Protein AF-A0A967LAD5-F1 (afdb_monomer)

Foldseek 3Di:
DPAFFFADWDQPDQDDDDLQQCNSVDTDQLDWDFVLNDDDPPPVDDDPDFDFKDWADQDPPDQFHWDWDKDWDFDPVVDDDDDGSVVVVVTHTQAIATPGLLLGQRLHHTLMDGNVRDWDDDDDPDPPDTDGSVRFGALSPDDDKAFEACDHDPQQLCFQPPCVVPSCLLHDDQAQQWAPSARYHDADLQWDFGSTPQTDTDRMTDHDSDPCSGPVQQTFDDDPSGGGADRRGTRVQAFSGFRDAADDDPVLWQLKQQSCQQPDPHNYGRGHRRQELRAFQNPQCAQQFFANDQDDPQCPALSNLFLVSSDQDPPSDPVPDSGVSSVVVCVSVVVCSRPDGPRGSSSLVCLVPDFFPDIDLDDDLVLQVVCVVPCPVRPHSNNQKDFDDDDPPSSPQCPDPVRVVVGIDGHPDDDLLDLDLVSQLVVQQPQAPVVQADHQWRWDAPYPDFPDEEDEDDDCRDNCNRRNTYIYHPVRSSQLSNQLSVLSVVQDDAPGVSSQSYAHSDNDPSSRGHSNVRSD

Structure (mmCIF, N/CA/C/O backbone):
data_AF-A0A967LAD5-F1
#
_entry.id   AF-A0A967LAD5-F1
#
loop_
_atom_site.group_PDB
_atom_site.id
_atom_site.type_symbol
_atom_site.label_atom_id
_atom_site.label_alt_id
_atom_site.label_comp_id
_atom_site.label_asym_id
_atom_site.label_entity_id
_atom_site.label_seq_id
_atom_site.pdbx_PDB_ins_code
_atom_site.Cartn_x
_atom_site.Cartn_y
_atom_site.Cartn_z
_atom_site.occupancy
_atom_site.B_iso_or_equiv
_atom_site.auth_seq_id
_atom_site.auth_comp_id
_atom_site.auth_asym_id
_atom_site.auth_atom_id
_atom_site.pdbx_PDB_model_num
ATOM 1 N N . MET A 1 1 ? 0.120 -22.714 -4.876 1.00 75.12 1 MET A N 1
ATOM 2 C CA . MET A 1 1 ? 0.960 -21.669 -4.267 1.00 75.12 1 MET A CA 1
ATOM 3 C C . MET A 1 1 ? 0.571 -21.675 -2.814 1.00 75.12 1 MET A C 1
ATOM 5 O O . MET A 1 1 ? -0.630 -21.664 -2.559 1.00 75.12 1 MET A O 1
ATOM 9 N N . GLU A 1 2 ? 1.540 -21.812 -1.923 1.00 82.50 2 GLU A N 1
ATOM 10 C CA . GLU A 1 2 ? 1.285 -21.699 -0.488 1.00 82.50 2 GLU A CA 1
ATOM 11 C C . GLU A 1 2 ? 1.067 -20.218 -0.128 1.00 82.50 2 GLU A C 1
ATOM 13 O O . GLU A 1 2 ? 1.521 -19.333 -0.871 1.00 82.50 2 GLU A O 1
ATOM 18 N N . PRO A 1 3 ? 0.335 -19.913 0.955 1.00 82.00 3 PRO A N 1
ATOM 19 C CA . PRO A 1 3 ? 0.134 -18.539 1.396 1.00 82.00 3 PRO A CA 1
ATOM 20 C C . PRO A 1 3 ? 1.464 -17.814 1.627 1.00 82.00 3 PRO A C 1
ATOM 22 O O . PRO A 1 3 ? 2.343 -18.311 2.318 1.00 82.00 3 PRO A O 1
ATOM 25 N N . GLY A 1 4 ? 1.605 -16.619 1.053 1.00 85.94 4 GLY A N 1
ATOM 26 C CA . GLY A 1 4 ? 2.779 -15.770 1.260 1.00 85.94 4 GLY A CA 1
ATOM 27 C C . GLY A 1 4 ? 3.990 -16.063 0.375 1.00 85.94 4 GLY A C 1
ATOM 28 O O . GLY A 1 4 ? 4.918 -15.260 0.415 1.00 85.94 4 GLY A O 1
ATOM 29 N N . GLU A 1 5 ? 3.998 -17.126 -0.444 1.00 89.12 5 GLU A N 1
ATOM 30 C CA . GLU A 1 5 ? 5.148 -17.423 -1.317 1.00 89.12 5 GLU A CA 1
ATOM 31 C C . GLU A 1 5 ? 5.498 -16.236 -2.230 1.00 89.12 5 GLU A C 1
ATOM 33 O O . GLU A 1 5 ? 4.678 -15.764 -3.027 1.00 89.12 5 GLU A O 1
ATOM 38 N N . THR A 1 6 ? 6.754 -15.800 -2.181 1.00 89.81 6 THR A N 1
ATOM 39 C CA . THR A 1 6 ? 7.275 -14.694 -2.991 1.00 89.81 6 THR A CA 1
ATOM 40 C C . THR A 1 6 ? 7.900 -15.205 -4.293 1.00 89.81 6 THR A C 1
ATOM 42 O O . THR A 1 6 ? 9.113 -15.296 -4.467 1.00 89.81 6 THR A O 1
ATOM 45 N N . LEU A 1 7 ? 7.048 -15.607 -5.236 1.00 91.50 7 LEU A N 1
ATOM 46 C CA . LEU A 1 7 ? 7.478 -16.297 -6.456 1.00 91.50 7 LEU A CA 1
ATOM 47 C C . LEU A 1 7 ? 7.984 -15.347 -7.550 1.00 91.50 7 LEU A C 1
ATOM 49 O O . LEU A 1 7 ? 7.343 -14.349 -7.878 1.00 91.50 7 LEU A O 1
ATOM 53 N N . VAL A 1 8 ? 9.083 -15.732 -8.198 1.00 91.06 8 VAL A N 1
ATOM 54 C CA . VAL A 1 8 ? 9.600 -15.096 -9.415 1.00 91.06 8 VAL A CA 1
ATOM 55 C C . VAL A 1 8 ? 9.154 -15.910 -10.621 1.00 91.06 8 VAL A C 1
ATOM 57 O O . VAL A 1 8 ? 9.397 -17.109 -10.687 1.00 91.06 8 VAL A O 1
ATOM 60 N N . PHE A 1 9 ? 8.498 -15.260 -11.581 1.00 89.44 9 PHE A N 1
ATOM 61 C CA . PHE A 1 9 ? 7.986 -15.894 -12.793 1.00 89.44 9 PHE A CA 1
ATOM 62 C C . PHE A 1 9 ? 8.860 -15.530 -13.998 1.00 89.44 9 PHE A C 1
ATOM 64 O O . PHE A 1 9 ? 8.955 -14.362 -14.370 1.00 89.44 9 PHE A O 1
ATOM 71 N N . SER A 1 10 ? 9.461 -16.535 -14.634 1.00 87.50 10 SER A N 1
ATOM 72 C CA . SER A 1 10 ? 10.327 -16.373 -15.812 1.00 87.50 10 SER A CA 1
ATOM 73 C C . SER A 1 10 ? 9.750 -17.100 -17.031 1.00 87.50 10 SER A C 1
ATOM 75 O O . SER A 1 10 ? 8.947 -18.020 -16.857 1.00 87.50 10 SER A O 1
ATOM 77 N N . PRO A 1 11 ? 10.119 -16.721 -18.272 1.00 84.56 11 PRO A N 1
ATOM 78 C CA . PRO A 1 11 ? 9.691 -17.412 -19.478 1.00 84.56 11 PRO A CA 1
ATOM 79 C C . PRO A 1 11 ? 9.960 -18.909 -19.385 1.00 84.56 11 PRO A C 1
ATOM 81 O O . PRO A 1 11 ? 11.071 -19.348 -19.091 1.00 84.56 11 PRO A O 1
ATOM 84 N N . ARG A 1 12 ? 8.925 -19.701 -19.663 1.00 81.75 12 ARG A N 1
ATOM 85 C CA . ARG A 1 12 ? 8.973 -21.161 -19.527 1.00 81.75 12 ARG A CA 1
ATOM 86 C C . ARG A 1 12 ? 9.936 -21.837 -20.510 1.00 81.75 12 ARG A C 1
ATOM 88 O O . ARG A 1 12 ? 10.365 -22.965 -20.279 1.00 81.75 12 ARG A O 1
ATOM 95 N N . SER A 1 13 ? 10.233 -21.187 -21.631 1.00 75.25 13 SER A N 1
ATOM 96 C CA . SER A 1 13 ? 11.055 -21.738 -22.709 1.00 75.25 13 SER A CA 1
ATOM 97 C C . SER A 1 13 ? 11.785 -20.639 -23.470 1.00 75.25 13 SER A C 1
ATOM 99 O O . SER A 1 13 ? 11.286 -19.518 -23.539 1.00 75.25 13 SER A O 1
ATOM 101 N N . SER A 1 14 ? 12.891 -20.996 -24.129 1.00 71.44 14 SER A N 1
ATOM 102 C CA . SER A 1 14 ? 13.575 -20.137 -25.102 1.00 71.44 14 SER A CA 1
ATOM 103 C C . SER A 1 14 ? 12.677 -19.885 -26.317 1.00 71.44 14 SER A C 1
ATOM 105 O O . SER A 1 14 ? 12.647 -20.661 -27.276 1.00 71.44 14 SER A O 1
ATOM 107 N N . ALA A 1 15 ? 11.885 -18.820 -26.264 1.00 69.62 15 ALA A N 1
ATOM 108 C CA . ALA A 1 15 ? 11.023 -18.402 -27.353 1.00 69.62 15 ALA A CA 1
ATOM 109 C C . ALA A 1 15 ? 10.987 -16.876 -27.422 1.00 69.62 15 ALA A C 1
ATOM 111 O O . ALA A 1 15 ? 10.910 -16.196 -26.406 1.00 69.62 15 ALA A O 1
ATOM 112 N N . GLN A 1 16 ? 11.021 -16.336 -28.641 1.00 70.38 16 GLN A N 1
ATOM 113 C CA . GLN A 1 16 ? 10.822 -14.906 -28.846 1.00 70.38 16 GLN A CA 1
ATOM 114 C C . GLN A 1 16 ? 9.400 -14.528 -28.426 1.00 70.38 16 GLN A C 1
ATOM 116 O O . GLN A 1 16 ? 8.450 -15.210 -28.834 1.00 70.38 16 GLN A O 1
ATOM 121 N N . TYR A 1 17 ? 9.274 -13.425 -27.683 1.00 73.38 17 TYR A N 1
ATOM 122 C CA . TYR A 1 17 ? 7.985 -12.812 -27.378 1.00 73.38 17 TYR A CA 1
ATOM 123 C C . TYR A 1 17 ? 7.137 -12.700 -28.649 1.00 73.38 17 TYR A C 1
ATOM 125 O O . TYR A 1 17 ? 7.629 -12.313 -29.713 1.00 73.38 17 TYR A O 1
ATOM 133 N N . SER A 1 18 ? 5.863 -13.063 -28.553 1.00 69.62 18 SER A N 1
ATOM 134 C CA . SER A 1 18 ? 4.961 -13.046 -29.697 1.00 69.62 18 SER A CA 1
ATOM 135 C C . SER A 1 18 ? 3.588 -12.543 -29.297 1.00 69.62 18 SER A C 1
ATOM 137 O O . SER A 1 18 ? 2.942 -13.104 -28.415 1.00 69.62 18 SER A O 1
ATOM 139 N N . ILE A 1 19 ? 3.134 -11.505 -29.996 1.00 68.75 19 ILE A N 1
ATOM 140 C CA . ILE A 1 19 ? 1.759 -11.008 -29.890 1.00 68.75 19 ILE A CA 1
ATOM 141 C C . ILE A 1 19 ? 0.754 -11.922 -30.605 1.00 68.75 19 ILE A C 1
ATOM 143 O O . ILE A 1 19 ? -0.417 -11.892 -30.264 1.00 68.75 19 ILE A O 1
ATOM 147 N N . GLU A 1 20 ? 1.221 -12.723 -31.572 1.00 70.56 20 GLU A N 1
ATOM 148 C CA . GLU A 1 20 ? 0.399 -13.646 -32.379 1.00 70.56 20 GLU A CA 1
ATOM 149 C C . GLU A 1 20 ? 0.356 -15.076 -31.805 1.00 70.56 20 GLU A C 1
ATOM 151 O O . GLU A 1 20 ? -0.383 -15.958 -32.244 1.00 70.56 20 GLU A O 1
ATOM 156 N N . ASN A 1 21 ? 1.267 -15.367 -30.877 1.00 73.12 21 ASN A N 1
ATOM 157 C CA . ASN A 1 21 ? 1.383 -16.657 -30.221 1.00 73.12 21 ASN A CA 1
ATOM 158 C C . ASN A 1 21 ? 1.718 -16.434 -28.753 1.00 73.12 21 ASN A C 1
ATOM 160 O O . ASN A 1 21 ? 2.846 -16.663 -28.307 1.00 73.12 21 ASN A O 1
ATOM 164 N N . ILE A 1 22 ? 0.705 -16.003 -28.007 1.00 73.19 22 ILE A N 1
ATOM 165 C CA . ILE A 1 22 ? 0.809 -15.637 -26.592 1.00 73.19 22 ILE A CA 1
ATOM 166 C C . ILE A 1 22 ? 1.385 -16.744 -25.689 1.00 73.19 22 ILE A C 1
ATOM 168 O O . ILE A 1 22 ? 1.901 -16.445 -24.619 1.00 73.19 22 ILE A O 1
ATOM 172 N N . PHE A 1 23 ? 1.393 -18.012 -26.123 1.00 73.44 23 PHE A N 1
ATOM 173 C CA . PHE A 1 23 ? 2.036 -19.117 -25.394 1.00 73.44 23 PHE A CA 1
ATOM 174 C C . PHE A 1 23 ? 3.557 -19.001 -25.327 1.00 73.44 23 PHE A C 1
ATOM 176 O O . PHE A 1 23 ? 4.175 -19.547 -24.418 1.00 73.44 23 PHE A O 1
ATOM 183 N N . ARG A 1 24 ? 4.178 -18.272 -26.261 1.00 75.88 24 ARG A N 1
ATOM 184 C CA . ARG A 1 24 ? 5.606 -17.935 -26.164 1.00 75.88 24 ARG A CA 1
ATOM 185 C C . ARG A 1 24 ? 5.904 -16.976 -25.011 1.00 75.88 24 ARG A C 1
ATOM 187 O O . ARG A 1 24 ? 7.065 -16.814 -24.658 1.00 75.88 24 ARG A O 1
ATOM 194 N N . ASN A 1 25 ? 4.866 -16.394 -24.416 1.00 77.56 25 ASN A N 1
ATOM 195 C CA . ASN A 1 25 ? 4.956 -15.439 -23.321 1.00 77.56 25 ASN A CA 1
ATOM 196 C C . ASN A 1 25 ? 4.542 -16.078 -21.978 1.00 77.56 25 ASN A C 1
ATOM 198 O O . ASN A 1 25 ? 4.355 -15.359 -21.000 1.00 77.56 25 ASN A O 1
ATOM 202 N N . GLU A 1 26 ? 4.354 -17.406 -21.917 1.00 79.50 26 GLU A N 1
ATOM 203 C CA . GLU A 1 26 ? 4.000 -18.104 -20.677 1.00 79.50 26 GLU A CA 1
ATOM 204 C C . GLU A 1 26 ? 5.141 -17.994 -19.658 1.00 79.50 26 GLU A C 1
ATOM 206 O O . GLU A 1 26 ? 6.286 -18.371 -19.931 1.00 79.50 26 GLU A O 1
ATOM 211 N N . LEU A 1 27 ? 4.804 -17.510 -18.464 1.00 85.44 27 LEU A N 1
ATOM 212 C CA . LEU A 1 27 ? 5.732 -17.407 -17.350 1.00 85.44 27 LEU A CA 1
ATOM 213 C C . LEU A 1 27 ? 5.499 -18.544 -16.352 1.00 85.44 27 LEU A C 1
ATOM 215 O O . LEU A 1 27 ? 4.368 -18.966 -16.112 1.00 85.44 27 LEU A O 1
ATOM 219 N N . SER A 1 28 ? 6.573 -19.029 -15.739 1.00 89.56 28 SER A N 1
ATOM 220 C CA . SER A 1 28 ? 6.534 -20.081 -14.733 1.00 89.56 28 SER A CA 1
ATOM 221 C C . SER A 1 28 ? 7.486 -19.760 -13.595 1.00 89.56 28 SER A C 1
ATOM 223 O O . SER A 1 28 ? 8.613 -19.331 -13.825 1.00 89.56 28 SER A O 1
ATOM 225 N N . SER A 1 29 ? 7.049 -20.029 -12.368 1.00 93.00 29 SER A N 1
ATOM 226 C CA . SER A 1 29 ? 7.920 -19.975 -11.198 1.00 93.00 29 SER A CA 1
ATOM 227 C C . SER A 1 29 ? 8.800 -21.210 -11.041 1.00 93.00 29 SER A C 1
ATOM 229 O O . SER A 1 29 ? 9.665 -21.224 -10.181 1.00 93.00 29 SER A O 1
ATOM 231 N N . ALA A 1 30 ? 8.624 -22.249 -11.859 1.00 93.38 30 ALA A N 1
ATOM 232 C CA . ALA A 1 30 ? 9.463 -23.448 -11.815 1.00 93.38 30 ALA A CA 1
ATOM 233 C C . ALA A 1 30 ? 10.742 -23.331 -12.665 1.00 93.38 30 ALA A C 1
ATOM 235 O O . ALA A 1 30 ? 11.540 -24.266 -12.719 1.00 93.38 30 ALA A O 1
ATOM 236 N N . VAL A 1 31 ? 10.923 -22.209 -13.364 1.00 90.50 31 VAL A N 1
ATOM 237 C CA . VAL A 1 31 ? 12.020 -21.987 -14.308 1.00 90.50 31 VAL A CA 1
ATOM 238 C C . VAL A 1 31 ? 12.829 -20.792 -13.827 1.00 90.50 31 VAL A C 1
ATOM 240 O O . VAL A 1 31 ? 12.265 -19.733 -13.566 1.00 90.50 31 VAL A O 1
ATOM 243 N N . ALA A 1 32 ? 14.142 -20.970 -13.683 1.00 88.06 32 ALA A N 1
ATOM 244 C CA . ALA A 1 32 ? 15.041 -19.872 -13.347 1.00 88.06 32 ALA A CA 1
ATOM 245 C C . ALA A 1 32 ? 15.152 -18.904 -14.534 1.00 88.06 32 ALA A C 1
ATOM 247 O O . ALA A 1 32 ? 15.099 -19.354 -15.684 1.00 88.06 32 ALA A O 1
ATOM 248 N N . PRO A 1 33 ? 15.373 -17.602 -14.289 1.00 85.62 33 PRO A N 1
ATOM 249 C CA . PRO A 1 33 ? 15.869 -16.717 -15.325 1.00 85.62 33 PRO A CA 1
ATOM 250 C C . PRO A 1 33 ? 17.143 -17.316 -15.928 1.00 85.62 33 PRO A C 1
ATOM 252 O O . PRO A 1 33 ? 18.088 -17.635 -15.212 1.00 85.62 33 PRO A O 1
ATOM 255 N N . ASP A 1 34 ? 17.156 -17.495 -17.241 1.00 81.38 34 ASP A N 1
ATOM 256 C CA . ASP A 1 34 ? 18.304 -18.026 -17.969 1.00 81.38 34 ASP A CA 1
ATOM 257 C C . ASP A 1 34 ? 18.646 -17.037 -19.079 1.00 81.38 34 ASP A C 1
ATOM 259 O O . ASP A 1 34 ? 17.804 -16.835 -19.961 1.00 81.38 34 ASP A O 1
ATOM 263 N N . PRO A 1 35 ? 19.842 -16.422 -19.060 1.00 76.69 35 PRO A N 1
ATOM 264 C CA . PRO A 1 35 ? 20.303 -15.533 -20.115 1.00 76.69 35 PRO A CA 1
ATOM 265 C C . PRO A 1 35 ? 20.069 -16.068 -21.529 1.00 76.69 35 PRO A C 1
ATOM 267 O O . PRO A 1 35 ? 19.657 -15.289 -22.385 1.00 76.69 35 PRO A O 1
ATOM 270 N N . ALA A 1 36 ? 20.180 -17.389 -21.750 1.00 73.25 36 ALA A N 1
ATOM 271 C CA . ALA A 1 36 ? 19.876 -18.067 -23.019 1.00 73.25 36 ALA A CA 1
ATOM 272 C C . ALA A 1 36 ? 18.479 -17.752 -23.592 1.00 73.25 36 ALA A C 1
ATOM 274 O O . ALA A 1 36 ? 18.244 -17.881 -24.798 1.00 73.25 36 ALA A O 1
ATOM 275 N N . ASN A 1 37 ? 17.546 -17.333 -22.736 1.00 69.69 37 ASN A N 1
ATOM 276 C CA . ASN A 1 37 ? 16.162 -17.023 -23.073 1.00 69.69 37 ASN A CA 1
ATOM 277 C C . ASN A 1 37 ? 15.896 -15.518 -23.269 1.00 69.69 37 ASN A C 1
ATOM 279 O O . ASN A 1 37 ? 14.815 -15.171 -23.741 1.00 69.69 37 ASN A O 1
ATOM 283 N N . TYR A 1 38 ? 16.848 -14.633 -22.947 1.00 63.03 38 TYR A N 1
ATOM 284 C CA . TYR A 1 38 ? 16.647 -13.177 -22.854 1.00 63.03 38 TYR A CA 1
ATOM 285 C C . TYR A 1 38 ? 17.547 -12.362 -23.790 1.00 63.03 38 TYR A C 1
ATOM 287 O O . TYR A 1 38 ? 18.086 -11.325 -23.407 1.00 63.03 38 TYR A O 1
ATOM 295 N N . TYR A 1 39 ? 17.700 -12.792 -25.042 1.00 57.16 39 TYR A N 1
ATOM 296 C CA . TYR A 1 39 ? 18.465 -12.015 -26.016 1.00 57.16 39 TYR A CA 1
ATOM 297 C C . TYR A 1 39 ? 17.573 -11.345 -27.055 1.00 57.16 39 TYR A C 1
ATOM 299 O O . TYR A 1 39 ? 16.818 -11.998 -27.779 1.00 57.16 39 TYR A O 1
ATOM 307 N N . TYR A 1 40 ? 17.752 -10.033 -27.196 1.00 52.47 40 TYR A N 1
ATOM 308 C CA . TYR A 1 40 ? 17.475 -9.340 -28.445 1.00 52.47 40 TYR A CA 1
ATOM 309 C C . TYR A 1 40 ? 18.610 -9.671 -29.421 1.00 52.47 40 TYR A C 1
ATOM 311 O O . TYR A 1 40 ? 19.731 -9.184 -29.283 1.00 52.47 40 TYR A O 1
ATOM 319 N N . GLN A 1 41 ? 18.347 -10.548 -30.391 1.00 57.44 41 GLN A N 1
ATOM 320 C CA . GLN A 1 41 ? 19.272 -10.754 -31.501 1.00 57.44 41 GLN A CA 1
ATOM 321 C C . GLN A 1 41 ? 19.019 -9.648 -32.523 1.00 57.44 41 GLN A C 1
ATOM 323 O O . GLN A 1 41 ? 18.038 -9.712 -33.267 1.00 57.44 41 GLN A O 1
ATOM 328 N N . ASP A 1 42 ? 19.884 -8.631 -32.550 1.00 50.44 42 ASP A N 1
ATOM 329 C CA . ASP A 1 42 ? 19.811 -7.607 -33.586 1.00 50.44 42 ASP A CA 1
ATOM 330 C C . ASP A 1 42 ? 20.125 -8.237 -34.950 1.00 50.44 42 ASP A C 1
ATOM 332 O O . ASP A 1 42 ? 21.254 -8.611 -35.267 1.00 50.44 42 ASP A O 1
ATOM 336 N N . MET A 1 43 ? 19.070 -8.412 -35.738 1.00 59.19 43 MET A N 1
ATOM 337 C CA . MET A 1 43 ? 19.108 -8.950 -37.092 1.00 59.19 43 MET A CA 1
ATOM 338 C C . MET A 1 43 ? 19.041 -7.837 -38.146 1.00 59.19 43 MET A C 1
ATOM 340 O O . MET A 1 43 ? 18.962 -8.143 -39.337 1.00 59.19 43 MET A O 1
ATOM 344 N N . GLN A 1 44 ? 19.037 -6.560 -37.739 1.00 57.44 44 GLN A N 1
ATOM 345 C CA . GLN A 1 44 ? 18.882 -5.436 -38.661 1.00 57.44 44 GLN A CA 1
ATOM 346 C C . GLN A 1 44 ? 20.123 -5.242 -39.536 1.00 57.44 44 GLN A C 1
ATOM 348 O O . GLN A 1 44 ? 19.991 -4.862 -40.701 1.00 57.44 44 GLN A O 1
ATOM 353 N N . GLN A 1 45 ? 21.322 -5.544 -39.020 1.00 64.75 45 GLN A N 1
ATOM 354 C CA . GLN A 1 45 ? 22.561 -5.379 -39.775 1.00 64.75 45 GLN A CA 1
ATOM 355 C C . GLN A 1 45 ? 23.629 -6.413 -39.394 1.00 64.75 45 GLN A C 1
ATOM 357 O O . GLN A 1 45 ? 23.947 -6.622 -38.230 1.00 64.75 45 GLN A O 1
ATOM 362 N N . THR A 1 46 ? 24.244 -7.051 -40.394 1.00 71.25 46 THR A N 1
ATOM 363 C CA . THR A 1 46 ? 25.465 -7.839 -40.172 1.00 71.25 46 THR A CA 1
ATOM 364 C C . THR A 1 46 ? 26.653 -6.892 -40.043 1.00 71.25 46 THR A C 1
ATOM 366 O O . THR A 1 46 ? 26.965 -6.154 -40.980 1.00 71.25 46 THR A O 1
ATOM 369 N N . HIS A 1 47 ? 27.337 -6.919 -38.902 1.00 75.75 47 HIS A N 1
ATOM 370 C CA . HIS A 1 47 ? 28.540 -6.119 -38.693 1.00 75.75 47 HIS A CA 1
ATOM 371 C C . HIS A 1 47 ? 29.766 -6.792 -39.324 1.00 75.75 47 HIS A C 1
ATOM 373 O O . HIS A 1 47 ? 29.988 -7.991 -39.169 1.00 75.75 47 HIS A O 1
ATOM 379 N N . THR A 1 48 ? 30.599 -6.015 -40.020 1.00 81.12 48 THR A N 1
ATOM 380 C CA . THR A 1 48 ? 31.844 -6.499 -40.650 1.00 81.12 48 THR A CA 1
ATOM 381 C C . THR A 1 48 ? 33.018 -6.623 -39.672 1.00 81.12 48 THR A C 1
ATOM 383 O O . THR A 1 48 ? 34.105 -7.041 -40.062 1.00 81.12 48 THR A O 1
ATOM 386 N N . GLY A 1 49 ? 32.824 -6.238 -38.411 1.00 83.25 49 GLY A N 1
ATOM 387 C CA . GLY A 1 49 ? 33.803 -6.332 -37.334 1.00 83.25 49 GLY A CA 1
ATOM 388 C C . GLY A 1 49 ? 33.112 -6.253 -35.976 1.00 83.25 49 GLY A C 1
ATOM 389 O O . GLY A 1 49 ? 31.948 -5.862 -35.901 1.00 83.25 49 GLY A O 1
ATOM 390 N N . VAL A 1 50 ? 33.828 -6.633 -34.915 1.00 84.19 50 VAL A N 1
ATOM 391 C CA . VAL A 1 50 ? 33.313 -6.561 -33.540 1.00 84.19 50 VAL A CA 1
ATOM 392 C C . VAL A 1 50 ? 33.031 -5.092 -33.200 1.00 84.19 50 VAL A C 1
ATOM 394 O O . VAL A 1 50 ? 33.965 -4.284 -33.265 1.00 84.19 50 VAL A O 1
ATOM 397 N N . PRO A 1 51 ? 31.779 -4.720 -32.875 1.00 85.31 51 PRO A N 1
ATOM 398 C CA . PRO A 1 51 ? 31.451 -3.350 -32.505 1.00 85.31 51 PRO A CA 1
ATOM 399 C C . PRO A 1 51 ? 32.301 -2.888 -31.312 1.00 85.31 51 PRO A C 1
ATOM 401 O O . PRO A 1 51 ? 32.532 -3.647 -30.377 1.00 85.31 51 PRO A O 1
ATOM 404 N N . THR A 1 52 ? 32.818 -1.658 -31.347 1.00 88.31 52 THR A N 1
ATOM 405 C CA . THR A 1 52 ? 33.674 -1.126 -30.262 1.00 88.31 52 THR A CA 1
ATOM 406 C C . THR A 1 52 ? 33.042 0.016 -29.479 1.00 88.31 52 THR A C 1
ATOM 408 O O . THR A 1 52 ? 33.638 0.510 -28.524 1.00 88.31 52 THR A O 1
ATOM 411 N N . GLU A 1 53 ? 31.854 0.429 -29.898 1.00 87.62 53 GLU A N 1
ATOM 412 C CA . GLU A 1 53 ? 31.006 1.401 -29.228 1.00 87.62 53 GLU A CA 1
ATOM 413 C C . GLU A 1 53 ? 29.545 1.172 -29.614 1.00 87.62 53 GLU A C 1
ATOM 415 O O . GLU A 1 53 ? 29.253 0.592 -30.663 1.00 87.62 53 GLU A O 1
ATOM 420 N N . PHE A 1 54 ? 28.652 1.647 -28.758 1.00 84.56 54 PHE A N 1
ATOM 421 C CA . PHE A 1 54 ? 27.211 1.691 -28.958 1.00 84.56 54 PHE A CA 1
ATOM 422 C C . PHE A 1 54 ? 26.669 2.905 -28.227 1.00 84.56 54 PHE A C 1
ATOM 424 O O . PHE A 1 54 ? 27.127 3.247 -27.133 1.00 84.56 54 PHE A O 1
ATOM 431 N N . ILE A 1 55 ? 25.661 3.509 -28.829 1.00 81.25 55 ILE A N 1
ATOM 432 C CA . ILE A 1 55 ? 24.797 4.487 -28.201 1.00 81.25 55 ILE A CA 1
ATOM 433 C C . ILE A 1 55 ? 23.383 4.155 -28.654 1.00 81.25 55 ILE A C 1
ATOM 435 O O . ILE A 1 55 ? 23.133 3.966 -29.848 1.00 81.25 55 ILE A O 1
ATOM 439 N N . GLU A 1 56 ? 22.479 4.032 -27.697 1.00 77.56 56 GLU A N 1
ATOM 440 C CA . GLU A 1 56 ? 21.057 3.918 -27.967 1.00 77.56 56 GLU A CA 1
ATOM 441 C C . GLU A 1 56 ? 20.595 5.112 -28.813 1.00 77.56 56 GLU A C 1
ATOM 443 O O . GLU A 1 56 ? 21.045 6.241 -28.613 1.00 77.56 56 GLU A O 1
ATOM 448 N N . PHE A 1 57 ? 19.741 4.862 -29.808 1.00 71.94 57 PHE A N 1
ATOM 449 C CA . PHE A 1 57 ? 19.352 5.873 -30.788 1.00 71.94 57 PHE A CA 1
ATOM 450 C C . PHE A 1 57 ? 18.049 6.582 -30.372 1.00 71.94 57 PHE A C 1
ATOM 452 O O . PHE A 1 57 ? 16.972 6.029 -30.593 1.00 71.94 57 PHE A O 1
ATOM 459 N N . PRO A 1 58 ? 18.091 7.834 -29.875 1.00 62.31 58 PRO A N 1
ATOM 460 C CA . PRO A 1 58 ? 16.899 8.554 -29.408 1.00 62.31 58 PRO A CA 1
ATOM 461 C C . PRO A 1 58 ? 15.991 9.105 -30.530 1.00 62.31 58 PRO A C 1
ATOM 463 O O . PRO A 1 58 ? 15.064 9.877 -30.275 1.00 62.31 58 PRO A O 1
ATOM 466 N N . GLY A 1 59 ? 16.245 8.748 -31.791 1.00 62.78 59 GLY A N 1
ATOM 467 C CA . GLY A 1 59 ? 15.583 9.325 -32.962 1.00 62.78 59 GLY A CA 1
ATOM 468 C C . GLY A 1 59 ? 16.346 10.516 -33.571 1.00 62.78 59 GLY A C 1
ATOM 469 O O . GLY A 1 59 ? 17.191 11.130 -32.914 1.00 62.78 59 GLY A O 1
ATOM 470 N N . PRO A 1 60 ? 16.087 10.869 -34.847 1.00 59.91 60 PRO A N 1
ATOM 471 C CA . PRO A 1 60 ? 16.792 11.962 -35.518 1.00 59.91 60 PRO A CA 1
ATOM 472 C C . PRO A 1 60 ? 16.550 13.320 -34.843 1.00 59.91 60 PRO A C 1
ATOM 474 O O . PRO A 1 60 ? 15.409 13.753 -34.718 1.00 59.91 60 PRO A O 1
ATOM 477 N N . GLY A 1 61 ? 17.628 14.021 -34.476 1.00 60.69 61 GLY A N 1
ATOM 478 C CA . GLY A 1 61 ? 17.566 15.363 -33.879 1.00 60.69 61 GLY A CA 1
ATOM 479 C C . GLY A 1 61 ? 17.447 15.394 -32.352 1.00 60.69 61 GLY A C 1
ATOM 480 O O . GLY A 1 61 ? 17.470 16.482 -31.781 1.00 60.69 61 GLY A O 1
ATOM 481 N N . ASN A 1 62 ? 17.385 14.231 -31.699 1.00 59.53 62 ASN A N 1
ATOM 482 C CA . ASN A 1 62 ? 17.282 14.119 -30.247 1.00 59.53 62 ASN A CA 1
ATOM 483 C C . ASN A 1 62 ? 18.640 13.775 -29.618 1.00 59.53 62 ASN A C 1
ATOM 485 O O . ASN A 1 62 ? 19.419 13.007 -30.179 1.00 59.53 62 ASN A O 1
ATOM 489 N N . ALA A 1 63 ? 18.923 14.343 -28.443 1.00 58.22 63 ALA A N 1
ATOM 490 C CA . ALA A 1 63 ? 20.101 14.003 -27.634 1.00 58.22 63 ALA A CA 1
ATOM 491 C C . ALA A 1 63 ? 19.813 12.909 -26.584 1.00 58.22 63 ALA A C 1
ATOM 493 O O . ALA A 1 63 ? 20.739 12.392 -25.964 1.00 58.22 63 ALA A O 1
ATOM 494 N N . SER A 1 64 ? 18.536 12.583 -26.391 1.00 60.16 64 SER A N 1
ATOM 495 C CA . SER A 1 64 ? 17.991 11.743 -25.324 1.00 60.16 64 SER A CA 1
ATOM 496 C C . SER A 1 64 ? 16.625 11.200 -25.754 1.00 60.16 64 SER A C 1
ATOM 498 O O . SER A 1 64 ? 15.943 11.817 -26.577 1.00 60.16 64 SER A O 1
ATOM 500 N N . GLY A 1 65 ? 16.236 10.036 -25.245 1.00 56.84 65 GLY A N 1
ATOM 501 C CA . GLY A 1 65 ? 15.004 9.328 -25.599 1.00 56.84 65 GLY A CA 1
ATOM 502 C C . GLY A 1 65 ? 14.550 8.509 -24.400 1.00 56.84 65 GLY A C 1
ATOM 503 O O . GLY A 1 65 ? 15.397 8.089 -23.629 1.00 56.84 65 GLY A O 1
ATOM 504 N N . ALA A 1 66 ? 13.240 8.350 -24.208 1.00 58.34 66 ALA A N 1
ATOM 505 C CA . ALA A 1 66 ? 12.703 7.618 -23.063 1.00 58.34 66 ALA A CA 1
ATOM 506 C C . ALA A 1 66 ? 11.892 6.410 -23.517 1.00 58.34 66 ALA A C 1
ATOM 508 O O . ALA A 1 66 ? 10.998 6.539 -24.366 1.00 58.34 66 ALA A O 1
ATOM 509 N N . ASP A 1 67 ? 12.157 5.277 -22.876 1.00 61.75 67 ASP A N 1
ATOM 510 C CA . ASP A 1 67 ? 11.410 4.050 -23.094 1.00 61.75 67 ASP A CA 1
ATOM 511 C C . ASP A 1 67 ? 10.116 4.024 -22.279 1.00 61.75 67 ASP A C 1
ATOM 513 O O . ASP A 1 67 ? 10.055 4.342 -21.086 1.00 61.75 67 ASP A O 1
ATOM 517 N N . ASN A 1 68 ? 9.034 3.636 -22.953 1.00 70.44 68 ASN A N 1
ATOM 518 C CA . ASN A 1 68 ? 7.720 3.517 -22.341 1.00 70.44 68 ASN A CA 1
ATOM 519 C C . ASN A 1 68 ? 7.459 2.065 -21.969 1.00 70.44 68 ASN A C 1
ATOM 521 O O . ASN A 1 68 ? 7.111 1.245 -22.818 1.00 70.44 68 ASN A O 1
ATOM 525 N N . ASN A 1 69 ? 7.586 1.774 -20.680 1.00 74.62 69 ASN A N 1
ATOM 526 C CA . ASN A 1 69 ? 7.339 0.449 -20.149 1.00 74.62 69 ASN A CA 1
ATOM 527 C C . ASN A 1 69 ? 5.870 0.323 -19.722 1.00 74.62 69 ASN A C 1
ATOM 529 O O . ASN A 1 69 ? 5.372 1.048 -18.856 1.00 74.62 69 ASN A O 1
ATOM 533 N N . LEU A 1 70 ? 5.161 -0.592 -20.383 1.00 79.56 70 LEU A N 1
ATOM 534 C CA . LEU A 1 70 ? 3.767 -0.924 -20.113 1.00 79.56 70 LEU A CA 1
ATOM 535 C C . LEU A 1 70 ? 3.652 -2.425 -19.868 1.00 79.56 70 LEU A C 1
ATOM 537 O O . LEU A 1 70 ? 4.202 -3.231 -20.617 1.00 79.56 70 LEU A O 1
ATOM 541 N N . MET A 1 71 ? 2.883 -2.801 -18.855 1.00 83.06 71 MET A N 1
ATOM 542 C CA . MET A 1 71 ? 2.604 -4.192 -18.526 1.00 83.06 71 MET A CA 1
ATOM 543 C C . MET A 1 71 ? 1.106 -4.380 -18.305 1.00 83.06 71 MET A C 1
ATOM 545 O O . MET A 1 71 ? 0.467 -3.593 -17.609 1.00 83.06 71 MET A O 1
ATOM 549 N N . ALA A 1 72 ? 0.557 -5.463 -18.852 1.00 83.62 72 ALA A N 1
ATOM 550 C CA . ALA A 1 72 ? -0.787 -5.925 -18.538 1.00 83.62 72 ALA A CA 1
ATOM 551 C C . ALA A 1 72 ? -0.747 -7.414 -18.183 1.00 83.62 72 ALA A C 1
ATOM 553 O O . ALA A 1 72 ? -0.295 -8.236 -18.979 1.00 83.62 72 ALA A O 1
ATOM 554 N N . LEU A 1 73 ? -1.244 -7.754 -16.996 1.00 84.94 73 LEU A N 1
ATOM 555 C CA . LEU A 1 73 ? -1.491 -9.127 -16.573 1.00 84.94 73 LEU A CA 1
ATOM 556 C C . LEU A 1 73 ? -2.991 -9.396 -16.655 1.00 84.94 73 LEU A C 1
ATOM 558 O O . LEU A 1 73 ? -3.792 -8.624 -16.124 1.00 84.94 73 LEU A O 1
ATOM 562 N N . LYS A 1 74 ? -3.371 -10.492 -17.310 1.00 82.62 74 LYS A N 1
ATOM 563 C CA . LYS A 1 74 ? -4.767 -10.887 -17.505 1.00 82.62 74 LYS A CA 1
ATOM 564 C C . LYS A 1 74 ? -5.007 -12.320 -17.042 1.00 82.62 74 LYS A C 1
ATOM 566 O O . LYS A 1 74 ? -4.116 -13.159 -17.150 1.00 82.62 74 LYS A O 1
ATOM 571 N N . ASP A 1 75 ? -6.213 -12.592 -16.552 1.00 82.81 75 ASP A N 1
ATOM 572 C CA . ASP A 1 75 ? -6.629 -13.933 -16.146 1.00 82.81 75 ASP A CA 1
ATOM 573 C C . ASP A 1 75 ? -7.156 -14.715 -17.354 1.00 82.81 75 ASP A C 1
ATOM 575 O O . ASP A 1 75 ? -8.182 -14.371 -17.938 1.00 82.81 75 ASP A O 1
ATOM 579 N N . ALA A 1 76 ? -6.450 -15.780 -17.729 1.00 78.00 76 ALA A N 1
ATOM 580 C CA . ALA A 1 76 ? -6.828 -16.652 -18.838 1.00 78.00 76 ALA A CA 1
ATOM 581 C C . ALA A 1 76 ? -7.791 -17.786 -18.432 1.00 78.00 76 ALA A C 1
ATOM 583 O O . ALA A 1 76 ? -8.308 -18.481 -19.308 1.00 78.00 76 ALA A O 1
ATOM 584 N N . SER A 1 77 ? -8.067 -17.970 -17.134 1.00 77.69 77 SER A N 1
ATOM 585 C CA . SER A 1 77 ? -8.911 -19.054 -16.600 1.00 77.69 77 SER A CA 1
ATOM 586 C C . SER A 1 77 ? -10.326 -19.145 -17.204 1.00 77.69 77 SER A C 1
ATOM 588 O O . SER A 1 77 ? -10.831 -20.263 -17.344 1.00 77.69 77 SER A O 1
ATOM 590 N N . PRO A 1 78 ? -10.990 -18.037 -17.606 1.00 77.81 78 PRO A N 1
ATOM 591 C CA . PRO A 1 78 ? -12.309 -18.101 -18.243 1.00 77.81 78 PRO A CA 1
ATOM 592 C C . PRO A 1 78 ? -12.320 -18.766 -19.627 1.00 77.81 78 PRO A C 1
ATOM 594 O O . PRO A 1 78 ? -13.377 -19.204 -20.093 1.00 77.81 78 PRO A O 1
ATOM 597 N N . VAL A 1 79 ? -11.174 -18.852 -20.309 1.00 72.00 79 VAL A N 1
ATOM 598 C CA . VAL A 1 79 ? -11.097 -19.431 -21.652 1.00 72.00 79 VAL A CA 1
ATOM 599 C C . VAL A 1 79 ? -10.897 -20.940 -21.549 1.00 72.00 79 VAL A C 1
ATOM 601 O O . VAL A 1 79 ? -9.845 -21.436 -21.155 1.00 72.00 79 VAL A O 1
ATOM 604 N N . ARG A 1 80 ? -11.922 -21.706 -21.942 1.00 64.06 80 ARG A N 1
ATOM 605 C CA . ARG A 1 80 ? -11.816 -23.168 -22.052 1.00 64.06 80 ARG A CA 1
ATOM 606 C C . ARG A 1 80 ? -10.953 -23.530 -23.261 1.00 64.06 80 ARG A C 1
ATOM 608 O O . ARG A 1 80 ? -11.389 -23.382 -24.399 1.00 64.06 80 ARG A O 1
ATOM 615 N N . GLY A 1 81 ? -9.759 -24.064 -23.019 1.00 66.69 81 GLY A N 1
ATOM 616 C CA . GLY A 1 81 ? -8.822 -24.468 -24.070 1.00 66.69 81 GLY A CA 1
ATOM 617 C C . GLY A 1 81 ? -7.677 -23.470 -24.234 1.00 66.69 81 GLY A C 1
ATOM 618 O O . GLY A 1 81 ? -7.277 -22.824 -23.276 1.00 66.69 81 GLY A O 1
ATOM 619 N N . ARG A 1 82 ? -7.100 -23.388 -25.435 1.00 64.88 82 ARG A N 1
ATOM 620 C CA . ARG A 1 82 ? -5.967 -22.500 -25.732 1.00 64.88 82 ARG A CA 1
ATOM 621 C C . ARG A 1 82 ? -6.482 -21.088 -26.062 1.00 64.88 82 ARG A C 1
ATOM 623 O O . ARG A 1 82 ? -7.160 -20.977 -27.084 1.00 64.88 82 ARG A O 1
ATOM 630 N N . PRO A 1 83 ? -6.170 -20.041 -25.267 1.00 65.25 83 PRO A N 1
ATOM 631 C CA . PRO A 1 83 ? -6.531 -18.670 -25.622 1.00 65.25 83 PRO A CA 1
ATOM 632 C C . PRO A 1 83 ? -5.884 -18.265 -26.951 1.00 65.25 83 PRO A C 1
ATOM 634 O O . PRO A 1 83 ? -4.735 -18.619 -27.221 1.00 65.25 83 PRO A O 1
ATOM 637 N N . ARG A 1 84 ? -6.634 -17.559 -27.795 1.00 69.69 84 ARG A N 1
ATOM 638 C CA . ARG A 1 84 ? -6.164 -16.944 -29.045 1.00 69.69 84 ARG A CA 1
ATOM 639 C C . ARG A 1 84 ? -5.976 -15.448 -28.821 1.00 69.69 84 ARG A C 1
ATOM 641 O O . ARG A 1 84 ? -6.543 -14.892 -27.885 1.00 69.69 84 ARG A O 1
ATOM 648 N N . ASP A 1 85 ? -5.273 -14.776 -29.723 1.00 66.62 85 ASP A N 1
ATOM 649 C CA . ASP A 1 85 ? -4.996 -13.339 -29.582 1.00 66.62 85 ASP A CA 1
ATOM 650 C C . ASP A 1 85 ? -6.278 -12.501 -29.471 1.00 66.62 85 ASP A C 1
ATOM 652 O O . ASP A 1 85 ? -6.354 -11.599 -28.644 1.00 66.62 85 ASP A O 1
ATOM 656 N N . ILE A 1 86 ? -7.335 -12.864 -30.215 1.00 69.75 86 ILE A N 1
ATOM 657 C CA . ILE A 1 86 ? -8.643 -12.193 -30.116 1.00 69.75 86 ILE A CA 1
ATOM 658 C C . ILE A 1 86 ? -9.297 -12.351 -28.738 1.00 69.75 86 ILE A C 1
ATOM 660 O O . ILE A 1 86 ? -10.091 -11.510 -28.324 1.00 69.75 86 ILE A O 1
ATOM 664 N N . ASP A 1 87 ? -8.967 -13.425 -28.022 1.00 73.19 87 ASP A N 1
ATOM 665 C CA . ASP A 1 87 ? -9.496 -13.664 -26.689 1.00 73.19 87 ASP A CA 1
ATOM 666 C C . ASP A 1 87 ? -8.773 -12.750 -25.675 1.00 73.19 87 ASP A C 1
ATOM 668 O O . ASP A 1 87 ? -9.413 -12.280 -24.733 1.00 73.19 87 ASP A O 1
ATOM 672 N N . PHE A 1 88 ? -7.490 -12.406 -25.903 1.00 74.12 88 PHE A N 1
ATOM 673 C CA . PHE A 1 88 ? -6.664 -11.597 -24.990 1.00 74.12 88 PHE A CA 1
ATOM 674 C C . PHE A 1 88 ? -7.266 -10.221 -24.695 1.00 74.12 88 PHE A C 1
ATOM 676 O O . PHE A 1 88 ? -7.299 -9.805 -23.536 1.00 74.12 88 PHE A O 1
ATOM 683 N N . ASP A 1 89 ? -7.809 -9.529 -25.698 1.00 76.00 89 ASP A N 1
ATOM 684 C CA . ASP A 1 89 ? -8.450 -8.219 -25.505 1.00 76.00 89 ASP A CA 1
ATOM 685 C C . ASP A 1 89 ? -9.658 -8.295 -24.563 1.00 76.00 89 ASP A C 1
ATOM 687 O O . ASP A 1 89 ? -9.905 -7.365 -23.795 1.00 76.00 89 ASP A O 1
ATOM 691 N N . THR A 1 90 ? -10.352 -9.435 -24.550 1.00 78.69 90 THR A N 1
ATOM 692 C CA . THR A 1 90 ? -11.554 -9.670 -23.736 1.00 78.69 90 THR A CA 1
ATOM 693 C C . THR A 1 90 ? -11.281 -10.308 -22.375 1.00 78.69 90 THR A C 1
ATOM 695 O O . THR A 1 90 ? -12.185 -10.359 -21.541 1.00 78.69 90 THR A O 1
ATOM 698 N N . LEU A 1 91 ? -10.055 -10.788 -22.129 1.00 82.38 91 LEU A N 1
ATOM 699 C CA . LEU A 1 91 ? -9.702 -11.397 -20.849 1.00 82.38 91 LEU A CA 1
ATOM 700 C C . LEU A 1 91 ? -9.820 -10.377 -19.702 1.00 82.38 91 LEU A C 1
ATOM 702 O O . LEU A 1 91 ? -9.433 -9.213 -19.883 1.00 82.38 91 LEU A O 1
ATOM 706 N N . PRO A 1 92 ? -10.285 -10.807 -18.513 1.00 86.00 92 PRO A N 1
ATOM 707 C CA . PRO A 1 92 ? -10.271 -9.976 -17.317 1.00 86.00 92 PRO A CA 1
ATOM 708 C C . PRO A 1 92 ? -8.861 -9.469 -17.005 1.00 86.00 92 PRO A C 1
ATOM 710 O O . PRO A 1 92 ? -7.916 -10.251 -16.874 1.00 86.00 92 PRO A O 1
ATOM 713 N N . THR A 1 93 ? -8.716 -8.152 -16.875 1.00 85.31 93 THR A N 1
ATOM 714 C CA . THR A 1 93 ? -7.458 -7.531 -16.448 1.00 85.31 93 THR A CA 1
ATOM 715 C C . THR A 1 93 ? -7.267 -7.733 -14.950 1.00 85.31 93 THR A C 1
ATOM 717 O O . THR A 1 93 ? -8.142 -7.385 -14.161 1.00 85.31 93 THR A O 1
ATOM 720 N N . VAL A 1 94 ? -6.106 -8.264 -14.570 1.00 88.81 94 VAL A N 1
ATOM 721 C CA . VAL A 1 94 ? -5.672 -8.409 -13.175 1.00 88.81 94 VAL A CA 1
ATOM 722 C C . VAL A 1 94 ? -4.898 -7.163 -12.751 1.00 88.81 94 VAL A C 1
ATOM 724 O O . VAL A 1 94 ? -5.213 -6.554 -11.733 1.00 88.81 94 VAL A O 1
ATOM 727 N N . VAL A 1 95 ? -3.913 -6.762 -13.561 1.00 90.06 95 VAL A N 1
ATOM 728 C CA . VAL A 1 95 ? -3.087 -5.567 -13.345 1.00 90.06 95 VAL A CA 1
ATOM 729 C C . VAL A 1 95 ? -2.787 -4.897 -14.682 1.00 90.06 95 VAL A C 1
ATOM 731 O O . VAL A 1 95 ? -2.515 -5.568 -15.676 1.00 90.06 95 VAL A O 1
ATOM 734 N N . TYR A 1 96 ? -2.785 -3.571 -14.683 1.00 89.44 96 TYR A N 1
ATOM 735 C CA . TYR A 1 96 ? -2.230 -2.710 -15.711 1.00 89.44 96 TYR A CA 1
ATOM 736 C C . TYR A 1 96 ? -1.245 -1.736 -15.060 1.00 89.44 96 TYR A C 1
ATOM 738 O O . TYR A 1 96 ? -1.609 -0.974 -14.161 1.00 89.44 96 TYR A O 1
ATOM 746 N N . ALA A 1 97 ? -0.001 -1.742 -15.523 1.00 87.38 97 ALA A N 1
ATOM 747 C CA . ALA A 1 97 ? 1.040 -0.848 -15.052 1.00 87.38 97 ALA A CA 1
ATOM 748 C C . ALA A 1 97 ? 1.604 -0.032 -16.215 1.00 87.38 97 ALA A C 1
ATOM 750 O O . ALA A 1 97 ? 2.007 -0.580 -17.239 1.00 87.38 97 ALA A O 1
ATOM 751 N N . ASN A 1 98 ? 1.644 1.283 -16.035 1.00 84.94 98 ASN A N 1
ATOM 752 C CA . ASN A 1 98 ? 2.433 2.200 -16.836 1.00 84.94 98 ASN A CA 1
ATOM 753 C C . ASN A 1 98 ? 3.580 2.723 -15.976 1.00 84.94 98 ASN A C 1
ATOM 755 O O . ASN A 1 98 ? 3.343 3.455 -15.013 1.00 84.94 98 ASN A O 1
ATOM 759 N N . THR A 1 99 ? 4.803 2.348 -16.342 1.00 77.88 99 THR A N 1
ATOM 760 C CA . THR A 1 99 ? 6.024 2.725 -15.631 1.00 77.88 99 THR A CA 1
ATOM 761 C C . THR A 1 99 ? 6.883 3.729 -16.391 1.00 77.88 99 THR A C 1
ATOM 763 O O . THR A 1 99 ? 8.067 3.884 -16.112 1.00 77.88 99 THR A O 1
ATOM 766 N N . SER A 1 100 ? 6.284 4.491 -17.309 1.00 74.31 100 SER A N 1
ATOM 767 C CA . SER A 1 100 ? 6.944 5.605 -17.991 1.00 74.31 100 SER A CA 1
ATOM 768 C C . SER A 1 100 ? 7.285 6.745 -17.020 1.00 74.31 100 SER A C 1
ATOM 770 O O . SER A 1 100 ? 6.432 7.554 -16.647 1.00 74.31 100 SER A O 1
ATOM 772 N N . LEU A 1 101 ? 8.565 6.854 -16.671 1.00 65.62 101 LEU A N 1
ATOM 773 C CA . LEU A 1 101 ? 9.131 7.796 -15.691 1.00 65.62 101 LEU A CA 1
ATOM 774 C C . LEU A 1 101 ? 8.782 9.263 -15.978 1.00 65.62 101 LEU A C 1
ATOM 776 O O . LEU A 1 101 ? 8.347 10.017 -15.103 1.00 65.62 101 LEU A O 1
ATOM 780 N N . GLN A 1 102 ? 8.929 9.667 -17.236 1.00 64.94 102 GLN A N 1
ATOM 781 C CA . GLN A 1 102 ? 8.839 11.074 -17.628 1.00 64.94 102 GLN A CA 1
ATOM 782 C C . GLN A 1 102 ? 7.508 11.434 -18.269 1.00 64.94 102 GLN A C 1
ATOM 784 O O . GLN A 1 102 ? 7.388 12.518 -18.834 1.00 64.94 102 GLN A O 1
ATOM 789 N N . ALA A 1 103 ? 6.527 10.523 -18.214 1.00 62.06 103 ALA A N 1
ATOM 790 C CA . ALA A 1 103 ? 5.321 10.617 -19.026 1.00 62.06 103 ALA A CA 1
ATOM 791 C C . ALA A 1 103 ? 5.702 11.011 -20.468 1.00 62.06 103 ALA A C 1
ATOM 793 O O . ALA A 1 103 ? 5.213 12.004 -20.975 1.00 62.06 103 ALA A O 1
ATOM 794 N N . GLY A 1 104 ? 6.682 10.316 -21.062 1.00 56.62 104 GLY A N 1
ATOM 795 C CA . GLY A 1 104 ? 7.167 10.557 -22.423 1.00 56.62 104 GLY A CA 1
ATOM 796 C C . GLY A 1 104 ? 7.928 11.868 -22.685 1.00 56.62 104 GLY A C 1
ATOM 797 O O . GLY A 1 104 ? 7.967 12.332 -23.827 1.00 56.62 104 GLY A O 1
ATOM 798 N N . GLY A 1 105 ? 8.541 12.471 -21.662 1.00 55.78 105 GLY A N 1
ATOM 799 C CA . GLY A 1 105 ? 9.676 13.379 -21.856 1.00 55.78 105 GLY A CA 1
ATOM 800 C C . GLY A 1 105 ? 10.867 12.608 -22.433 1.00 55.78 105 GLY A C 1
ATOM 801 O O . GLY A 1 105 ? 11.158 11.511 -21.984 1.00 55.78 105 GLY A O 1
ATOM 802 N N . SER A 1 106 ? 11.512 13.128 -23.475 1.00 58.44 106 SER A N 1
ATOM 803 C CA . SER A 1 106 ? 12.682 12.504 -24.110 1.00 58.44 106 SER A CA 1
ATOM 804 C C . SER A 1 106 ? 13.978 13.008 -23.473 1.00 58.44 106 SER A C 1
ATOM 806 O O . SER A 1 106 ? 14.824 13.531 -24.189 1.00 58.44 106 SER A O 1
ATOM 808 N N . ASP A 1 107 ? 14.119 12.953 -22.146 1.00 59.22 107 ASP A N 1
ATOM 809 C CA . ASP A 1 107 ? 15.314 13.462 -21.446 1.00 59.22 107 ASP A CA 1
ATOM 810 C C . ASP A 1 107 ? 16.095 12.403 -20.646 1.00 59.22 107 ASP A C 1
ATOM 812 O O . ASP A 1 107 ? 17.103 12.710 -20.013 1.00 59.22 107 ASP A O 1
ATOM 816 N N . GLU A 1 108 ? 15.719 11.132 -20.790 1.00 69.69 108 GLU A N 1
ATOM 817 C CA . GLU A 1 108 ? 16.541 10.007 -20.354 1.00 69.69 108 GLU A CA 1
ATOM 818 C C . GLU A 1 108 ? 17.837 9.903 -21.185 1.00 69.69 108 GLU A C 1
ATOM 820 O O . GLU A 1 108 ? 17.849 10.014 -22.417 1.00 69.69 108 GLU A O 1
ATOM 825 N N . LEU A 1 109 ? 18.956 9.710 -20.481 1.00 72.06 109 LEU A N 1
ATOM 826 C CA . LEU A 1 109 ? 20.265 9.545 -21.104 1.00 72.06 109 LEU A CA 1
ATOM 827 C C . LEU A 1 109 ? 20.346 8.186 -21.814 1.00 72.06 109 LEU A C 1
ATOM 829 O O . LEU A 1 109 ? 20.097 7.172 -21.165 1.00 72.06 109 LEU A O 1
ATOM 833 N N . PRO A 1 110 ? 20.771 8.146 -23.090 1.00 75.00 110 PRO A N 1
ATOM 834 C CA . PRO A 1 110 ? 20.840 6.900 -23.840 1.00 75.00 110 PRO A CA 1
ATOM 835 C C . PRO A 1 110 ? 21.830 5.923 -23.203 1.00 75.00 110 PRO A C 1
ATOM 837 O O . PRO A 1 110 ? 22.923 6.313 -22.763 1.00 75.00 110 PRO A O 1
ATOM 840 N N . VAL A 1 111 ? 21.494 4.633 -23.228 1.00 79.88 111 VAL A N 1
ATOM 841 C CA . VAL A 1 111 ? 22.447 3.580 -22.868 1.00 79.88 111 VAL A CA 1
ATOM 842 C C . VAL A 1 111 ? 23.630 3.626 -23.837 1.00 79.88 111 VAL A C 1
ATOM 844 O O . VAL A 1 111 ? 23.462 3.596 -25.056 1.00 79.88 111 VAL A O 1
ATOM 847 N N . GLN A 1 112 ? 24.855 3.691 -23.310 1.00 83.88 112 GLN A N 1
ATOM 848 C CA . GLN A 1 112 ? 26.062 3.790 -24.132 1.00 83.88 112 GLN A CA 1
ATOM 849 C C . GLN A 1 112 ? 27.249 3.006 -23.566 1.00 83.88 112 GLN A C 1
ATOM 851 O O . GLN A 1 112 ? 27.429 2.869 -22.351 1.00 83.88 112 GLN A O 1
ATOM 856 N N . TRP A 1 113 ? 28.106 2.525 -24.464 1.00 88.44 113 TRP A N 1
ATOM 857 C CA . TRP A 1 113 ? 29.376 1.882 -24.133 1.00 88.44 113 TRP A CA 1
ATOM 858 C C . TRP A 1 113 ? 30.421 2.135 -25.221 1.00 88.44 113 TRP A C 1
ATOM 860 O O . TRP A 1 113 ? 30.097 2.466 -26.358 1.00 88.44 113 TRP A O 1
ATOM 870 N N . ASN A 1 114 ? 31.701 2.034 -24.865 1.00 90.94 114 ASN A N 1
ATOM 871 C CA . ASN A 1 114 ? 32.817 2.312 -25.772 1.00 90.94 114 ASN A CA 1
ATOM 872 C C . ASN A 1 114 ? 34.067 1.520 -25.364 1.00 90.94 114 ASN A C 1
ATOM 874 O O . ASN A 1 114 ? 34.048 0.756 -24.404 1.00 90.94 114 ASN A O 1
ATOM 878 N N . ARG A 1 115 ? 35.192 1.735 -26.052 1.00 90.88 115 ARG A N 1
ATOM 879 C CA . ARG A 1 115 ? 36.461 1.034 -25.770 1.00 90.88 115 ARG A CA 1
ATOM 880 C C . ARG A 1 115 ? 37.020 1.250 -24.361 1.00 90.88 115 ARG A C 1
ATOM 882 O O . ARG A 1 115 ? 37.788 0.414 -23.900 1.00 90.88 115 ARG A O 1
ATOM 889 N N . ALA A 1 116 ? 36.689 2.363 -23.708 1.00 92.19 116 ALA A N 1
ATOM 890 C CA . ALA A 1 116 ? 37.125 2.654 -22.342 1.00 92.19 116 ALA A CA 1
ATOM 891 C C . ALA A 1 116 ? 36.194 2.038 -21.284 1.00 92.19 116 ALA A C 1
ATOM 893 O O . ALA A 1 116 ? 36.617 1.838 -20.150 1.00 92.19 116 ALA A O 1
ATOM 894 N N . ASN A 1 117 ? 34.951 1.726 -21.660 1.00 88.31 117 ASN A N 1
ATOM 895 C CA . ASN A 1 117 ? 33.957 1.064 -20.819 1.00 88.31 117 ASN A CA 1
ATOM 896 C C . ASN A 1 117 ? 33.197 -0.008 -21.632 1.00 88.31 117 ASN A C 1
ATOM 898 O O . ASN A 1 117 ? 32.027 0.206 -21.982 1.00 88.31 117 ASN A O 1
ATOM 902 N N . PRO A 1 118 ? 33.869 -1.111 -22.017 1.00 88.38 118 PRO A N 1
ATOM 903 C CA . PRO A 1 118 ? 33.317 -2.102 -22.939 1.00 88.38 118 PRO A CA 1
ATOM 904 C C . PRO A 1 118 ? 32.230 -2.964 -22.282 1.00 88.38 118 PRO A C 1
ATOM 906 O O . PRO A 1 118 ? 32.149 -3.038 -21.058 1.00 88.38 118 PRO A O 1
ATOM 909 N N . VAL A 1 119 ? 31.418 -3.631 -23.104 1.00 86.50 119 VAL A N 1
ATOM 910 C CA . VAL A 1 119 ? 30.508 -4.725 -22.709 1.00 86.50 119 VAL A CA 1
ATOM 911 C C . VAL A 1 119 ? 31.014 -6.049 -23.303 1.00 86.50 119 VAL A C 1
ATOM 913 O O . VAL A 1 119 ? 31.738 -6.016 -24.306 1.00 86.50 119 VAL A O 1
ATOM 916 N N . PRO A 1 120 ? 30.638 -7.218 -22.755 1.00 84.62 120 PRO A N 1
ATOM 917 C CA . PRO A 1 120 ? 30.858 -8.496 -23.422 1.00 84.62 120 PRO A CA 1
ATOM 918 C C . PRO A 1 120 ? 30.140 -8.541 -24.778 1.00 84.62 120 PRO A C 1
ATOM 920 O O . PRO A 1 120 ? 28.952 -8.239 -24.875 1.00 84.62 120 PRO A O 1
ATOM 923 N N . ILE A 1 121 ? 30.861 -8.930 -25.833 1.00 81.50 121 ILE A N 1
ATOM 924 C CA . ILE A 1 121 ? 30.295 -9.138 -27.170 1.00 81.50 121 ILE A CA 1
ATOM 925 C C . ILE A 1 121 ? 30.552 -10.579 -27.577 1.00 81.50 121 ILE A C 1
ATOM 927 O O . ILE A 1 121 ? 31.700 -11.013 -27.683 1.00 81.50 121 ILE A O 1
ATOM 931 N N . HIS A 1 122 ? 29.471 -11.306 -27.836 1.00 80.69 122 HIS A N 1
ATOM 932 C CA . HIS A 1 122 ? 29.527 -12.697 -28.252 1.00 80.69 122 HIS A CA 1
ATOM 933 C C . HIS A 1 122 ? 29.244 -12.805 -29.749 1.00 80.69 122 HIS A C 1
ATOM 935 O O . HIS A 1 122 ? 28.179 -12.422 -30.230 1.00 80.69 122 HIS A O 1
ATOM 941 N N . GLN A 1 123 ? 30.214 -13.324 -30.499 1.00 80.44 123 GLN A N 1
ATOM 942 C CA . GLN A 1 123 ? 30.061 -13.538 -31.931 1.00 80.44 123 GLN A CA 1
ATOM 943 C C . GLN A 1 123 ? 29.251 -14.811 -32.195 1.00 80.44 123 GLN A C 1
ATOM 945 O O . GLN A 1 123 ? 29.616 -15.894 -31.743 1.00 80.44 123 GLN A O 1
ATOM 950 N N . LEU A 1 124 ? 28.178 -14.677 -32.971 1.00 78.25 124 LEU A N 1
ATOM 951 C CA . LEU A 1 124 ? 27.384 -15.800 -33.465 1.00 78.25 124 LEU A CA 1
ATOM 952 C C . LEU A 1 124 ? 27.929 -16.269 -34.821 1.00 78.25 124 LEU A C 1
ATOM 954 O O . LEU A 1 124 ? 28.329 -15.446 -35.648 1.00 78.25 124 LEU A O 1
ATOM 958 N N . SER A 1 125 ? 27.933 -17.580 -35.072 1.00 79.38 125 SER A N 1
ATOM 959 C CA . SER A 1 125 ? 28.361 -18.148 -36.363 1.00 79.38 125 SER A CA 1
ATOM 960 C C . SER A 1 125 ? 27.240 -18.091 -37.405 1.00 79.38 125 SER A C 1
ATOM 962 O O . SER A 1 125 ? 27.506 -18.092 -38.607 1.00 79.38 125 SER A O 1
ATOM 964 N N . SER A 1 126 ? 25.981 -18.029 -36.963 1.00 76.69 126 SER A N 1
ATOM 965 C CA . SER A 1 126 ? 24.806 -17.859 -37.818 1.00 76.69 126 SER A CA 1
ATOM 966 C C . SER A 1 126 ? 23.669 -17.111 -37.116 1.00 76.69 126 SER A C 1
ATOM 968 O O . SER A 1 126 ? 23.620 -17.014 -35.892 1.00 76.69 126 SER A O 1
ATOM 970 N N . SER A 1 127 ? 22.684 -16.646 -37.889 1.00 70.06 127 SER A N 1
ATOM 971 C CA . SER A 1 127 ? 21.456 -16.039 -37.355 1.00 70.06 127 SER A CA 1
ATOM 972 C C . SER A 1 127 ? 20.573 -16.997 -36.550 1.00 70.06 127 SER A C 1
ATOM 974 O O . SER A 1 127 ? 19.660 -16.565 -35.849 1.00 70.06 127 SER A O 1
ATOM 976 N N . ARG A 1 128 ? 20.825 -18.306 -36.642 1.00 72.44 128 ARG A N 1
ATOM 977 C CA . ARG A 1 128 ? 20.115 -19.336 -35.875 1.00 72.44 128 ARG A CA 1
ATOM 978 C C . ARG A 1 128 ? 20.850 -19.736 -34.603 1.00 72.44 128 ARG A C 1
ATOM 980 O O . ARG A 1 128 ? 20.259 -20.431 -33.781 1.00 72.44 128 ARG A O 1
ATOM 987 N N . ASP A 1 129 ? 22.101 -19.314 -34.445 1.00 75.75 129 ASP A N 1
ATOM 988 C CA . ASP A 1 129 ? 22.882 -19.632 -33.260 1.00 75.75 129 ASP A CA 1
ATOM 989 C C . ASP A 1 129 ? 22.286 -18.925 -32.044 1.00 75.75 129 ASP A C 1
ATOM 991 O O . ASP A 1 129 ? 21.682 -17.850 -32.141 1.00 75.75 129 ASP A O 1
ATOM 995 N N . ARG A 1 130 ? 22.438 -19.558 -30.888 1.00 74.31 130 ARG A N 1
ATOM 996 C CA . ARG A 1 130 ? 22.013 -19.039 -29.593 1.00 74.31 130 ARG A CA 1
ATOM 997 C C . ARG A 1 130 ? 23.210 -19.092 -28.662 1.00 74.31 130 ARG A C 1
ATOM 999 O O . ARG A 1 130 ? 24.023 -20.010 -28.770 1.00 74.31 130 ARG A O 1
ATOM 1006 N N . LEU A 1 131 ? 23.325 -18.093 -27.797 1.00 75.94 131 LEU A N 1
ATOM 1007 C CA . LEU A 1 131 ? 24.312 -18.119 -26.728 1.00 75.94 131 LEU A CA 1
ATOM 1008 C C . LEU A 1 131 ? 23.889 -19.167 -25.695 1.00 75.94 131 LEU A C 1
ATOM 1010 O O . LEU A 1 131 ? 22.695 -19.423 -25.522 1.00 75.94 131 LEU A O 1
ATOM 1014 N N . ASP A 1 132 ? 24.867 -19.804 -25.059 1.00 74.19 132 ASP A N 1
ATOM 1015 C CA . ASP A 1 132 ? 24.594 -20.666 -23.916 1.00 74.19 132 ASP A CA 1
ATOM 1016 C C . ASP A 1 132 ? 24.272 -19.817 -22.674 1.00 74.19 132 ASP A C 1
ATOM 1018 O O . ASP A 1 132 ? 24.458 -18.598 -22.661 1.00 74.19 132 ASP A O 1
ATOM 1022 N N . GLY A 1 133 ? 23.802 -20.456 -21.602 1.00 73.06 133 GLY A N 1
ATOM 1023 C CA . GLY A 1 133 ? 23.526 -19.764 -20.338 1.00 73.06 133 GLY A CA 1
ATOM 1024 C C . GLY A 1 133 ? 24.774 -19.188 -19.646 1.00 73.06 133 GLY A C 1
ATOM 1025 O O . GLY A 1 133 ? 24.649 -18.562 -18.598 1.00 73.06 133 GLY A O 1
ATOM 1026 N N . GLY A 1 134 ? 25.981 -19.398 -20.194 1.00 78.25 134 GLY A N 1
ATOM 1027 C CA . GLY A 1 134 ? 27.237 -18.852 -19.674 1.00 78.25 134 GLY A CA 1
ATOM 1028 C C . GLY A 1 134 ? 27.544 -17.432 -20.161 1.00 78.25 134 GLY A C 1
ATOM 1029 O O . GLY A 1 134 ? 28.388 -16.753 -19.573 1.00 78.25 134 GLY A O 1
ATOM 1030 N N . ALA A 1 135 ? 26.862 -16.958 -21.206 1.00 81.88 135 ALA A N 1
ATOM 1031 C CA . ALA A 1 135 ? 27.006 -15.604 -21.733 1.00 81.88 135 ALA A CA 1
ATOM 1032 C C . ALA A 1 135 ? 26.195 -14.591 -20.909 1.00 81.88 135 ALA A C 1
ATOM 1034 O O . ALA A 1 135 ? 25.137 -14.116 -21.332 1.00 81.88 135 ALA A O 1
ATOM 1035 N N . ILE A 1 136 ? 26.677 -14.267 -19.708 1.00 83.00 136 ILE A N 1
ATOM 1036 C CA . ILE A 1 136 ? 25.948 -13.357 -18.823 1.00 83.00 136 ILE A CA 1
ATOM 1037 C C . ILE A 1 136 ? 25.917 -11.936 -19.417 1.00 83.00 136 ILE A C 1
ATOM 1039 O O . ILE A 1 136 ? 26.986 -11.385 -19.700 1.00 83.00 136 ILE A O 1
ATOM 1043 N N . PRO A 1 137 ? 24.732 -11.326 -19.609 1.00 79.94 137 PRO A N 1
ATOM 1044 C CA . PRO A 1 137 ? 24.635 -9.993 -20.177 1.00 79.94 137 PRO A CA 1
ATOM 1045 C C . PRO A 1 137 ? 25.186 -8.937 -19.213 1.00 79.94 137 PRO A C 1
ATOM 1047 O O . PRO A 1 137 ? 25.134 -9.086 -17.992 1.00 79.94 137 PRO A O 1
ATOM 1050 N N . ASP A 1 138 ? 25.686 -7.838 -19.770 1.00 86.00 138 ASP A N 1
ATOM 1051 C CA . ASP A 1 138 ? 26.111 -6.681 -18.982 1.00 86.00 138 ASP A CA 1
ATOM 1052 C C . ASP A 1 138 ? 24.916 -6.061 -18.241 1.00 86.00 138 ASP A C 1
ATOM 1054 O O . ASP A 1 138 ? 23.812 -6.014 -18.786 1.00 86.00 138 ASP A O 1
ATOM 1058 N N . VAL A 1 139 ? 25.119 -5.524 -17.036 1.00 85.50 139 VAL A N 1
ATOM 1059 C CA . VAL A 1 139 ? 24.052 -4.862 -16.262 1.00 85.50 139 VAL A CA 1
ATOM 1060 C C . VAL A 1 139 ? 23.354 -3.741 -17.044 1.00 85.50 139 VAL A C 1
ATOM 1062 O O . VAL A 1 139 ? 22.158 -3.537 -16.875 1.00 85.50 139 VAL A O 1
ATOM 1065 N N . ARG A 1 140 ? 24.048 -3.082 -17.982 1.00 81.56 140 ARG A N 1
ATOM 1066 C CA . ARG A 1 140 ? 23.474 -2.053 -18.870 1.00 81.56 140 ARG A CA 1
ATOM 1067 C C . ARG A 1 140 ? 22.386 -2.562 -19.809 1.00 81.56 140 ARG A C 1
ATOM 1069 O O . ARG A 1 140 ? 21.634 -1.770 -20.359 1.00 81.56 140 ARG A O 1
ATOM 1076 N N . THR A 1 141 ? 22.332 -3.871 -20.032 1.00 73.69 141 THR A N 1
ATOM 1077 C CA . THR A 1 141 ? 21.294 -4.516 -20.851 1.00 73.69 141 THR A CA 1
ATOM 1078 C C . THR A 1 141 ? 20.055 -4.869 -20.037 1.00 73.69 141 THR A C 1
ATOM 1080 O O . THR A 1 141 ? 19.047 -5.292 -20.602 1.00 73.69 141 THR A O 1
ATOM 1083 N N . ARG A 1 142 ? 20.122 -4.723 -18.709 1.00 74.56 142 ARG A N 1
ATOM 1084 C CA . ARG A 1 142 ? 18.967 -4.879 -17.846 1.00 74.56 142 ARG A CA 1
ATOM 1085 C C . ARG A 1 142 ? 18.136 -3.610 -17.938 1.00 74.56 142 ARG A C 1
ATOM 1087 O O . ARG A 1 142 ? 18.513 -2.578 -17.392 1.00 74.56 142 ARG A O 1
ATOM 1094 N N . ASP A 1 143 ? 16.992 -3.728 -18.591 1.00 73.25 143 ASP A N 1
ATOM 1095 C CA . ASP A 1 143 ? 15.968 -2.698 -18.569 1.00 73.25 143 ASP A CA 1
ATOM 1096 C C . ASP A 1 143 ? 14.716 -3.210 -17.853 1.00 73.25 143 ASP A C 1
ATOM 1098 O O . ASP A 1 143 ? 14.362 -4.390 -17.949 1.00 73.25 143 ASP A O 1
ATOM 1102 N N . GLY A 1 144 ? 14.080 -2.343 -17.069 1.00 76.56 144 GLY A N 1
ATOM 1103 C CA . GLY A 1 144 ? 12.895 -2.697 -16.298 1.00 76.56 144 GLY A CA 1
ATOM 1104 C C . GLY A 1 144 ? 12.714 -1.885 -15.021 1.00 76.56 144 GLY A C 1
ATOM 1105 O O . GLY A 1 144 ? 13.520 -1.027 -14.666 1.00 76.56 144 GLY A O 1
ATOM 1106 N N . PHE A 1 145 ? 11.618 -2.182 -14.327 1.00 82.81 145 PHE A N 1
ATOM 1107 C CA . PHE A 1 145 ? 11.196 -1.491 -13.113 1.00 82.81 145 PHE A CA 1
ATOM 1108 C C . PHE A 1 145 ? 10.984 -2.481 -11.986 1.00 82.81 145 PHE A C 1
ATOM 1110 O O . PHE A 1 145 ? 10.468 -3.581 -12.196 1.00 82.81 145 PHE A O 1
ATOM 1117 N N . ARG A 1 146 ? 11.312 -2.052 -10.771 1.00 87.81 146 ARG A N 1
ATOM 1118 C CA . ARG A 1 146 ? 10.980 -2.785 -9.551 1.00 87.81 146 ARG A CA 1
ATOM 1119 C C . ARG A 1 146 ? 10.373 -1.865 -8.510 1.00 87.81 146 ARG A C 1
ATOM 1121 O O . ARG A 1 146 ? 10.520 -0.643 -8.570 1.00 87.81 146 ARG A O 1
ATOM 1128 N N . MET A 1 147 ? 9.699 -2.474 -7.542 1.00 88.31 147 MET A N 1
ATOM 1129 C CA . MET A 1 147 ? 9.401 -1.784 -6.295 1.00 88.31 147 MET A CA 1
ATOM 1130 C C . MET A 1 147 ? 10.722 -1.418 -5.613 1.00 88.31 147 MET A C 1
ATOM 1132 O O . MET A 1 147 ? 11.689 -2.188 -5.640 1.00 88.31 147 MET A O 1
ATOM 1136 N N . ARG A 1 148 ? 10.764 -0.220 -5.036 1.00 89.56 148 ARG A N 1
ATOM 1137 C CA . ARG A 1 148 ? 11.887 0.221 -4.215 1.00 89.56 148 ARG A CA 1
ATOM 1138 C C . ARG A 1 148 ? 12.063 -0.734 -3.048 1.00 89.56 148 ARG A C 1
ATOM 1140 O O . ARG A 1 148 ? 11.083 -1.230 -2.486 1.00 89.56 148 ARG A O 1
ATOM 1147 N N . TRP A 1 149 ? 13.316 -1.007 -2.736 1.00 89.38 149 TRP A N 1
ATOM 1148 C CA . TRP A 1 149 ? 13.648 -1.854 -1.605 1.00 89.38 149 TRP A CA 1
ATOM 1149 C C . TRP A 1 149 ? 13.433 -1.076 -0.308 1.00 89.38 149 TRP A C 1
ATOM 1151 O O . TRP A 1 149 ? 13.436 0.156 -0.313 1.00 89.38 149 TRP A O 1
ATOM 1161 N N . TRP A 1 150 ? 13.206 -1.785 0.798 1.00 84.81 150 TRP A N 1
ATOM 1162 C CA . TRP A 1 150 ? 13.155 -1.144 2.115 1.00 84.81 150 TRP A CA 1
ATOM 1163 C C . TRP A 1 150 ? 14.489 -0.470 2.435 1.00 84.81 150 TRP A C 1
ATOM 1165 O O . TRP A 1 150 ? 14.517 0.664 2.904 1.00 84.81 150 TRP A O 1
ATOM 1175 N N . GLU A 1 151 ? 15.590 -1.125 2.081 1.00 86.50 151 GLU A N 1
ATOM 1176 C CA . GLU A 1 151 ? 16.920 -0.529 2.049 1.00 86.50 151 GLU A CA 1
ATOM 1177 C C . GLU A 1 151 ? 17.374 -0.444 0.595 1.00 86.50 151 GLU A C 1
ATOM 1179 O O . GLU A 1 151 ? 17.580 -1.453 -0.077 1.00 86.50 151 GLU A O 1
ATOM 1184 N N . GLU A 1 152 ? 17.433 0.780 0.079 1.00 89.56 152 GLU A N 1
ATOM 1185 C CA . GLU A 1 152 ? 17.717 1.038 -1.327 1.00 89.56 152 GLU A CA 1
ATOM 1186 C C . GLU A 1 152 ? 19.231 0.992 -1.597 1.00 89.56 152 GLU A C 1
ATOM 1188 O O . GLU A 1 152 ? 20.039 1.252 -0.704 1.00 89.56 152 GLU A O 1
ATOM 1193 N N . THR A 1 153 ? 19.636 0.652 -2.824 1.00 90.00 153 THR A N 1
ATOM 1194 C CA . THR A 1 153 ? 21.060 0.453 -3.144 1.00 90.00 153 THR A CA 1
ATOM 1195 C C . THR A 1 153 ? 21.874 1.725 -2.912 1.00 90.00 153 THR A C 1
ATOM 1197 O O . THR A 1 153 ? 21.430 2.854 -3.164 1.00 90.00 153 THR A O 1
ATOM 1200 N N . ARG A 1 154 ? 23.139 1.569 -2.498 1.00 88.81 154 ARG A N 1
ATOM 1201 C CA . ARG A 1 154 ? 24.027 2.727 -2.262 1.00 88.81 154 ARG A CA 1
ATOM 1202 C C . ARG A 1 154 ? 24.248 3.555 -3.524 1.00 88.81 154 ARG A C 1
ATOM 1204 O O . ARG A 1 154 ? 24.507 4.761 -3.441 1.00 88.81 154 ARG A O 1
ATOM 1211 N N . SER A 1 155 ? 24.218 2.904 -4.684 1.00 89.00 155 SER A N 1
ATOM 1212 C CA . SER A 1 155 ? 24.314 3.555 -5.988 1.00 89.00 155 SER A CA 1
ATOM 1213 C C . SER A 1 155 ? 23.120 4.481 -6.214 1.00 89.00 155 SER A C 1
ATOM 1215 O O . SER A 1 155 ? 23.332 5.653 -6.529 1.00 89.00 155 SER A O 1
ATOM 1217 N N . ASN A 1 156 ? 21.897 4.021 -5.942 1.00 89.94 156 ASN A N 1
ATOM 1218 C CA . ASN A 1 156 ? 20.684 4.822 -6.050 1.00 89.94 156 ASN A CA 1
ATOM 1219 C C . ASN A 1 156 ? 20.669 5.991 -5.057 1.00 89.94 156 ASN A C 1
ATOM 1221 O O . ASN A 1 156 ? 20.443 7.139 -5.456 1.00 89.94 156 ASN A O 1
ATOM 1225 N N . GLU A 1 157 ? 20.985 5.748 -3.783 1.00 88.88 157 GLU A N 1
ATOM 1226 C CA . GLU A 1 157 ? 21.035 6.795 -2.751 1.00 88.88 157 GLU A CA 1
ATOM 1227 C C . GLU A 1 157 ? 21.995 7.935 -3.125 1.00 88.88 157 GLU A C 1
ATOM 1229 O O . GLU A 1 157 ? 21.650 9.120 -3.068 1.00 88.88 157 GLU A O 1
ATOM 1234 N N . ARG A 1 158 ? 23.212 7.588 -3.564 1.00 87.00 158 ARG A N 1
ATOM 1235 C CA . ARG A 1 158 ? 24.231 8.569 -3.981 1.00 87.00 158 ARG A CA 1
ATOM 1236 C C . ARG A 1 158 ? 23.915 9.198 -5.332 1.00 87.00 158 ARG A C 1
ATOM 1238 O O . ARG A 1 158 ? 24.284 10.353 -5.572 1.00 87.00 158 ARG A O 1
ATOM 1245 N N . GLY A 1 159 ? 23.278 8.420 -6.197 1.00 84.06 159 GLY A N 1
ATOM 1246 C CA . GLY A 1 159 ? 22.951 8.740 -7.575 1.00 84.06 159 GLY A CA 1
ATOM 1247 C C . GLY A 1 159 ? 21.781 9.694 -7.739 1.00 84.06 159 GLY A C 1
ATOM 1248 O O . GLY A 1 159 ? 21.702 10.346 -8.769 1.00 84.06 159 GLY A O 1
ATOM 1249 N N . SER A 1 160 ? 20.950 9.869 -6.707 1.00 81.25 160 SER A N 1
ATOM 1250 C CA . SER A 1 160 ? 19.713 10.675 -6.701 1.00 81.25 160 SER A CA 1
ATOM 1251 C C . SER A 1 160 ? 19.895 12.198 -6.886 1.00 81.25 160 SER A C 1
ATOM 1253 O O . SER A 1 160 ? 19.101 13.017 -6.417 1.00 81.25 160 SER A O 1
ATOM 1255 N N . GLY A 1 161 ? 20.966 12.625 -7.555 1.00 80.75 161 GLY A N 1
ATOM 1256 C CA . GLY A 1 161 ? 21.191 13.984 -8.021 1.00 80.75 161 GLY A CA 1
ATOM 1257 C C . GLY A 1 161 ? 21.156 15.009 -6.893 1.00 80.75 161 GLY A C 1
ATOM 1258 O O . GLY A 1 161 ? 21.938 14.950 -5.940 1.00 80.75 161 GLY A O 1
ATOM 1259 N N . GLN A 1 162 ? 20.246 15.977 -7.008 1.00 81.75 162 GLN A N 1
ATOM 1260 C CA . GLN A 1 162 ? 20.062 17.029 -6.005 1.00 81.75 162 GLN A CA 1
ATOM 1261 C C . GLN A 1 162 ? 19.503 16.493 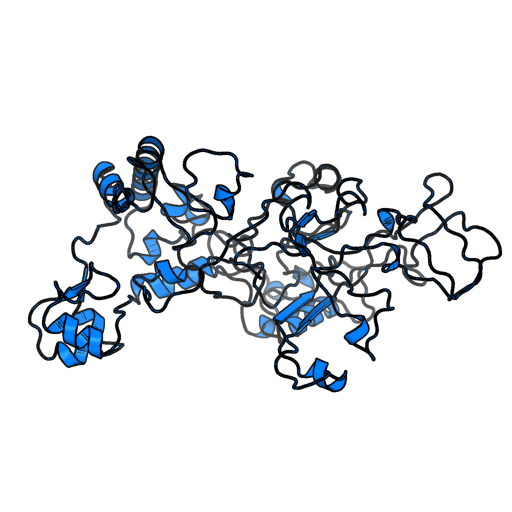-4.675 1.00 81.75 162 GLN A C 1
ATOM 1263 O O . GLN A 1 162 ? 19.744 17.099 -3.630 1.00 81.75 162 GLN A O 1
ATOM 1268 N N . LEU A 1 163 ? 18.819 15.344 -4.697 1.00 81.06 163 LEU A N 1
ATOM 1269 C CA . LEU A 1 163 ? 18.182 14.730 -3.531 1.00 81.06 163 LEU A CA 1
ATOM 1270 C C . LEU A 1 163 ? 19.111 13.792 -2.752 1.00 81.06 163 LEU A C 1
ATOM 1272 O O . LEU A 1 163 ? 18.770 13.401 -1.642 1.00 81.06 163 LEU A O 1
ATOM 1276 N N . ARG A 1 164 ? 20.325 13.507 -3.244 1.00 83.75 164 ARG A N 1
ATOM 1277 C CA . ARG A 1 164 ? 21.304 12.613 -2.580 1.00 83.75 164 ARG A CA 1
ATOM 1278 C C . ARG A 1 164 ? 21.667 12.991 -1.136 1.00 83.75 164 ARG A C 1
ATOM 1280 O O . ARG A 1 164 ? 22.268 12.203 -0.421 1.00 83.75 164 ARG A O 1
ATOM 1287 N N . ARG A 1 165 ? 21.410 14.242 -0.732 1.00 85.25 165 ARG A N 1
ATOM 1288 C CA . ARG A 1 165 ? 21.656 14.733 0.638 1.00 85.25 165 ARG A CA 1
ATOM 1289 C C . ARG A 1 165 ? 20.496 14.454 1.598 1.00 85.25 165 ARG A C 1
ATOM 1291 O O . ARG A 1 165 ? 20.675 14.669 2.787 1.00 85.25 165 ARG A O 1
ATOM 1298 N N . ASN A 1 166 ? 19.352 14.025 1.074 1.00 85.50 166 ASN A N 1
ATOM 1299 C CA . ASN A 1 166 ? 18.153 13.663 1.822 1.00 85.50 166 ASN A CA 1
ATOM 1300 C C . ASN A 1 166 ? 17.622 12.334 1.248 1.00 85.50 166 ASN A C 1
ATOM 1302 O O . ASN A 1 166 ? 16.621 12.348 0.528 1.00 85.50 166 ASN A O 1
ATOM 1306 N N . PRO A 1 167 ? 18.328 11.202 1.446 1.00 81.75 167 PRO A N 1
ATOM 1307 C CA . PRO A 1 167 ? 17.994 9.912 0.830 1.00 81.75 167 PRO A CA 1
ATOM 1308 C C . PRO A 1 167 ? 16.607 9.378 1.225 1.00 81.75 167 PRO A C 1
ATOM 1310 O O . PRO A 1 167 ? 16.081 8.494 0.558 1.00 81.75 167 PRO A O 1
ATOM 1313 N N . GLU A 1 168 ? 15.956 9.968 2.231 1.00 84.69 168 GLU A N 1
ATOM 1314 C CA . GLU A 1 168 ? 14.608 9.622 2.692 1.00 84.69 168 GLU A CA 1
ATOM 1315 C C . GLU A 1 168 ? 13.542 9.752 1.591 1.00 84.69 168 GLU A C 1
ATOM 1317 O O . GLU A 1 168 ? 12.477 9.155 1.688 1.00 84.69 168 GLU A O 1
ATOM 1322 N N . HIS A 1 169 ? 13.814 10.479 0.503 1.00 82.19 169 HIS A N 1
ATOM 1323 C CA . HIS A 1 169 ? 12.930 10.512 -0.669 1.00 82.19 169 HIS A CA 1
ATOM 1324 C C . HIS A 1 169 ? 12.786 9.144 -1.370 1.00 82.19 169 HIS A C 1
ATOM 1326 O O . HIS A 1 169 ? 11.791 8.918 -2.071 1.00 82.19 169 HIS A O 1
ATOM 1332 N N . LEU A 1 170 ? 13.762 8.242 -1.194 1.00 85.06 170 LEU A N 1
ATOM 1333 C CA . LEU A 1 170 ? 13.702 6.853 -1.658 1.00 85.06 170 LEU A CA 1
ATOM 1334 C C . LEU A 1 170 ? 12.853 5.969 -0.742 1.00 85.06 170 LEU A C 1
ATOM 1336 O O . LEU A 1 170 ? 12.333 4.948 -1.184 1.00 85.06 170 LEU A O 1
ATOM 1340 N N . GLN A 1 171 ? 12.635 6.409 0.495 1.00 81.38 171 GLN A N 1
ATOM 1341 C CA . GLN A 1 171 ? 11.919 5.660 1.510 1.00 81.38 171 GLN A CA 1
ATOM 1342 C C . GLN A 1 171 ? 10.416 5.932 1.420 1.00 81.38 171 GLN A C 1
ATOM 1344 O O . GLN A 1 171 ? 9.936 7.058 1.566 1.00 81.38 171 GLN A O 1
ATOM 1349 N N . THR A 1 172 ? 9.636 4.884 1.156 1.00 81.38 172 THR A N 1
ATOM 1350 C CA . THR A 1 172 ? 8.173 4.958 1.186 1.00 81.38 172 THR A CA 1
ATOM 1351 C C . THR A 1 172 ? 7.577 3.674 1.733 1.00 81.38 172 THR A C 1
ATOM 1353 O O . THR A 1 172 ? 8.102 2.586 1.511 1.00 81.38 172 THR A O 1
ATOM 1356 N N . SER A 1 173 ? 6.450 3.785 2.435 1.00 86.69 173 SER A N 1
ATOM 1357 C CA . SER A 1 173 ? 5.760 2.607 2.948 1.00 86.69 173 SER A CA 1
ATOM 1358 C C . SER A 1 173 ? 4.991 1.920 1.823 1.00 86.69 173 SER A C 1
ATOM 1360 O O . SER A 1 173 ? 3.911 2.372 1.442 1.00 86.69 173 SER A O 1
ATOM 1362 N N . ALA A 1 174 ? 5.515 0.795 1.331 1.00 87.25 174 ALA A N 1
ATOM 1363 C CA . ALA A 1 174 ? 4.896 0.015 0.255 1.00 87.25 174 ALA A CA 1
ATOM 1364 C C . ALA A 1 174 ? 3.451 -0.428 0.558 1.00 87.25 174 ALA A C 1
ATOM 1366 O O . ALA A 1 174 ? 2.691 -0.694 -0.366 1.00 87.25 174 ALA A O 1
ATOM 1367 N N . ILE A 1 175 ? 3.072 -0.486 1.839 1.00 89.12 175 ILE A N 1
ATOM 1368 C CA . ILE A 1 175 ? 1.752 -0.923 2.318 1.00 89.12 175 ILE A CA 1
ATOM 1369 C C . ILE A 1 175 ? 0.964 0.177 3.043 1.00 89.12 175 ILE A C 1
ATOM 1371 O O . ILE A 1 175 ? -0.264 0.209 2.965 1.00 89.12 175 ILE A O 1
ATOM 1375 N N . GLY A 1 176 ? 1.641 1.082 3.755 1.00 89.38 176 GLY A N 1
ATOM 1376 C CA . GLY A 1 176 ? 1.005 2.092 4.604 1.00 89.38 176 GLY A CA 1
ATOM 1377 C C . GLY A 1 176 ? 0.497 3.311 3.841 1.00 89.38 176 GLY A C 1
ATOM 1378 O O . GLY A 1 176 ? -0.473 3.925 4.274 1.00 89.38 176 GLY A O 1
ATOM 1379 N N . THR A 1 177 ? 1.115 3.644 2.705 1.00 90.19 177 THR A N 1
ATOM 1380 C CA . THR A 1 177 ? 0.710 4.761 1.826 1.00 90.19 177 THR A CA 1
ATOM 1381 C C . THR A 1 177 ? 0.581 4.348 0.361 1.00 90.19 177 THR A C 1
ATOM 1383 O O . THR A 1 177 ? 0.288 5.180 -0.498 1.00 90.19 177 THR A O 1
ATOM 1386 N N . TRP A 1 178 ? 0.766 3.057 0.079 1.00 93.06 178 TRP A N 1
ATOM 1387 C CA . TRP A 1 178 ? 0.617 2.478 -1.245 1.00 93.06 178 TRP A CA 1
ATOM 1388 C C . TRP A 1 178 ? -0.014 1.079 -1.210 1.00 93.06 178 TRP A C 1
ATOM 1390 O O . TRP A 1 178 ? -0.127 0.454 -0.149 1.00 93.06 178 TRP A O 1
ATOM 1400 N N . ASN A 1 179 ? -0.429 0.590 -2.382 1.00 93.62 179 ASN A N 1
ATOM 1401 C CA . ASN A 1 179 ? -1.118 -0.683 -2.549 1.00 93.62 179 ASN A CA 1
ATOM 1402 C C . ASN A 1 179 ? -0.499 -1.534 -3.669 1.00 93.62 179 ASN A C 1
ATOM 1404 O O . ASN A 1 179 ? -0.844 -1.336 -4.835 1.00 93.62 179 ASN A O 1
ATOM 1408 N N . PRO A 1 180 ? 0.338 -2.539 -3.346 1.00 90.00 180 PRO A N 1
ATOM 1409 C CA . PRO A 1 180 ? 0.938 -3.424 -4.337 1.00 90.00 180 PRO A CA 1
ATOM 1410 C C . PRO A 1 180 ? -0.069 -4.439 -4.912 1.00 90.00 180 PRO A C 1
ATOM 1412 O O . PRO A 1 180 ? 0.234 -5.091 -5.903 1.00 90.00 180 PRO A O 1
ATOM 1415 N N . ARG A 1 181 ? -1.284 -4.560 -4.344 1.00 89.88 181 ARG A N 1
ATOM 1416 C CA . ARG A 1 181 ? -2.392 -5.371 -4.899 1.00 89.88 181 ARG A CA 1
ATOM 1417 C C . ARG A 1 181 ? -3.323 -4.586 -5.830 1.00 89.88 181 ARG A C 1
ATOM 1419 O O . ARG A 1 181 ? -4.354 -5.117 -6.259 1.00 89.88 181 ARG A O 1
ATOM 1426 N N . ALA A 1 182 ? -3.061 -3.300 -6.056 1.00 92.00 182 ALA A N 1
ATOM 1427 C CA . ALA A 1 182 ? -3.890 -2.468 -6.920 1.00 92.00 182 ALA A CA 1
ATOM 1428 C C . ALA A 1 182 ? -3.937 -3.013 -8.358 1.00 92.00 182 ALA A C 1
ATOM 1430 O O . ALA A 1 182 ? -3.045 -3.741 -8.781 1.00 92.00 182 ALA A O 1
ATOM 1431 N N . ALA A 1 183 ? -4.993 -2.683 -9.102 1.00 91.31 183 ALA A N 1
ATOM 1432 C CA . ALA A 1 183 ? -5.100 -3.081 -10.504 1.00 91.31 183 ALA A CA 1
ATOM 1433 C C . ALA A 1 183 ? -4.461 -2.055 -11.446 1.00 91.31 183 ALA A C 1
ATOM 1435 O O . ALA A 1 183 ? -4.034 -2.428 -12.530 1.00 91.31 183 ALA A O 1
ATOM 1436 N N . TYR A 1 184 ? -4.382 -0.781 -11.056 1.00 91.00 184 TYR A N 1
ATOM 1437 C CA . TYR A 1 184 ? -3.856 0.291 -11.898 1.00 91.00 184 TYR A CA 1
ATOM 1438 C C . TYR A 1 184 ? -2.661 0.965 -11.237 1.00 91.00 184 TYR A C 1
ATOM 1440 O O . TYR A 1 184 ? -2.780 1.602 -10.184 1.00 91.00 184 TYR A O 1
ATOM 1448 N N . PHE A 1 185 ? -1.518 0.869 -11.908 1.00 89.50 185 PHE A N 1
ATOM 1449 C CA . PHE A 1 185 ? -0.295 1.564 -11.540 1.00 89.50 185 PHE A CA 1
ATOM 1450 C C . PHE A 1 185 ? 0.081 2.543 -12.641 1.00 89.50 185 PHE A C 1
ATOM 1452 O O . PHE A 1 185 ? 0.246 2.171 -13.798 1.00 89.50 185 PHE A O 1
ATOM 1459 N N . CYS A 1 186 ? 0.219 3.810 -12.281 1.00 87.88 186 CYS A N 1
ATOM 1460 C CA . CYS A 1 186 ? 0.833 4.822 -13.122 1.00 87.88 186 CYS A CA 1
ATOM 1461 C C . CYS A 1 186 ? 1.368 5.942 -12.238 1.00 87.88 186 CYS A C 1
ATOM 1463 O O . CYS A 1 186 ? 0.983 6.061 -11.071 1.00 87.88 186 CYS A O 1
ATOM 1465 N N . ARG A 1 187 ? 2.226 6.784 -12.809 1.00 86.62 187 ARG A N 1
ATOM 1466 C CA . ARG A 1 187 ? 2.653 8.022 -12.165 1.00 86.62 187 ARG A CA 1
ATOM 1467 C C . ARG A 1 187 ? 1.458 8.941 -11.887 1.00 86.62 187 ARG A C 1
ATOM 1469 O O . ARG A 1 187 ? 0.600 9.134 -12.753 1.00 86.62 187 ARG A O 1
ATOM 1476 N N . THR A 1 188 ? 1.442 9.550 -10.705 1.00 89.81 188 THR A N 1
ATOM 1477 C CA . THR A 1 188 ? 0.524 10.642 -10.349 1.00 89.81 188 THR A CA 1
ATOM 1478 C C . THR A 1 188 ? 1.178 12.016 -10.575 1.00 89.81 188 THR A C 1
ATOM 1480 O O . THR A 1 188 ? 2.409 12.116 -10.566 1.00 89.81 188 THR A O 1
ATOM 1483 N N . PRO A 1 189 ? 0.397 13.107 -10.732 1.00 89.44 189 PRO A N 1
ATOM 1484 C CA . PRO A 1 189 ? 0.950 14.465 -10.802 1.00 89.44 189 PRO A CA 1
ATOM 1485 C C . PRO A 1 189 ? 1.769 14.887 -9.570 1.00 89.44 189 PRO A C 1
ATOM 1487 O O . PRO A 1 189 ? 2.557 15.822 -9.657 1.00 89.44 189 PRO A O 1
ATOM 1490 N N . TRP A 1 190 ? 1.569 14.228 -8.424 1.00 89.31 190 TRP A N 1
ATOM 1491 C CA . TRP A 1 190 ? 2.207 14.570 -7.146 1.00 89.31 190 TRP A CA 1
ATOM 1492 C C . TRP A 1 190 ? 3.350 13.635 -6.764 1.00 89.31 190 TRP A C 1
ATOM 1494 O O . TRP A 1 190 ? 3.918 13.782 -5.683 1.00 89.31 190 TRP A O 1
ATOM 1504 N N . ASP A 1 191 ? 3.682 12.663 -7.611 1.00 84.56 191 ASP A N 1
ATOM 1505 C CA . ASP A 1 191 ? 4.818 11.796 -7.340 1.00 84.56 191 ASP A CA 1
ATOM 1506 C C . ASP A 1 191 ? 6.122 12.586 -7.483 1.00 84.56 191 ASP A C 1
ATOM 1508 O O . ASP A 1 191 ? 6.310 13.345 -8.438 1.00 84.56 191 ASP A O 1
ATOM 1512 N N . ASN A 1 192 ? 7.049 12.358 -6.550 1.00 80.06 192 ASN A N 1
ATOM 1513 C CA . ASN A 1 192 ? 8.432 12.778 -6.733 1.00 80.06 192 ASN A CA 1
ATOM 1514 C C . ASN A 1 192 ? 8.999 12.088 -7.975 1.00 80.06 192 ASN A C 1
ATOM 1516 O O . ASN A 1 192 ? 8.788 10.889 -8.165 1.00 80.06 192 ASN A O 1
ATOM 1520 N N . ILE A 1 193 ? 9.739 12.850 -8.774 1.00 78.06 193 ILE A N 1
ATOM 1521 C CA . ILE A 1 193 ? 10.444 12.360 -9.955 1.00 78.06 193 ILE A CA 1
ATOM 1522 C C . ILE A 1 193 ? 11.894 12.830 -9.943 1.00 78.06 193 ILE A C 1
ATOM 1524 O O . ILE A 1 193 ? 12.223 13.844 -9.322 1.00 78.06 193 ILE A O 1
ATOM 1528 N N . SER A 1 194 ? 12.745 12.117 -10.672 1.00 73.94 194 SER A N 1
ATOM 1529 C CA . SER A 1 194 ? 14.120 12.514 -10.954 1.00 73.94 194 SER A CA 1
ATOM 1530 C C . SER A 1 194 ? 14.353 12.623 -12.462 1.00 73.94 194 SER A C 1
ATOM 1532 O O . SER A 1 194 ? 14.072 11.705 -13.235 1.00 73.94 194 SER A O 1
ATOM 1534 N N . ASP A 1 195 ? 14.917 13.759 -12.876 1.00 70.12 195 ASP A N 1
ATOM 1535 C CA . ASP A 1 195 ? 15.360 13.987 -14.259 1.00 70.12 195 ASP A CA 1
ATOM 1536 C C . ASP A 1 195 ? 16.739 13.342 -14.536 1.00 70.12 195 ASP A C 1
ATOM 1538 O O . ASP A 1 195 ? 17.234 13.368 -15.655 1.00 70.12 195 ASP A O 1
ATOM 1542 N N . LEU A 1 196 ? 17.387 12.763 -13.516 1.00 73.75 196 LEU A N 1
ATOM 1543 C CA . LEU A 1 196 ? 18.649 12.028 -13.632 1.00 73.75 196 LEU A CA 1
ATOM 1544 C C . LEU A 1 196 ? 18.512 10.639 -12.993 1.00 73.75 196 LEU A C 1
ATOM 1546 O O . LEU A 1 196 ? 17.806 10.527 -11.988 1.00 73.75 196 LEU A O 1
ATOM 1550 N N . PRO A 1 197 ? 19.217 9.616 -13.511 1.00 75.75 197 PRO A N 1
ATOM 1551 C CA . PRO A 1 197 ? 19.278 8.301 -12.886 1.00 75.75 197 PRO A CA 1
ATOM 1552 C C . PRO A 1 197 ? 19.758 8.353 -11.415 1.00 75.75 197 PRO A C 1
ATOM 1554 O O . PRO A 1 197 ? 20.670 9.131 -11.123 1.00 75.75 197 PRO A O 1
ATOM 1557 N N . PRO A 1 198 ? 19.214 7.517 -10.507 1.00 82.19 198 PRO A N 1
ATOM 1558 C CA . PRO A 1 198 ? 18.149 6.556 -10.772 1.00 82.19 198 PRO A CA 1
ATOM 1559 C C . PRO A 1 198 ? 16.831 7.272 -11.029 1.00 82.19 198 PRO A C 1
ATOM 1561 O O . PRO A 1 198 ? 16.505 8.263 -10.372 1.00 82.19 198 PRO A O 1
ATOM 1564 N N . HIS A 1 199 ? 16.080 6.774 -12.001 1.00 82.44 199 HIS A N 1
ATOM 1565 C CA . HIS A 1 199 ? 14.785 7.341 -12.322 1.00 82.44 199 HIS A CA 1
ATOM 1566 C C . HIS A 1 199 ? 13.720 6.673 -11.464 1.00 82.44 199 HIS A C 1
ATOM 1568 O O . HIS A 1 199 ? 13.651 5.451 -11.407 1.00 82.44 199 HIS A O 1
ATOM 1574 N N . PHE A 1 200 ? 12.855 7.447 -10.817 1.00 83.56 200 PHE A N 1
ATOM 1575 C CA . PHE A 1 200 ? 11.801 6.880 -9.980 1.00 83.56 200 PHE A CA 1
ATOM 1576 C C . PHE A 1 200 ? 10.513 7.694 -10.052 1.00 83.56 200 PHE A C 1
ATOM 1578 O O . PHE A 1 200 ? 10.516 8.882 -10.373 1.00 83.56 200 PHE A O 1
ATOM 1585 N N . TYR A 1 201 ? 9.406 7.035 -9.725 1.00 84.81 201 TYR A N 1
ATOM 1586 C CA . TYR A 1 201 ? 8.151 7.677 -9.359 1.00 84.81 201 TYR A CA 1
ATOM 1587 C C . TYR A 1 201 ? 7.397 6.760 -8.401 1.00 84.81 201 TYR A C 1
ATOM 1589 O O . TYR A 1 201 ? 7.479 5.532 -8.466 1.00 84.81 201 TYR A O 1
ATOM 1597 N N . GLY A 1 202 ? 6.624 7.360 -7.508 1.00 84.94 202 GLY A N 1
ATOM 1598 C CA . GLY A 1 202 ? 5.815 6.608 -6.568 1.00 84.94 202 GLY A CA 1
ATOM 1599 C C . GLY A 1 202 ? 6.619 5.609 -5.729 1.00 84.94 202 GLY A C 1
ATOM 1600 O O . GLY A 1 202 ? 7.527 6.017 -5.014 1.00 84.94 202 GLY A O 1
ATOM 1601 N N . MET A 1 203 ? 6.297 4.312 -5.794 1.00 86.69 203 MET A N 1
ATOM 1602 C CA . MET A 1 203 ? 7.086 3.246 -5.150 1.00 86.69 203 MET A CA 1
ATOM 1603 C C . MET A 1 203 ? 8.078 2.542 -6.086 1.00 86.69 203 MET A C 1
ATOM 1605 O O . MET A 1 203 ? 8.701 1.573 -5.665 1.00 86.69 203 MET A O 1
ATOM 1609 N N . TYR A 1 204 ? 8.188 2.967 -7.343 1.00 87.25 204 TYR A N 1
ATOM 1610 C CA . TYR A 1 204 ? 8.950 2.268 -8.372 1.00 87.25 204 TYR A CA 1
ATOM 1611 C C . TYR A 1 204 ? 10.239 3.004 -8.691 1.00 87.25 204 TYR A C 1
ATOM 1613 O O . TYR A 1 204 ? 10.267 4.234 -8.748 1.00 87.25 204 TYR A O 1
ATOM 1621 N N . THR A 1 205 ? 11.290 2.237 -8.942 1.00 87.19 205 THR A N 1
ATOM 1622 C CA . THR A 1 205 ? 12.573 2.758 -9.401 1.00 87.19 205 THR A CA 1
ATOM 1623 C C . THR A 1 205 ? 13.041 1.985 -10.622 1.00 87.19 205 THR A C 1
ATOM 1625 O O . THR A 1 205 ? 12.762 0.789 -10.774 1.00 87.19 205 THR A O 1
ATOM 1628 N N . ARG A 1 206 ? 13.745 2.698 -11.490 1.00 85.75 206 ARG A N 1
ATOM 1629 C CA . ARG A 1 206 ? 14.660 2.150 -12.470 1.00 85.75 206 ARG A CA 1
ATOM 1630 C C . ARG A 1 206 ? 16.062 2.483 -12.002 1.00 85.75 206 ARG A C 1
ATOM 1632 O O . ARG A 1 206 ? 16.425 3.652 -11.835 1.00 85.75 206 ARG A O 1
ATOM 1639 N N . ASP A 1 207 ? 16.802 1.422 -11.755 1.00 85.56 207 ASP A N 1
ATOM 1640 C CA . ASP A 1 207 ? 18.085 1.479 -11.087 1.00 85.56 207 ASP A CA 1
ATOM 1641 C C . ASP A 1 207 ? 19.153 2.176 -11.925 1.00 85.56 207 ASP A C 1
ATOM 1643 O O . ASP A 1 207 ? 19.155 2.129 -13.158 1.00 85.56 207 ASP A O 1
ATOM 1647 N N . LEU A 1 208 ? 20.111 2.788 -11.232 1.00 85.75 208 LEU A N 1
ATOM 1648 C CA . LEU A 1 208 ? 21.427 2.985 -11.820 1.00 85.75 208 LEU A CA 1
ATOM 1649 C C . LEU A 1 208 ? 22.063 1.628 -12.128 1.00 85.75 208 LEU A C 1
ATOM 1651 O O . LEU A 1 208 ? 21.851 0.650 -11.416 1.00 85.75 208 LEU A O 1
ATOM 1655 N N . PHE A 1 209 ? 22.899 1.586 -13.163 1.00 84.75 209 PHE A N 1
ATOM 1656 C CA . PHE A 1 209 ? 23.700 0.403 -13.455 1.00 84.75 209 PHE A CA 1
ATOM 1657 C C . PHE A 1 209 ? 24.663 0.128 -12.299 1.00 84.75 209 PHE A C 1
ATOM 1659 O O . PHE A 1 209 ? 25.643 0.852 -12.108 1.00 84.75 209 PHE A O 1
ATOM 1666 N N . ASP A 1 210 ? 24.353 -0.912 -11.534 1.00 85.06 210 ASP A N 1
ATOM 1667 C CA . ASP A 1 210 ? 25.029 -1.266 -10.294 1.00 85.06 210 ASP A CA 1
ATOM 1668 C C . ASP A 1 210 ? 25.141 -2.787 -10.145 1.00 85.06 210 ASP A C 1
ATOM 1670 O O . ASP A 1 210 ? 24.295 -3.536 -10.632 1.00 85.06 210 ASP A O 1
ATOM 1674 N N . GLU A 1 211 ? 26.186 -3.254 -9.465 1.00 87.38 211 GLU A N 1
ATOM 1675 C CA . GLU A 1 211 ? 26.429 -4.691 -9.302 1.00 87.38 211 GLU A CA 1
ATOM 1676 C C . GLU A 1 211 ? 25.331 -5.356 -8.460 1.00 87.38 211 GLU A C 1
ATOM 1678 O O . GLU A 1 211 ? 24.964 -6.493 -8.735 1.00 87.38 211 GLU A O 1
ATOM 1683 N N . GLU A 1 212 ? 24.732 -4.636 -7.502 1.00 89.31 212 GLU A N 1
ATOM 1684 C CA . GLU A 1 212 ? 23.611 -5.133 -6.682 1.00 89.31 212 GLU A CA 1
ATOM 1685 C C . GLU A 1 212 ? 22.353 -5.440 -7.514 1.00 89.31 212 GLU A C 1
ATOM 1687 O O . GLU A 1 212 ? 21.491 -6.208 -7.086 1.00 89.31 212 GLU A O 1
ATOM 1692 N N . VAL A 1 213 ? 22.265 -4.887 -8.731 1.00 88.44 213 VAL A N 1
ATOM 1693 C CA . VAL A 1 213 ? 21.182 -5.149 -9.688 1.00 88.44 213 VAL A CA 1
ATOM 1694 C C . VAL A 1 213 ? 21.650 -5.907 -10.935 1.00 88.44 213 VAL A C 1
ATOM 1696 O O . VAL A 1 213 ? 20.920 -5.999 -11.931 1.00 88.44 213 VAL A O 1
ATOM 1699 N N . SER A 1 214 ? 22.851 -6.495 -10.890 1.00 87.94 214 SER A N 1
ATOM 1700 C CA . SER A 1 214 ? 23.378 -7.334 -11.967 1.00 87.94 214 SER A CA 1
ATOM 1701 C C . SER A 1 214 ? 22.503 -8.571 -12.203 1.00 87.94 214 SER A C 1
ATOM 1703 O O . SER A 1 214 ? 21.623 -8.925 -11.408 1.00 87.94 214 SER A O 1
ATOM 1705 N N . TRP A 1 215 ? 22.714 -9.242 -13.338 1.00 84.94 215 TRP A N 1
ATOM 1706 C CA . TRP A 1 215 ? 22.004 -10.484 -13.652 1.00 84.94 215 TRP A CA 1
ATOM 1707 C C . TRP A 1 215 ? 22.197 -11.532 -12.559 1.00 84.94 215 TRP A C 1
ATOM 1709 O O . TRP A 1 215 ? 21.225 -12.151 -12.141 1.00 84.94 215 TRP A O 1
ATOM 1719 N N . GLN A 1 216 ? 23.428 -11.687 -12.069 1.00 86.75 216 GLN A N 1
ATOM 1720 C CA . GLN A 1 216 ? 23.765 -12.638 -11.017 1.00 86.75 216 GLN A CA 1
ATOM 1721 C C . GLN A 1 216 ? 23.180 -12.232 -9.665 1.00 86.75 216 GLN A C 1
ATOM 1723 O O . GLN A 1 216 ? 22.606 -13.083 -8.988 1.00 86.75 216 GLN A O 1
ATOM 1728 N N . ALA A 1 217 ? 23.301 -10.957 -9.277 1.00 89.94 217 ALA A N 1
ATOM 1729 C CA . ALA A 1 217 ? 22.818 -10.478 -7.981 1.00 89.94 217 ALA A CA 1
ATOM 1730 C C . ALA A 1 217 ? 21.297 -10.617 -7.831 1.00 89.94 217 ALA A C 1
ATOM 1732 O O . ALA A 1 217 ? 20.792 -10.866 -6.738 1.00 89.94 217 ALA A O 1
ATOM 1733 N N . LEU A 1 218 ? 20.565 -10.517 -8.944 1.00 88.81 218 LEU A N 1
ATOM 1734 C CA . LEU A 1 218 ? 19.108 -10.624 -8.962 1.00 88.81 218 LEU A CA 1
ATOM 1735 C C . LEU A 1 218 ? 18.588 -12.004 -9.383 1.00 88.81 218 LEU A C 1
ATOM 1737 O O . LEU A 1 218 ? 17.400 -12.144 -9.685 1.00 88.81 218 LEU A O 1
ATOM 1741 N N . MET A 1 219 ? 19.446 -13.029 -9.375 1.00 89.75 219 MET A N 1
ATOM 1742 C CA . MET A 1 219 ? 18.997 -14.408 -9.545 1.00 89.75 219 MET A CA 1
ATOM 1743 C C . MET A 1 219 ? 18.103 -14.835 -8.371 1.00 89.75 219 MET A C 1
ATOM 1745 O O . MET A 1 219 ? 18.484 -14.661 -7.211 1.00 89.75 219 MET A O 1
ATOM 1749 N N . PRO A 1 220 ? 16.927 -15.429 -8.638 1.00 92.44 220 PRO A N 1
ATOM 1750 C CA . PRO A 1 220 ? 16.059 -15.937 -7.590 1.00 92.44 220 PRO A CA 1
ATOM 1751 C C . PRO A 1 220 ? 16.653 -17.167 -6.901 1.00 92.44 220 PRO A C 1
ATOM 1753 O O . PRO A 1 220 ? 17.486 -17.893 -7.451 1.00 92.44 220 PRO A O 1
ATOM 1756 N N . ARG A 1 221 ? 16.152 -17.444 -5.699 1.00 92.44 221 ARG A N 1
ATOM 1757 C CA . ARG A 1 221 ? 16.488 -18.632 -4.917 1.00 92.44 221 ARG A CA 1
ATOM 1758 C C . ARG A 1 221 ? 15.645 -19.819 -5.367 1.00 92.44 221 ARG A C 1
ATOM 1760 O O . ARG A 1 221 ? 14.419 -19.752 -5.364 1.00 92.44 221 ARG A O 1
ATOM 1767 N N . ALA A 1 222 ? 16.288 -20.932 -5.709 1.00 92.50 222 ALA A N 1
ATOM 1768 C CA . ALA A 1 222 ? 15.585 -22.173 -6.014 1.00 92.50 222 ALA A CA 1
ATOM 1769 C C . ALA A 1 222 ? 15.213 -22.916 -4.719 1.00 92.50 222 ALA A C 1
ATOM 1771 O O . ALA A 1 222 ? 16.093 -23.317 -3.957 1.00 92.50 222 ALA A O 1
ATOM 1772 N N . LYS A 1 223 ? 13.919 -23.152 -4.484 1.00 91.12 223 LYS A N 1
ATOM 1773 C CA . LYS A 1 223 ? 13.409 -23.922 -3.338 1.00 91.12 223 LYS A CA 1
ATOM 1774 C C . LYS A 1 223 ? 12.192 -24.741 -3.757 1.00 91.12 223 LYS A C 1
ATOM 1776 O O . LYS A 1 223 ? 11.285 -24.226 -4.400 1.00 91.12 223 LYS A O 1
ATOM 1781 N N . ASN A 1 224 ? 12.166 -26.032 -3.414 1.00 91.38 224 ASN A N 1
ATOM 1782 C CA . ASN A 1 224 ? 11.035 -26.936 -3.685 1.00 91.38 224 ASN A CA 1
ATOM 1783 C C . ASN A 1 224 ? 10.544 -26.925 -5.151 1.00 91.38 224 ASN A C 1
ATOM 1785 O O . ASN A 1 224 ? 9.347 -26.994 -5.420 1.00 91.38 224 ASN A O 1
ATOM 1789 N N . GLY A 1 225 ? 11.475 -26.818 -6.106 1.00 91.56 225 GLY A N 1
ATOM 1790 C CA . GLY A 1 225 ? 11.157 -26.765 -7.538 1.00 91.56 225 GLY A CA 1
ATOM 1791 C C . GLY A 1 225 ? 10.551 -25.440 -8.013 1.00 91.56 225 GLY A C 1
ATOM 1792 O O . GLY A 1 225 ? 10.025 -25.392 -9.121 1.00 91.56 225 GLY A O 1
ATOM 1793 N N . LYS A 1 226 ? 10.615 -24.384 -7.195 1.00 93.50 226 LYS A N 1
ATOM 1794 C CA . LYS A 1 226 ? 10.173 -23.025 -7.514 1.00 93.50 226 LYS A CA 1
ATOM 1795 C C . LYS A 1 226 ? 11.315 -22.022 -7.345 1.00 93.50 226 LYS A C 1
ATOM 1797 O O . LYS A 1 226 ? 12.301 -22.300 -6.667 1.00 93.50 226 LYS A O 1
ATOM 1802 N N . MET A 1 227 ? 11.143 -20.856 -7.948 1.00 94.00 227 MET A N 1
ATOM 1803 C CA . MET A 1 227 ? 12.024 -19.700 -7.884 1.00 94.00 227 MET A CA 1
ATOM 1804 C C . MET A 1 227 ? 11.378 -18.646 -6.993 1.00 94.00 227 MET A C 1
ATOM 1806 O O . MET A 1 227 ? 10.286 -18.161 -7.293 1.00 94.00 227 MET A O 1
ATOM 1810 N N . LEU A 1 228 ? 12.039 -18.335 -5.885 1.00 92.94 228 LEU A N 1
ATOM 1811 C CA . LEU A 1 228 ? 11.606 -17.367 -4.884 1.00 92.94 228 LEU A CA 1
ATOM 1812 C C . LEU A 1 228 ? 12.490 -16.117 -4.956 1.00 92.94 228 LEU A C 1
ATOM 1814 O O . LEU A 1 228 ? 13.655 -16.189 -5.348 1.00 92.94 228 LEU A O 1
ATOM 1818 N N . GLY A 1 229 ? 11.958 -14.969 -4.559 1.00 91.31 229 GLY A N 1
ATOM 1819 C CA . GLY A 1 229 ? 12.707 -13.717 -4.499 1.00 91.31 229 GLY A CA 1
ATOM 1820 C C . GLY A 1 229 ? 12.070 -12.724 -3.540 1.00 91.31 229 GLY A C 1
ATOM 1821 O O . GLY A 1 229 ? 10.908 -12.848 -3.187 1.00 91.31 229 GLY A O 1
ATOM 1822 N N . ASN A 1 230 ? 12.822 -11.716 -3.117 1.00 89.62 230 ASN A N 1
ATOM 1823 C CA . ASN A 1 230 ? 12.309 -10.683 -2.230 1.00 89.62 230 ASN A CA 1
ATOM 1824 C C . ASN A 1 230 ? 11.730 -9.517 -3.052 1.00 89.62 230 ASN A C 1
ATOM 1826 O O . ASN A 1 230 ? 12.478 -8.874 -3.787 1.00 89.62 230 ASN A O 1
ATOM 1830 N N . PRO A 1 231 ? 10.429 -9.196 -2.948 1.00 88.31 231 PRO A N 1
ATOM 1831 C CA . PRO A 1 231 ? 9.869 -8.030 -3.627 1.00 88.31 231 PRO A CA 1
ATOM 1832 C C . PRO A 1 231 ? 10.359 -6.687 -3.055 1.00 88.31 231 PRO A C 1
ATOM 1834 O O . PRO A 1 231 ? 10.226 -5.669 -3.733 1.00 88.31 231 PRO A O 1
ATOM 1837 N N . PHE A 1 232 ? 10.907 -6.671 -1.835 1.00 87.88 232 PHE A N 1
ATOM 1838 C CA . PHE A 1 232 ? 11.306 -5.462 -1.103 1.00 87.88 232 PHE A CA 1
ATOM 1839 C C . PHE A 1 232 ? 12.805 -5.404 -0.769 1.00 87.88 232 PHE A C 1
ATOM 1841 O O . PHE A 1 232 ? 13.219 -4.563 0.025 1.00 87.88 232 PHE A O 1
ATOM 1848 N N . GLY A 1 233 ? 13.620 -6.273 -1.364 1.00 89.38 233 GLY A N 1
ATOM 1849 C CA . GLY A 1 233 ? 15.060 -6.333 -1.114 1.00 89.38 233 GLY A CA 1
ATOM 1850 C C . GLY A 1 233 ? 15.788 -7.241 -2.107 1.00 89.38 233 GLY A C 1
ATOM 1851 O O . GLY A 1 233 ? 15.177 -7.709 -3.076 1.00 89.38 233 GLY A O 1
ATOM 1852 N N . PRO A 1 234 ? 17.074 -7.536 -1.866 1.00 89.88 234 PRO A N 1
ATOM 1853 C CA . PRO A 1 234 ? 17.827 -8.493 -2.664 1.00 89.88 234 PRO A CA 1
ATOM 1854 C C . PRO A 1 234 ? 17.163 -9.883 -2.663 1.00 89.88 234 PRO A C 1
ATOM 1856 O O . PRO A 1 234 ? 16.747 -10.368 -1.603 1.00 89.88 234 PRO A O 1
ATOM 1859 N N . PRO A 1 235 ? 17.080 -10.585 -3.812 1.00 89.06 235 PRO A N 1
ATOM 1860 C CA . PRO A 1 235 ? 16.426 -11.894 -3.888 1.00 89.06 235 PRO A CA 1
ATOM 1861 C C . PRO A 1 235 ? 17.009 -12.964 -2.961 1.00 89.06 235 PRO A C 1
ATOM 1863 O O . PRO A 1 235 ? 16.283 -13.867 -2.535 1.00 89.06 235 PRO A O 1
ATOM 1866 N N . ILE A 1 236 ? 18.304 -12.862 -2.644 1.00 86.25 236 ILE A N 1
ATOM 1867 C CA . ILE A 1 236 ? 19.011 -13.828 -1.800 1.00 86.25 236 ILE A CA 1
ATOM 1868 C C . ILE A 1 236 ? 18.739 -13.633 -0.296 1.00 86.25 236 ILE A C 1
ATOM 1870 O O . ILE A 1 236 ? 18.845 -14.597 0.456 1.00 86.25 236 ILE A O 1
ATOM 1874 N N . GLU A 1 237 ? 18.361 -12.423 0.129 1.00 80.88 237 GLU A N 1
ATOM 1875 C CA . GLU A 1 237 ? 18.300 -12.028 1.549 1.00 80.88 237 GLU A CA 1
ATOM 1876 C C . GLU A 1 237 ? 16.883 -12.046 2.136 1.00 80.88 237 GLU A C 1
ATOM 1878 O O . GLU A 1 237 ? 16.724 -12.037 3.349 1.00 80.88 237 GLU A O 1
ATOM 1883 N N . GLY A 1 238 ? 15.837 -12.065 1.305 1.00 72.94 238 GLY A N 1
ATOM 1884 C CA . GLY A 1 238 ? 14.468 -11.958 1.816 1.00 72.94 238 GLY A CA 1
ATOM 1885 C C . GLY A 1 238 ? 13.860 -13.251 2.355 1.00 72.94 238 GLY A C 1
ATOM 1886 O O . GLY A 1 238 ? 14.261 -14.342 1.933 1.00 72.94 238 GLY A O 1
ATOM 1887 N N . PRO A 1 239 ? 12.814 -13.130 3.194 1.00 77.75 239 PRO A N 1
ATOM 1888 C CA . PRO A 1 239 ? 12.041 -14.263 3.687 1.00 77.75 239 PRO A CA 1
ATOM 1889 C C . PRO A 1 239 ? 11.385 -15.028 2.530 1.00 77.75 239 PRO A C 1
ATOM 1891 O O . PRO A 1 239 ? 11.080 -14.474 1.469 1.00 77.75 239 PRO A O 1
ATOM 1894 N N . ASP A 1 240 ? 11.162 -16.325 2.738 1.00 82.00 240 ASP A N 1
ATOM 1895 C CA . ASP A 1 240 ? 10.486 -17.185 1.756 1.00 82.00 240 ASP A CA 1
ATOM 1896 C C . ASP A 1 240 ? 8.989 -16.869 1.632 1.00 82.00 240 ASP A C 1
ATOM 1898 O O . ASP A 1 240 ? 8.375 -17.122 0.592 1.00 82.00 240 ASP A O 1
ATOM 1902 N N . GLU A 1 241 ? 8.415 -16.317 2.701 1.00 86.19 241 GLU A N 1
ATOM 1903 C CA . GLU A 1 241 ? 6.993 -16.055 2.847 1.00 86.19 241 GLU A CA 1
ATOM 1904 C C . GLU A 1 241 ? 6.778 -14.645 3.395 1.00 86.19 241 GLU A C 1
ATOM 1906 O O . GLU A 1 241 ? 7.288 -14.293 4.455 1.00 86.19 241 GLU A O 1
ATOM 1911 N N . ILE A 1 242 ? 5.991 -13.840 2.683 1.00 88.75 242 ILE A N 1
ATOM 1912 C CA . ILE A 1 242 ? 5.550 -12.525 3.148 1.00 88.75 242 ILE A CA 1
ATOM 1913 C C . ILE A 1 242 ? 4.025 -12.521 3.154 1.00 88.75 242 ILE A C 1
ATOM 1915 O O . ILE A 1 242 ? 3.379 -12.424 2.106 1.00 88.75 242 ILE A O 1
ATOM 1919 N N . VAL A 1 243 ? 3.429 -12.587 4.345 1.00 89.00 243 VAL A N 1
ATOM 1920 C CA . VAL A 1 243 ? 1.971 -12.609 4.497 1.00 89.00 243 VAL A CA 1
ATOM 1921 C C . VAL A 1 243 ? 1.463 -11.226 4.880 1.00 89.00 243 VAL A C 1
ATOM 1923 O O . VAL A 1 243 ? 1.438 -10.795 6.036 1.00 89.00 243 VAL A O 1
ATOM 1926 N N . LEU A 1 244 ? 1.024 -10.492 3.863 1.00 88.06 244 LEU A N 1
ATOM 1927 C CA . LEU A 1 244 ? 0.492 -9.142 4.036 1.00 88.06 244 LEU A CA 1
ATOM 1928 C C . LEU A 1 244 ? -1.023 -9.142 4.288 1.00 88.06 244 LEU A C 1
ATOM 1930 O O . LEU A 1 244 ? -1.520 -8.317 5.041 1.00 88.06 244 LEU A O 1
ATOM 1934 N N . PHE A 1 245 ? -1.786 -10.073 3.728 1.00 89.94 245 PHE A N 1
ATOM 1935 C CA . PHE A 1 245 ? -3.246 -9.960 3.743 1.00 89.94 245 PHE A CA 1
ATOM 1936 C C . PHE A 1 245 ? -3.894 -11.234 4.248 1.00 89.94 245 PHE A C 1
ATOM 1938 O O . PHE A 1 245 ? -3.559 -12.317 3.778 1.00 89.94 245 PHE A O 1
ATOM 1945 N N . ASP A 1 246 ? -4.840 -11.073 5.170 1.00 87.31 246 ASP A N 1
ATOM 1946 C CA . ASP A 1 246 ? -5.715 -12.161 5.593 1.00 87.31 246 ASP A CA 1
ATOM 1947 C C . ASP A 1 246 ? -6.971 -12.218 4.716 1.00 87.31 246 ASP A C 1
ATOM 1949 O O . ASP A 1 246 ? -7.423 -11.198 4.177 1.00 87.31 246 ASP A O 1
ATOM 1953 N N . ILE A 1 247 ? -7.549 -13.410 4.599 1.00 84.56 247 ILE A N 1
ATOM 1954 C CA . ILE A 1 247 ? -8.820 -13.645 3.915 1.00 84.56 247 ILE A CA 1
ATOM 1955 C C . ILE A 1 247 ? -9.854 -14.024 4.982 1.00 84.56 247 ILE A C 1
ATOM 1957 O O . ILE A 1 247 ? -9.627 -14.980 5.724 1.00 84.56 247 ILE A O 1
ATOM 1961 N N . PRO A 1 248 ? -10.998 -13.317 5.070 1.00 82.44 248 PRO A N 1
ATOM 1962 C CA . PRO A 1 248 ? -12.044 -13.657 6.027 1.00 82.44 248 PRO A CA 1
ATOM 1963 C C . PRO A 1 248 ? -12.485 -15.120 5.909 1.00 82.44 248 PRO A C 1
ATOM 1965 O O . PRO A 1 248 ? -12.749 -15.612 4.811 1.00 82.44 248 PRO A O 1
ATOM 1968 N N . ARG A 1 249 ? -12.585 -15.792 7.058 1.00 83.88 249 ARG A N 1
ATOM 1969 C CA . ARG A 1 249 ? -12.986 -17.196 7.185 1.00 83.88 249 ARG A CA 1
ATOM 1970 C C . ARG A 1 249 ? -14.442 -17.282 7.626 1.00 83.88 249 ARG A C 1
ATOM 1972 O O . ARG A 1 249 ? -14.874 -16.513 8.488 1.00 83.88 249 ARG A O 1
ATOM 1979 N N . THR A 1 250 ? -15.200 -18.207 7.047 1.00 82.56 250 THR A N 1
ATOM 1980 C CA . THR A 1 250 ? -16.622 -18.404 7.372 1.00 82.56 250 THR A CA 1
ATOM 1981 C C . THR A 1 250 ? -16.839 -18.794 8.827 1.00 82.56 250 THR A C 1
ATOM 1983 O O . THR A 1 250 ? -17.844 -18.410 9.414 1.00 82.56 250 THR A O 1
ATOM 1986 N N . GLU A 1 251 ? -15.877 -19.501 9.413 1.00 82.75 251 GLU A N 1
ATOM 1987 C CA . GLU A 1 251 ? -15.925 -20.021 10.780 1.00 82.75 251 GLU A CA 1
ATOM 1988 C C . GLU A 1 251 ? -15.788 -18.903 11.822 1.00 82.75 251 GLU A C 1
ATOM 1990 O O . GLU A 1 251 ? -16.362 -18.994 12.901 1.00 82.75 251 GLU A O 1
ATOM 1995 N N . VAL A 1 252 ? -15.046 -17.840 11.493 1.00 82.81 252 VAL A N 1
ATOM 1996 C CA . VAL A 1 252 ? -14.798 -16.697 12.389 1.00 82.81 252 VAL A CA 1
ATOM 1997 C C . VAL A 1 252 ? -15.782 -15.557 12.126 1.00 82.81 252 VAL A C 1
ATOM 1999 O O . VAL A 1 252 ? -16.113 -14.788 13.026 1.00 82.81 252 VAL A O 1
ATOM 2002 N N . GLY A 1 253 ? -16.262 -15.422 10.888 1.00 85.06 253 GLY A N 1
ATOM 2003 C CA . GLY A 1 253 ? -17.088 -14.291 10.482 1.00 85.06 253 GLY A CA 1
ATOM 2004 C C . GLY A 1 253 ? -16.311 -12.968 10.489 1.00 85.06 253 GLY A C 1
ATOM 2005 O O . GLY A 1 253 ? -15.110 -12.926 10.227 1.00 85.06 253 GLY A O 1
ATOM 2006 N N . ILE A 1 254 ? -17.016 -11.861 10.741 1.00 89.00 254 ILE A N 1
ATOM 2007 C CA . ILE A 1 254 ? -16.444 -10.503 10.777 1.00 89.00 254 ILE A CA 1
ATOM 2008 C C . ILE A 1 254 ? -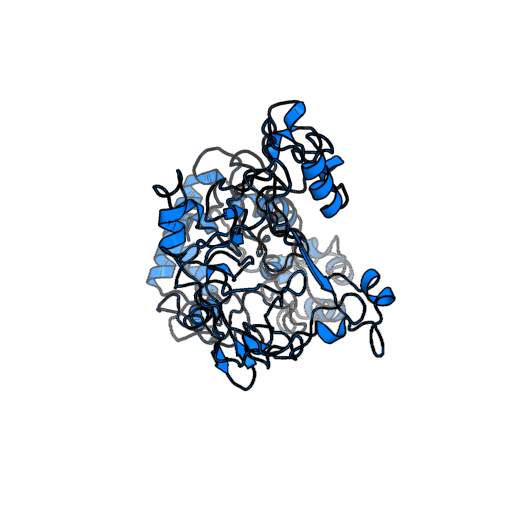16.761 -9.892 12.153 1.00 89.00 254 ILE A C 1
ATOM 2010 O O . ILE A 1 254 ? -17.771 -9.219 12.304 1.00 89.00 254 ILE A O 1
ATOM 2014 N N . PRO A 1 255 ? -15.930 -10.095 13.185 1.00 88.44 255 PRO A N 1
ATOM 2015 C CA . PRO A 1 255 ? -16.269 -9.675 14.550 1.00 88.44 255 PRO A CA 1
ATOM 2016 C C . PRO A 1 255 ? -16.262 -8.146 14.755 1.00 88.44 255 PRO A C 1
ATOM 2018 O O . PRO A 1 255 ? -16.816 -7.633 15.728 1.00 88.44 255 PRO A O 1
ATOM 2021 N N . SER A 1 256 ? -15.611 -7.381 13.875 1.00 89.62 256 SER A N 1
ATOM 2022 C CA . SER A 1 256 ? -15.567 -5.915 13.956 1.00 89.62 256 SER A CA 1
ATOM 2023 C C . SER A 1 256 ? -15.210 -5.274 12.615 1.00 89.62 256 SER A C 1
ATOM 2025 O O . SER A 1 256 ? -14.687 -5.937 11.721 1.00 89.62 256 SER A O 1
ATOM 2027 N N . ILE A 1 257 ? -15.404 -3.955 12.500 1.00 92.00 257 ILE A N 1
ATOM 2028 C CA . ILE A 1 257 ? -14.928 -3.168 11.347 1.00 92.00 257 ILE A CA 1
ATOM 2029 C C . ILE A 1 257 ? -13.409 -3.301 11.178 1.00 92.00 257 ILE A C 1
ATOM 2031 O O . ILE A 1 257 ? -12.927 -3.431 10.056 1.00 92.00 257 ILE A O 1
ATOM 2035 N N . GLY A 1 258 ? -12.650 -3.337 12.279 1.00 90.12 258 GLY A N 1
ATOM 2036 C CA . GLY A 1 258 ? -11.190 -3.477 12.238 1.00 90.12 258 GLY A CA 1
ATOM 2037 C C . GLY A 1 258 ? -10.717 -4.778 11.580 1.00 90.12 258 GLY A C 1
ATOM 2038 O O . GLY A 1 258 ? -9.634 -4.815 10.99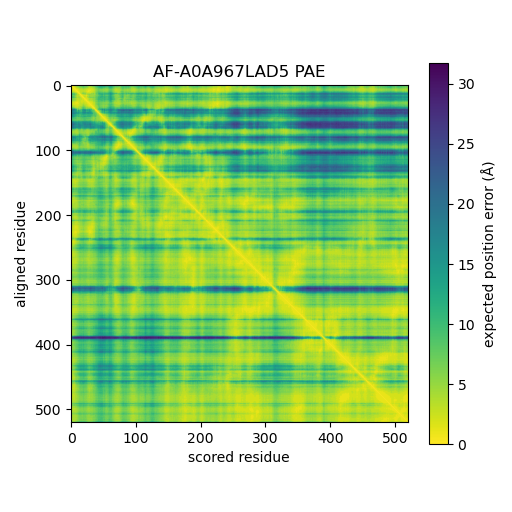9 1.00 90.12 258 GLY A O 1
ATOM 2039 N N . TYR A 1 259 ? -11.555 -5.819 11.585 1.00 8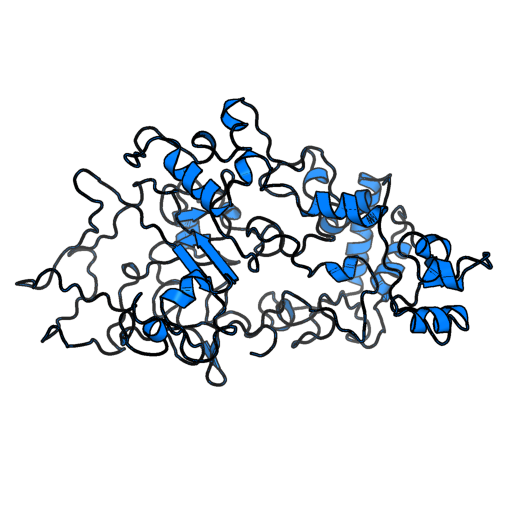9.75 259 TYR A N 1
ATOM 2040 C CA . TYR A 1 259 ? -11.281 -7.079 10.892 1.00 89.75 259 TYR A CA 1
ATOM 2041 C C . TYR A 1 259 ? -11.223 -6.909 9.362 1.00 89.75 259 TYR A C 1
ATOM 2043 O O . TYR A 1 259 ? -10.534 -7.653 8.668 1.00 89.75 259 TYR A O 1
ATOM 2051 N N . LEU A 1 260 ? -11.876 -5.873 8.824 1.00 91.12 260 LEU A N 1
ATOM 2052 C CA . LEU A 1 260 ? -11.876 -5.544 7.397 1.00 91.12 260 LEU A CA 1
ATOM 2053 C C . LEU A 1 260 ? -10.629 -4.775 6.942 1.00 91.12 260 LEU A C 1
ATOM 2055 O O . LEU A 1 260 ? -10.552 -4.408 5.772 1.00 91.12 260 LEU A O 1
ATOM 2059 N N . ARG A 1 261 ? -9.624 -4.547 7.801 1.00 91.62 261 ARG A N 1
ATOM 2060 C CA . ARG A 1 261 ? -8.398 -3.808 7.430 1.00 91.62 261 ARG A CA 1
ATOM 2061 C C . ARG A 1 261 ? -7.675 -4.350 6.192 1.00 91.62 261 ARG A C 1
ATOM 2063 O O . ARG A 1 261 ? -6.978 -3.596 5.524 1.00 91.62 261 ARG A O 1
ATOM 2070 N N . HIS A 1 262 ? -7.845 -5.639 5.888 1.00 92.56 262 HIS A N 1
ATOM 2071 C CA . HIS A 1 262 ? -7.228 -6.331 4.748 1.00 92.56 262 HIS A CA 1
ATOM 2072 C C . HIS A 1 262 ? -8.022 -6.198 3.439 1.00 92.56 262 HIS A C 1
ATOM 2074 O O . HIS A 1 262 ? -7.527 -6.572 2.366 1.00 92.56 262 HIS A O 1
ATOM 2080 N N . LEU A 1 263 ? -9.242 -5.654 3.496 1.00 92.50 263 LEU A N 1
ATOM 2081 C CA . LEU A 1 263 ? -10.097 -5.440 2.333 1.00 92.50 263 LEU A CA 1
ATOM 2082 C C . LEU A 1 263 ? -9.444 -4.441 1.369 1.00 92.50 263 LEU A C 1
ATOM 2084 O O . LEU A 1 263 ? -8.990 -3.365 1.759 1.00 92.50 263 LEU A O 1
ATOM 2088 N N . LYS A 1 264 ? -9.397 -4.795 0.082 1.00 93.50 264 LYS A N 1
ATOM 2089 C CA . LYS A 1 264 ? -8.890 -3.902 -0.962 1.00 93.50 264 LYS A CA 1
ATOM 2090 C C . LYS A 1 264 ? -9.945 -2.834 -1.261 1.00 93.50 264 LYS A C 1
ATOM 2092 O O . LYS A 1 264 ? -10.907 -3.093 -1.972 1.00 93.50 264 LYS A O 1
ATOM 2097 N N . MET A 1 265 ? -9.736 -1.634 -0.726 1.00 94.44 265 MET A N 1
ATOM 2098 C CA . MET A 1 265 ? -10.667 -0.504 -0.870 1.00 94.44 265 MET A CA 1
ATOM 2099 C C . MET A 1 265 ? -10.402 0.373 -2.099 1.00 94.44 265 MET A C 1
ATOM 2101 O O . MET A 1 265 ? -11.174 1.281 -2.391 1.00 94.44 265 MET A O 1
ATOM 2105 N N . SER A 1 266 ? -9.301 0.135 -2.813 1.00 93.81 266 SER A N 1
ATOM 2106 C CA . SER A 1 266 ? -8.909 0.921 -3.980 1.00 93.81 266 SER A CA 1
ATOM 2107 C C . SER A 1 266 ? -8.239 0.061 -5.040 1.00 93.81 266 SER A C 1
ATOM 2109 O O . SER A 1 266 ? -7.426 -0.816 -4.739 1.00 93.81 266 SER A O 1
ATOM 2111 N N . GLU A 1 267 ? -8.540 0.389 -6.294 1.00 92.56 267 GLU A N 1
ATOM 2112 C CA . GLU A 1 267 ? -7.900 -0.175 -7.480 1.00 92.56 267 GLU A CA 1
ATOM 2113 C C . GLU A 1 267 ? -6.640 0.585 -7.913 1.00 92.56 267 GLU A C 1
ATOM 2115 O O . GLU A 1 267 ? -5.947 0.132 -8.819 1.00 92.56 267 GLU A O 1
ATOM 2120 N N . PHE A 1 268 ? -6.323 1.712 -7.271 1.00 93.94 268 PHE A N 1
ATOM 2121 C CA . PHE A 1 268 ? -5.169 2.552 -7.596 1.00 93.94 268 PHE A CA 1
ATOM 2122 C C . PHE A 1 268 ? -3.977 2.292 -6.675 1.00 93.94 268 PHE A C 1
ATOM 2124 O O . PHE A 1 268 ? -4.137 2.250 -5.452 1.00 93.94 268 PHE A O 1
ATOM 2131 N N . GLY A 1 269 ? -2.782 2.177 -7.263 1.00 92.88 269 GLY A N 1
ATOM 2132 C CA . GLY A 1 269 ? -1.548 1.850 -6.542 1.00 92.88 269 GLY A CA 1
ATOM 2133 C C . GLY A 1 269 ? -1.101 2.887 -5.514 1.00 92.88 269 GLY A C 1
ATOM 2134 O O . GLY A 1 269 ? -0.424 2.532 -4.556 1.00 92.88 269 GLY A O 1
ATOM 2135 N N . TRP A 1 270 ? -1.497 4.152 -5.678 1.00 93.19 270 TRP A N 1
ATOM 2136 C CA . TRP A 1 270 ? -1.115 5.266 -4.799 1.00 93.19 270 TRP A CA 1
ATOM 2137 C C . TRP A 1 270 ? -1.967 5.416 -3.536 1.00 93.19 270 TRP A C 1
ATOM 2139 O O . TRP A 1 270 ? -1.664 6.276 -2.713 1.00 93.19 270 TRP A O 1
ATOM 2149 N N . HIS A 1 271 ? -3.016 4.610 -3.380 1.00 95.69 271 HIS A N 1
ATOM 2150 C CA . HIS A 1 271 ? -3.770 4.519 -2.132 1.00 95.69 271 HIS A CA 1
ATOM 2151 C C . HIS A 1 271 ? -3.187 3.422 -1.232 1.00 95.69 271 HIS A C 1
ATOM 2153 O O . HIS A 1 271 ? -2.575 2.492 -1.749 1.00 95.69 271 HIS A O 1
ATOM 2159 N N . PRO A 1 272 ? -3.372 3.488 0.095 1.00 95.62 272 PRO A N 1
ATOM 2160 C CA . PRO A 1 272 ? -2.797 2.522 1.028 1.00 95.62 272 PRO A CA 1
ATOM 2161 C C . PRO A 1 272 ? -3.416 1.123 0.925 1.00 95.62 272 PRO A C 1
ATOM 2163 O O . PRO A 1 272 ? -4.588 0.961 0.580 1.00 95.62 272 PRO A O 1
ATOM 2166 N N . SER A 1 273 ? -2.630 0.103 1.281 1.00 94.94 273 SER A N 1
ATOM 2167 C CA . SER A 1 273 ? -3.059 -1.302 1.312 1.00 94.94 273 SER A CA 1
ATOM 2168 C C . SER A 1 273 ? -4.029 -1.591 2.450 1.00 94.94 273 SER A C 1
ATOM 2170 O O . SER A 1 273 ? -5.000 -2.321 2.253 1.00 94.94 273 SER A O 1
ATOM 2172 N N . TYR A 1 274 ? -3.747 -1.024 3.627 1.00 94.12 274 TYR A N 1
ATOM 2173 C CA . TYR A 1 274 ? -4.617 -1.060 4.798 1.00 94.12 274 TYR A CA 1
ATOM 2174 C C . TYR A 1 274 ? -5.207 0.331 4.971 1.00 94.12 274 TYR A C 1
ATOM 2176 O O . TYR A 1 274 ? -4.558 1.221 5.515 1.00 94.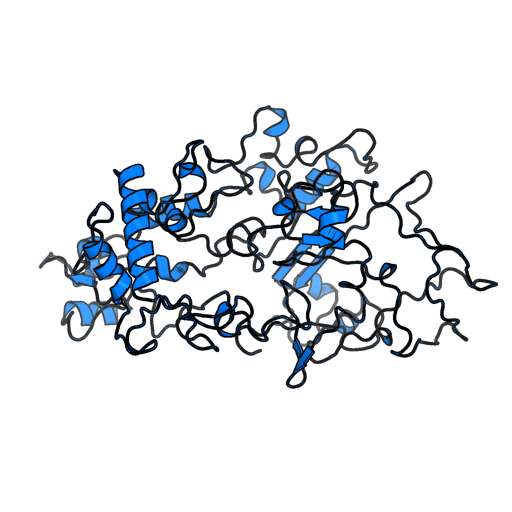12 274 TYR A O 1
ATOM 2184 N N . ALA A 1 275 ? -6.398 0.550 4.427 1.00 95.44 275 ALA A N 1
ATOM 2185 C CA . ALA A 1 275 ? -7.034 1.862 4.485 1.00 95.44 275 ALA A CA 1
ATOM 2186 C C . ALA A 1 275 ? -7.930 2.012 5.728 1.00 95.44 275 ALA A C 1
ATOM 2188 O O . ALA A 1 275 ? -7.984 3.075 6.334 1.00 95.44 275 ALA A O 1
ATOM 2189 N N . ILE A 1 276 ? -8.591 0.932 6.157 1.00 95.56 276 ILE A N 1
ATOM 2190 C CA . ILE A 1 276 ? -9.455 0.933 7.346 1.00 95.56 276 ILE A CA 1
ATOM 2191 C C . ILE A 1 276 ? -8.583 0.856 8.606 1.00 95.56 276 ILE A C 1
ATOM 2193 O O . ILE A 1 276 ? -7.798 -0.077 8.768 1.00 95.56 276 ILE A O 1
ATOM 2197 N N . GLY A 1 277 ? -8.724 1.837 9.498 1.00 93.88 277 GLY A N 1
ATOM 2198 C CA . GLY A 1 277 ? -7.972 1.950 10.754 1.00 93.88 277 GLY A CA 1
ATOM 2199 C C . GLY A 1 277 ? -6.592 2.608 10.622 1.00 93.88 277 GLY A C 1
ATOM 2200 O O . GLY A 1 277 ? -6.029 3.048 11.621 1.00 93.88 277 GLY A O 1
ATOM 2201 N N . ASN A 1 278 ? -6.054 2.730 9.406 1.00 95.38 278 ASN A N 1
ATOM 2202 C CA . ASN A 1 278 ? -4.857 3.524 9.131 1.00 95.38 278 ASN A CA 1
ATOM 2203 C C . ASN A 1 278 ? -5.193 5.013 9.229 1.00 95.38 278 ASN A C 1
ATOM 2205 O O . ASN A 1 278 ? -6.286 5.422 8.865 1.00 95.38 278 ASN A O 1
ATOM 2209 N N . SER A 1 279 ? -4.261 5.832 9.700 1.00 95.94 279 SER A N 1
ATOM 2210 C CA . SER A 1 279 ? -4.465 7.276 9.847 1.00 95.94 279 SER A CA 1
ATOM 2211 C C . SER A 1 279 ? -3.316 8.121 9.309 1.00 95.94 279 SER A C 1
ATOM 2213 O O . SER A 1 279 ? -3.333 9.337 9.497 1.00 95.94 279 SER A O 1
ATOM 2215 N N . LEU A 1 280 ? -2.328 7.503 8.651 1.00 95.06 280 LEU A N 1
ATOM 2216 C CA . LEU A 1 280 ? -1.249 8.218 7.976 1.00 95.06 280 LEU A CA 1
ATOM 2217 C C . LEU A 1 280 ? -1.834 9.153 6.916 1.00 95.06 280 LEU A C 1
ATOM 2219 O O . LEU A 1 280 ? -2.640 8.733 6.087 1.00 95.06 280 LEU A O 1
ATOM 2223 N N . ALA A 1 281 ? -1.405 10.412 6.935 1.00 94.31 281 ALA A N 1
ATOM 2224 C CA . ALA A 1 281 ? -1.756 11.374 5.906 1.00 94.31 281 ALA A CA 1
ATOM 2225 C C . ALA A 1 281 ? -1.250 10.899 4.545 1.00 94.31 281 ALA A C 1
ATOM 2227 O O . ALA A 1 281 ? -0.077 10.535 4.408 1.00 94.31 281 ALA A O 1
ATOM 2228 N N . ASP A 1 282 ? -2.108 10.968 3.525 1.00 93.62 282 ASP A N 1
ATOM 2229 C CA . ASP A 1 282 ? -1.646 10.737 2.162 1.00 93.62 282 ASP A CA 1
ATOM 2230 C C . ASP A 1 282 ? -0.605 11.817 1.789 1.00 93.62 282 ASP A C 1
ATOM 2232 O O . ASP A 1 282 ? -0.875 13.020 1.920 1.00 93.62 282 ASP A O 1
ATOM 2236 N N . PRO A 1 283 ? 0.595 11.429 1.319 1.00 89.00 283 PRO A N 1
ATOM 2237 C CA . PRO A 1 283 ? 1.671 12.379 1.046 1.00 89.00 283 PRO A CA 1
ATOM 2238 C C . PRO A 1 283 ? 1.322 13.412 -0.039 1.00 89.00 283 PRO A C 1
ATOM 2240 O O . PRO A 1 283 ? 2.000 14.433 -0.148 1.00 89.00 283 PRO A O 1
ATOM 2243 N N . ARG A 1 284 ? 0.266 13.184 -0.831 1.00 91.12 284 ARG A N 1
ATOM 2244 C CA . ARG A 1 284 ? -0.111 14.002 -1.996 1.00 91.12 284 ARG A CA 1
ATOM 2245 C C . ARG A 1 284 ? -1.177 15.049 -1.683 1.00 91.12 284 ARG A C 1
ATOM 2247 O O . ARG A 1 284 ? -1.392 15.958 -2.484 1.00 91.12 284 ARG A O 1
ATOM 2254 N N . VAL A 1 285 ? -1.856 14.946 -0.539 1.00 92.38 285 VAL A N 1
ATOM 2255 C CA . VAL A 1 285 ? -2.988 15.832 -0.202 1.00 92.38 285 VAL A CA 1
ATOM 2256 C C . VAL A 1 285 ? -2.628 16.914 0.813 1.00 92.38 285 VAL A C 1
ATOM 2258 O O . VAL A 1 285 ? -3.268 17.961 0.850 1.00 92.38 285 VAL A O 1
ATOM 2261 N N . GLY A 1 286 ? -1.565 16.704 1.593 1.00 89.25 286 GLY A N 1
ATOM 2262 C CA . GLY A 1 286 ? -1.153 17.602 2.670 1.00 89.25 286 GLY A CA 1
ATOM 2263 C C . GLY A 1 286 ? -1.950 17.401 3.965 1.00 89.25 286 GLY A C 1
ATOM 2264 O O . GLY A 1 286 ? -2.797 16.524 4.089 1.00 89.25 286 GLY A O 1
ATOM 2265 N N . ARG A 1 287 ? -1.665 18.216 4.986 1.00 95.19 287 ARG A N 1
ATOM 2266 C CA . ARG A 1 287 ? -2.170 17.964 6.351 1.00 95.19 287 ARG A CA 1
ATOM 2267 C C . ARG A 1 287 ? -3.548 18.558 6.635 1.00 95.19 287 ARG A C 1
ATOM 2269 O O . ARG A 1 287 ? -4.260 18.065 7.501 1.00 95.19 287 ARG A O 1
ATOM 2276 N N . LYS A 1 288 ? -3.952 19.603 5.914 1.00 95.75 288 LYS A N 1
ATOM 2277 C CA . LYS A 1 288 ? -5.221 20.322 6.142 1.00 95.75 288 LYS A CA 1
ATOM 2278 C C . LYS A 1 288 ? -6.414 19.799 5.348 1.00 95.75 288 LYS A C 1
ATOM 2280 O O . LYS A 1 288 ? -7.533 20.244 5.585 1.00 95.75 288 LYS A O 1
ATOM 2285 N N . THR A 1 289 ? -6.185 18.934 4.375 1.00 95.56 289 THR A N 1
ATOM 2286 C CA . THR A 1 289 ? -7.210 18.507 3.422 1.00 95.56 289 THR A CA 1
ATOM 2287 C C . THR A 1 289 ? -7.109 17.011 3.194 1.00 95.56 289 THR A C 1
ATOM 2289 O O . THR A 1 289 ? -6.095 16.390 3.512 1.00 95.56 289 THR A O 1
ATOM 2292 N N . THR A 1 290 ? -8.177 16.437 2.654 1.00 96.56 290 THR A N 1
ATOM 2293 C CA . THR A 1 290 ? -8.235 15.040 2.216 1.00 96.56 290 THR A CA 1
ATOM 2294 C C . THR A 1 290 ? -8.110 14.917 0.701 1.00 96.56 290 THR A C 1
ATOM 2296 O O . THR A 1 290 ? -8.036 13.818 0.179 1.00 96.56 290 THR A O 1
ATOM 2299 N N . SER A 1 291 ? -8.018 16.030 -0.023 1.00 95.38 291 SER A N 1
ATOM 2300 C CA . SER A 1 291 ? -7.725 16.076 -1.454 1.00 95.38 291 SER A CA 1
ATOM 2301 C C . SER A 1 291 ? -6.534 17.002 -1.723 1.00 95.38 291 SER A C 1
ATOM 2303 O O . SER A 1 291 ? -6.227 17.866 -0.891 1.00 95.38 291 SER A O 1
ATOM 2305 N N . PRO A 1 292 ? -5.874 16.877 -2.885 1.00 94.69 292 PRO A N 1
ATOM 2306 C CA . PRO A 1 292 ? -4.787 17.764 -3.269 1.00 94.69 292 PRO A CA 1
ATOM 2307 C C . PRO A 1 292 ? -5.183 19.242 -3.278 1.00 94.69 292 PRO A C 1
ATOM 2309 O O . PRO A 1 292 ? -6.279 19.619 -3.701 1.00 94.69 292 PRO A O 1
ATOM 2312 N N . VAL A 1 293 ? -4.259 20.099 -2.841 1.00 92.00 293 VAL A N 1
ATOM 2313 C CA . VAL A 1 293 ? -4.455 21.553 -2.810 1.00 92.00 293 VAL A CA 1
ATOM 2314 C C . VAL A 1 293 ? -4.145 22.151 -4.186 1.00 92.00 293 VAL A C 1
ATOM 2316 O O . VAL A 1 293 ? -2.982 22.303 -4.549 1.00 92.00 293 VAL A O 1
ATOM 2319 N N . LEU A 1 294 ? -5.190 22.536 -4.928 1.00 93.19 294 LEU A N 1
ATOM 2320 C CA . LEU A 1 294 ? -5.104 23.125 -6.275 1.00 93.19 294 LEU A CA 1
ATOM 2321 C C . LEU A 1 294 ? -5.377 24.640 -6.233 1.00 93.19 294 LEU A C 1
ATOM 2323 O O . LEU A 1 294 ? -6.515 25.089 -6.047 1.00 93.19 294 LEU A O 1
ATOM 2327 N N . ARG A 1 295 ? -4.330 25.451 -6.396 1.00 92.19 295 ARG A N 1
ATOM 2328 C CA . ARG A 1 295 ? -4.332 26.897 -6.112 1.00 92.19 295 ARG A CA 1
ATOM 2329 C C . ARG A 1 295 ? -4.870 27.724 -7.276 1.00 92.19 295 ARG A C 1
ATOM 2331 O O . ARG A 1 295 ? -5.676 28.635 -7.069 1.00 92.19 295 ARG A O 1
ATOM 2338 N N . SER A 1 296 ? -4.478 27.394 -8.501 1.00 94.50 296 SER A N 1
ATOM 2339 C CA . SER A 1 296 ? -4.862 28.132 -9.711 1.00 94.50 296 SER A CA 1
ATOM 2340 C C . SER A 1 296 ? -6.016 27.473 -10.481 1.00 94.50 296 SER A C 1
ATOM 2342 O O . SER A 1 296 ? -6.355 26.309 -10.272 1.00 94.50 296 SER A O 1
ATOM 2344 N N . SER A 1 297 ? -6.656 28.221 -11.389 1.00 93.81 297 SER A N 1
ATOM 2345 C CA . SER A 1 297 ? -7.658 27.656 -12.310 1.00 93.81 297 SER A CA 1
ATOM 2346 C C . SER A 1 297 ? -7.051 26.621 -13.262 1.00 93.81 297 SER A C 1
ATOM 2348 O O . SER A 1 297 ? -7.724 25.657 -13.606 1.00 93.81 297 SER A O 1
ATOM 2350 N N . GLN A 1 298 ? -5.783 26.806 -13.643 1.00 91.44 298 GLN A N 1
ATOM 2351 C CA . GLN A 1 298 ? -5.013 25.873 -14.466 1.00 91.44 298 GLN A CA 1
ATOM 2352 C C . GLN A 1 298 ? -4.777 24.554 -13.725 1.00 91.44 298 GLN A C 1
ATOM 2354 O O . GLN A 1 298 ? -5.070 23.493 -14.260 1.00 91.44 298 GLN A O 1
ATOM 2359 N N . GLU A 1 299 ? -4.337 24.613 -12.464 1.00 92.75 299 GLU A N 1
ATOM 2360 C CA . GLU A 1 299 ? -4.173 23.424 -11.617 1.00 92.75 299 GLU A CA 1
ATOM 2361 C C . GLU A 1 299 ? -5.487 22.662 -11.424 1.00 92.75 299 GLU A C 1
ATOM 2363 O O . GLU A 1 299 ? -5.493 21.437 -11.457 1.00 92.75 299 GLU A O 1
ATOM 2368 N N . ARG A 1 300 ? -6.613 23.372 -11.273 1.00 94.19 300 ARG A N 1
ATOM 2369 C CA . ARG A 1 300 ? -7.937 22.751 -11.101 1.00 94.19 300 ARG A CA 1
ATOM 2370 C C . ARG A 1 300 ? -8.451 22.013 -12.335 1.00 94.19 300 ARG A C 1
ATOM 2372 O O . ARG A 1 300 ? -9.387 21.226 -12.209 1.00 94.19 300 ARG A O 1
ATOM 2379 N N . GLN A 1 301 ? -7.866 22.231 -13.511 1.00 94.38 301 GLN A N 1
ATOM 2380 C CA . GLN A 1 301 ? -8.274 21.508 -14.707 1.00 94.38 301 GLN A CA 1
ATOM 2381 C C . GLN A 1 301 ? -8.032 20.002 -14.524 1.00 94.38 301 GLN A C 1
ATOM 2383 O O . GLN A 1 301 ? -6.928 19.583 -14.171 1.00 94.38 301 GLN A O 1
ATOM 2388 N N . TYR A 1 302 ? -9.073 19.200 -14.763 1.00 95.88 302 TYR A N 1
ATOM 2389 C CA . TYR A 1 302 ? -9.049 17.741 -14.598 1.00 95.88 302 TYR A CA 1
ATOM 2390 C C . TYR A 1 302 ? -8.537 17.298 -13.218 1.00 95.88 302 TYR A C 1
ATOM 2392 O O . TYR A 1 302 ? -7.738 16.367 -13.113 1.00 95.88 302 TYR A O 1
ATOM 2400 N N . ASN A 1 303 ? -8.926 18.030 -12.167 1.00 95.75 303 ASN A N 1
ATOM 2401 C CA . ASN A 1 303 ? -8.562 17.739 -10.778 1.00 95.75 303 ASN A CA 1
ATOM 2402 C C . ASN A 1 303 ? -7.048 17.547 -10.573 1.00 95.75 303 ASN A C 1
ATOM 2404 O O . ASN A 1 303 ? -6.617 16.689 -9.807 1.00 95.75 303 ASN A O 1
ATOM 2408 N N . GLY A 1 304 ? -6.235 18.329 -11.289 1.00 93.81 304 GLY A N 1
ATOM 2409 C CA . GLY A 1 304 ? -4.775 18.281 -11.223 1.00 93.81 304 GLY A CA 1
ATOM 2410 C C . GLY A 1 304 ? -4.099 17.356 -12.236 1.00 93.81 304 GLY A C 1
ATOM 2411 O O . GLY A 1 304 ? -2.882 17.391 -12.376 1.00 93.81 304 GLY A O 1
ATOM 2412 N N . TRP A 1 305 ? -4.846 16.569 -13.008 1.00 93.62 305 TRP A N 1
ATOM 2413 C CA . TRP A 1 305 ? -4.284 15.656 -14.006 1.00 93.62 305 TRP A CA 1
ATOM 2414 C C . TRP A 1 305 ? -4.096 16.340 -15.356 1.00 93.62 305 TRP A C 1
ATOM 2416 O O . TRP A 1 305 ? -4.648 15.910 -16.361 1.00 93.62 305 TRP A O 1
ATOM 2426 N N . ASN A 1 306 ? -3.341 17.432 -15.392 1.00 90.88 306 ASN A N 1
ATOM 2427 C CA . ASN A 1 306 ? -3.102 18.235 -16.591 1.00 90.88 306 ASN A CA 1
ATOM 2428 C C . ASN A 1 306 ? -1.602 18.470 -16.817 1.00 90.88 306 ASN A C 1
ATOM 2430 O O . ASN A 1 306 ? -0.776 18.214 -15.939 1.00 90.88 306 ASN A O 1
ATOM 2434 N N . GLN A 1 307 ? -1.256 18.984 -17.996 1.00 85.25 307 GLN A N 1
ATOM 2435 C CA . GLN A 1 307 ? 0.121 19.313 -18.386 1.00 85.25 307 GLN A CA 1
ATOM 2436 C C . GLN A 1 307 ? 0.924 20.107 -17.339 1.00 85.25 307 GLN A C 1
ATOM 2438 O O . GLN A 1 307 ? 2.132 19.914 -17.221 1.00 85.25 307 GLN A O 1
ATOM 2443 N N . HIS A 1 308 ? 0.277 20.994 -16.572 1.00 85.69 308 HIS A N 1
ATOM 2444 C CA . HIS A 1 308 ? 0.969 21.891 -15.649 1.00 85.69 308 HIS A CA 1
ATOM 2445 C C . HIS A 1 308 ? 1.515 21.140 -14.436 1.00 85.69 308 HIS A C 1
ATOM 2447 O O . HIS A 1 308 ? 2.656 21.370 -14.048 1.00 85.69 308 HIS A O 1
ATOM 2453 N N . LEU A 1 309 ? 0.732 20.217 -13.867 1.00 87.56 309 LEU A N 1
ATOM 2454 C CA . LEU A 1 309 ? 1.169 19.423 -12.715 1.00 87.56 309 LEU A CA 1
ATOM 2455 C C . LEU A 1 309 ? 1.935 18.157 -13.109 1.00 87.56 309 LEU A C 1
ATOM 2457 O O . LEU A 1 309 ? 2.768 17.696 -12.342 1.00 87.56 309 LEU A O 1
ATOM 2461 N N . PHE A 1 310 ? 1.749 17.635 -14.324 1.00 81.94 310 PHE A N 1
ATOM 2462 C CA . PHE A 1 310 ? 2.591 16.543 -14.833 1.00 81.94 310 PHE A CA 1
ATOM 2463 C C . PHE A 1 310 ? 4.030 16.972 -15.180 1.00 81.94 310 PHE A C 1
ATOM 2465 O O . PHE A 1 310 ? 4.871 16.118 -15.472 1.00 81.94 310 PHE A O 1
ATOM 2472 N N . GLY A 1 311 ? 4.346 18.268 -15.094 1.00 70.62 311 GLY A N 1
ATOM 2473 C CA . GLY A 1 311 ? 5.697 18.784 -15.310 1.00 70.62 311 GLY A CA 1
ATOM 2474 C C . GLY A 1 311 ? 6.032 18.998 -16.785 1.00 70.62 311 GLY A C 1
ATOM 2475 O O . GLY A 1 311 ? 7.153 18.708 -17.213 1.00 70.62 311 GLY A O 1
ATOM 2476 N N . TRP A 1 312 ? 5.075 19.498 -17.578 1.00 65.94 312 TRP A N 1
ATOM 2477 C CA . TRP A 1 312 ? 5.378 19.971 -18.926 1.00 65.94 312 TRP A CA 1
ATOM 2478 C C . TRP A 1 312 ? 6.361 21.148 -18.860 1.00 65.94 312 TRP A C 1
ATOM 2480 O O . TRP A 1 312 ? 6.061 22.198 -18.289 1.00 65.94 312 TRP A O 1
ATOM 2490 N N . ALA A 1 313 ? 7.532 20.970 -19.470 1.00 59.84 313 ALA A N 1
ATOM 2491 C CA . ALA A 1 313 ? 8.526 22.012 -19.686 1.00 59.84 313 ALA A CA 1
ATOM 2492 C C . ALA A 1 313 ? 8.653 22.281 -21.192 1.00 59.84 313 ALA A C 1
ATOM 2494 O O . ALA A 1 313 ? 8.575 21.355 -22.004 1.00 59.84 313 ALA A O 1
ATOM 2495 N N . ALA A 1 314 ? 8.862 23.544 -21.573 1.00 54.50 314 ALA A N 1
ATOM 2496 C CA . ALA A 1 314 ? 9.107 23.913 -22.964 1.00 54.50 314 ALA A CA 1
ATOM 2497 C C . ALA A 1 314 ? 10.326 23.137 -23.504 1.00 54.50 314 ALA A C 1
ATOM 2499 O O . ALA A 1 314 ? 11.427 23.288 -22.981 1.00 54.50 314 ALA A O 1
ATOM 2500 N N . GLY A 1 315 ? 10.116 22.291 -24.520 1.00 54.16 315 GLY A N 1
ATOM 2501 C CA . GLY A 1 315 ? 11.137 21.393 -25.085 1.00 54.16 315 GLY A CA 1
ATOM 2502 C C . GLY A 1 315 ? 10.832 19.896 -24.936 1.00 54.16 315 GLY A C 1
ATOM 2503 O O . GLY A 1 315 ? 11.359 19.103 -25.707 1.00 54.16 315 GLY A O 1
ATOM 2504 N N . ARG A 1 316 ? 9.926 19.503 -24.026 1.00 60.50 316 ARG A N 1
ATOM 2505 C CA . ARG A 1 316 ? 9.357 18.143 -23.966 1.00 60.50 316 ARG A CA 1
ATOM 2506 C C . ARG A 1 316 ? 8.227 18.028 -25.000 1.00 60.50 316 ARG A C 1
ATOM 2508 O O . ARG A 1 316 ? 7.052 18.161 -24.656 1.00 60.50 316 ARG A O 1
ATOM 2515 N N . ASP A 1 317 ? 8.573 17.904 -26.283 1.00 53.22 317 ASP A N 1
ATOM 2516 C CA . ASP A 1 317 ? 7.588 17.833 -27.371 1.00 53.22 317 ASP A CA 1
ATOM 2517 C C . ASP A 1 317 ? 7.238 16.379 -27.720 1.00 53.22 317 ASP A C 1
ATOM 2519 O O . ASP A 1 317 ? 8.075 15.604 -28.166 1.00 53.22 317 ASP A O 1
ATOM 2523 N N . SER A 1 318 ? 5.968 16.018 -27.543 1.00 60.62 318 SER A N 1
ATOM 2524 C CA . SER A 1 318 ? 5.402 14.755 -28.037 1.00 60.62 318 SER A CA 1
ATOM 2525 C C . SER A 1 318 ? 5.108 14.784 -29.545 1.00 60.62 318 SER A C 1
ATOM 2527 O O . SER A 1 318 ? 4.597 13.812 -30.104 1.00 60.62 318 SER A O 1
ATOM 2529 N N . GLY A 1 319 ? 5.295 15.940 -30.191 1.00 64.88 319 GLY A N 1
ATOM 2530 C CA . GLY A 1 319 ? 4.765 16.272 -31.511 1.00 64.88 319 GLY A CA 1
ATOM 2531 C C . GLY A 1 319 ? 3.234 16.392 -31.539 1.00 64.88 319 GLY A C 1
ATOM 2532 O O . GLY A 1 319 ? 2.650 16.606 -32.601 1.00 64.88 319 GLY A O 1
ATOM 2533 N N . ARG A 1 320 ? 2.559 16.220 -30.392 1.00 71.69 320 ARG A N 1
ATOM 2534 C CA . ARG A 1 320 ? 1.093 16.123 -30.250 1.00 71.69 320 ARG A CA 1
ATOM 2535 C C . ARG A 1 320 ? 0.515 17.130 -29.253 1.00 71.69 320 ARG A C 1
ATOM 2537 O O . ARG A 1 320 ? -0.666 17.061 -28.918 1.00 71.69 320 ARG A O 1
ATOM 2544 N N . GLY A 1 321 ? 1.330 18.091 -28.823 1.00 77.25 321 GLY A N 1
ATOM 2545 C CA . GLY A 1 321 ? 0.936 19.177 -27.934 1.00 77.25 321 GLY A CA 1
ATOM 2546 C C . GLY A 1 321 ? 1.228 18.916 -26.449 1.00 77.25 321 GLY A C 1
ATOM 2547 O O . GLY A 1 321 ? 1.538 17.791 -26.046 1.00 77.25 321 GLY A O 1
ATOM 2548 N N . PRO A 1 322 ? 1.136 19.974 -25.627 1.00 78.94 322 PRO A N 1
ATOM 2549 C CA . PRO A 1 322 ? 1.650 19.977 -24.255 1.00 78.94 322 PRO A CA 1
ATOM 2550 C C . PRO A 1 322 ? 0.844 19.112 -23.264 1.00 78.94 322 PRO A C 1
ATOM 2552 O O . PRO A 1 322 ? 1.401 18.620 -22.287 1.00 78.94 322 PRO A O 1
ATOM 2555 N N . ASP A 1 323 ? -0.435 18.839 -23.544 1.00 84.00 323 ASP A N 1
ATOM 2556 C CA . ASP A 1 323 ? -1.318 18.023 -22.690 1.00 84.00 323 ASP A CA 1
ATOM 2557 C C . ASP A 1 323 ? -1.399 16.546 -23.103 1.00 84.00 323 ASP A C 1
ATOM 2559 O O . ASP A 1 323 ? -2.038 15.754 -22.416 1.00 84.00 323 ASP A O 1
ATOM 2563 N N . TYR A 1 324 ? -0.735 16.141 -24.191 1.00 83.31 324 TYR A N 1
ATOM 2564 C CA . TYR A 1 324 ? -0.833 14.782 -24.737 1.00 83.31 324 TYR A CA 1
ATOM 2565 C C . TYR A 1 324 ? -0.561 13.693 -23.689 1.00 83.31 324 TYR A C 1
ATOM 2567 O O . TYR A 1 324 ? -1.336 12.750 -23.543 1.00 83.31 324 TYR A O 1
ATOM 2575 N N . TRP A 1 325 ? 0.508 13.850 -22.914 1.00 80.19 325 TRP A N 1
ATOM 2576 C CA . TRP A 1 325 ? 0.916 12.859 -21.925 1.00 80.19 325 TRP A CA 1
ATOM 2577 C C . TRP A 1 325 ? -0.008 12.807 -20.712 1.00 80.19 325 TRP A C 1
ATOM 2579 O O . TRP A 1 325 ? -0.407 11.724 -20.288 1.00 80.19 325 TRP A O 1
ATOM 2589 N N . ALA A 1 326 ? -0.436 13.968 -20.213 1.00 86.12 326 ALA A N 1
ATOM 2590 C CA . ALA A 1 326 ? -1.444 14.029 -19.162 1.00 86.12 326 ALA A CA 1
ATOM 2591 C C . ALA A 1 326 ? -2.772 13.408 -19.636 1.00 86.12 326 ALA A C 1
ATOM 2593 O O . ALA A 1 326 ? -3.400 12.658 -18.892 1.00 86.12 326 ALA A O 1
ATOM 2594 N N . MET A 1 327 ? -3.170 13.642 -20.892 1.00 88.44 327 MET A N 1
ATOM 2595 C CA . MET A 1 327 ? -4.343 13.018 -21.507 1.00 88.44 327 MET A CA 1
ATOM 2596 C C . MET A 1 327 ? -4.227 11.488 -21.566 1.00 88.44 327 MET A C 1
ATOM 2598 O O . MET A 1 327 ? -5.199 10.816 -21.220 1.00 88.44 327 MET A O 1
ATOM 2602 N N . LEU A 1 328 ? -3.080 10.928 -21.966 1.00 85.50 328 LEU A N 1
ATOM 2603 C CA . LEU A 1 328 ? -2.875 9.473 -21.978 1.00 85.50 328 LEU A CA 1
ATOM 2604 C C . LEU A 1 328 ? -3.017 8.873 -20.575 1.00 85.50 328 LEU A C 1
ATOM 2606 O O . LEU A 1 328 ? -3.703 7.865 -20.402 1.00 85.50 328 LEU A O 1
ATOM 2610 N N . THR A 1 329 ? -2.453 9.520 -19.553 1.00 87.44 329 THR A N 1
ATOM 2611 C CA . THR A 1 329 ? -2.622 9.059 -18.171 1.00 87.44 329 THR A CA 1
ATOM 2612 C C . THR A 1 329 ? -4.078 9.164 -17.718 1.00 87.44 329 THR A C 1
ATOM 2614 O O . THR A 1 329 ? -4.606 8.225 -17.125 1.00 87.44 329 THR A O 1
ATOM 2617 N N . ARG A 1 330 ? -4.793 10.241 -18.078 1.00 91.19 330 ARG A N 1
ATOM 2618 C CA . ARG A 1 330 ? -6.245 10.328 -17.839 1.00 91.19 330 ARG A CA 1
ATOM 2619 C C . ARG A 1 330 ? -7.000 9.187 -18.529 1.00 91.19 330 ARG A C 1
ATOM 2621 O O . ARG A 1 330 ? -7.932 8.659 -17.935 1.00 91.19 330 ARG A O 1
ATOM 2628 N N . GLN A 1 331 ? -6.613 8.771 -19.737 1.00 89.38 331 GLN A N 1
ATOM 2629 C CA . GLN A 1 331 ? -7.243 7.642 -20.439 1.00 89.38 331 GLN A CA 1
ATOM 2630 C C . GLN A 1 331 ? -7.022 6.300 -19.733 1.00 89.38 331 GLN A C 1
ATOM 2632 O O . GLN A 1 331 ? -7.973 5.527 -19.644 1.00 89.38 331 GLN A O 1
ATOM 2637 N N . ILE A 1 332 ? -5.827 6.053 -19.182 1.00 86.69 332 ILE A N 1
ATOM 2638 C CA . ILE A 1 332 ? -5.552 4.869 -18.341 1.00 86.69 332 ILE A CA 1
ATOM 2639 C C . ILE A 1 332 ? -6.503 4.832 -17.138 1.00 86.69 332 ILE A C 1
ATOM 2641 O O . ILE A 1 332 ? -6.972 3.772 -16.739 1.00 86.69 332 ILE A O 1
ATOM 2645 N N . LEU A 1 333 ? -6.848 6.004 -16.606 1.00 91.00 333 LEU A N 1
ATOM 2646 C CA . LEU A 1 333 ? -7.774 6.165 -15.486 1.00 91.00 333 LEU A CA 1
ATOM 2647 C C . LEU A 1 333 ? -9.226 6.363 -15.929 1.00 91.00 333 LEU A C 1
ATOM 2649 O O . LEU A 1 333 ? -10.013 6.972 -15.206 1.00 91.00 333 LEU A O 1
ATOM 2653 N N . PHE A 1 334 ? -9.589 5.886 -17.123 1.00 91.81 334 PHE A N 1
ATOM 2654 C CA . PHE A 1 334 ? -10.947 5.957 -17.678 1.00 91.81 334 PHE A CA 1
ATOM 2655 C C . PHE A 1 334 ? -11.538 7.370 -17.690 1.00 91.81 334 PHE A C 1
ATOM 2657 O O . PHE A 1 334 ? -12.746 7.548 -17.550 1.00 91.81 334 PHE A O 1
ATOM 2664 N N . ARG A 1 335 ? -10.677 8.384 -17.808 1.00 94.69 335 ARG A N 1
ATOM 2665 C CA . ARG A 1 335 ? -11.011 9.811 -17.721 1.00 94.69 335 ARG A CA 1
ATOM 2666 C C . ARG A 1 335 ? -11.691 10.233 -16.415 1.00 94.69 335 ARG A C 1
ATOM 2668 O O . ARG A 1 335 ? -12.160 11.360 -16.330 1.00 94.69 335 ARG A O 1
ATOM 2675 N N . ARG A 1 336 ? -11.647 9.406 -15.362 1.00 94.81 336 ARG A N 1
ATOM 2676 C CA . ARG A 1 336 ? -12.138 9.755 -14.016 1.00 94.81 336 ARG A CA 1
ATOM 2677 C C . ARG A 1 336 ? -11.549 11.045 -13.447 1.00 94.81 336 ARG A C 1
ATOM 2679 O O . ARG A 1 336 ? -12.272 11.745 -12.752 1.00 94.81 336 ARG A O 1
ATOM 2686 N N . PRO A 1 337 ? -10.292 11.425 -13.738 1.00 95.56 337 PRO A N 1
ATOM 2687 C CA . PRO A 1 337 ? -9.799 12.726 -13.308 1.00 95.56 337 PRO A CA 1
ATOM 2688 C C . PRO A 1 337 ? -10.556 13.930 -13.882 1.00 95.56 337 PRO A C 1
ATOM 2690 O O . PRO A 1 337 ? -10.448 15.020 -13.330 1.00 95.56 337 PRO A O 1
ATOM 2693 N N . GLU A 1 338 ? -11.298 13.781 -14.986 1.00 95.69 338 GLU A N 1
ATOM 2694 C CA . GLU A 1 338 ? -12.037 14.893 -15.597 1.00 95.69 338 GLU A CA 1
ATOM 2695 C C . GLU A 1 338 ? -13.199 15.373 -14.714 1.00 95.69 338 GLU A C 1
ATOM 2697 O O . GLU A 1 338 ? -13.529 16.558 -14.748 1.00 95.69 338 GLU A O 1
ATOM 2702 N N . ASP A 1 339 ? -13.771 14.487 -13.893 1.00 94.56 339 ASP A N 1
ATOM 2703 C CA . ASP A 1 339 ? -14.941 14.757 -13.055 1.00 94.56 339 ASP A CA 1
ATOM 2704 C C . ASP A 1 339 ? -14.770 14.377 -11.568 1.00 94.56 339 ASP A C 1
ATOM 2706 O O . ASP A 1 339 ? -15.525 14.874 -10.736 1.00 94.56 339 ASP A O 1
ATOM 2710 N N . HIS A 1 340 ? -13.757 13.584 -11.200 1.00 94.38 340 HIS A N 1
ATOM 2711 C CA . HIS A 1 340 ? -13.500 13.149 -9.821 1.00 94.38 340 HIS A CA 1
ATOM 2712 C C . HIS A 1 340 ? -12.039 13.336 -9.389 1.00 94.38 340 HIS A C 1
ATOM 2714 O O . HIS A 1 340 ? -11.099 13.227 -10.181 1.00 94.38 340 HIS A O 1
ATOM 2720 N N . PHE A 1 341 ? -11.829 13.521 -8.083 1.00 94.38 341 PHE A N 1
ATOM 2721 C CA . PHE A 1 341 ? -10.521 13.294 -7.474 1.00 94.38 341 PHE A CA 1
ATOM 2722 C C . PHE A 1 341 ? -10.253 11.791 -7.395 1.00 94.38 341 PHE A C 1
ATOM 2724 O O . PHE A 1 341 ? -10.985 11.050 -6.748 1.00 94.38 341 PHE A O 1
ATOM 2731 N N . VAL A 1 342 ? -9.182 11.345 -8.046 1.00 94.88 342 VAL A N 1
ATOM 2732 C CA . VAL A 1 342 ? -8.693 9.956 -7.953 1.00 94.88 342 VAL A CA 1
ATOM 2733 C C . VAL A 1 342 ? -7.488 9.815 -7.020 1.00 94.88 342 VAL A C 1
ATOM 2735 O O . VAL A 1 342 ? -7.067 8.701 -6.739 1.00 94.88 342 VAL A O 1
ATOM 2738 N N . VAL A 1 343 ? -6.950 10.942 -6.542 1.00 95.12 343 VAL A N 1
ATOM 2739 C CA . VAL A 1 343 ? -5.970 11.034 -5.452 1.00 95.12 343 VAL A CA 1
ATOM 2740 C C . VAL A 1 343 ? -6.658 11.760 -4.312 1.00 95.12 343 VAL A C 1
ATOM 2742 O O . VAL A 1 343 ? -7.089 12.902 -4.485 1.00 95.12 343 VAL A O 1
ATOM 2745 N N . TYR A 1 344 ? -6.783 11.085 -3.179 1.00 96.12 344 TYR A N 1
ATOM 2746 C CA . TYR A 1 344 ? -7.347 11.617 -1.947 1.00 96.12 344 TYR A CA 1
ATOM 2747 C C . TYR A 1 344 ? -6.893 10.751 -0.762 1.00 96.12 344 TYR A C 1
ATOM 2749 O O . TYR A 1 344 ? -6.368 9.653 -0.940 1.00 96.12 344 TYR A O 1
ATOM 2757 N N . ASP A 1 345 ? -7.096 11.245 0.454 1.00 97.44 345 ASP A N 1
ATOM 2758 C CA . ASP A 1 345 ? -6.800 10.535 1.694 1.00 97.44 345 ASP A CA 1
ATOM 2759 C C . ASP A 1 345 ? -7.843 9.445 1.950 1.00 97.44 345 ASP A C 1
ATOM 2761 O O . ASP A 1 345 ? -8.814 9.635 2.684 1.00 97.44 345 ASP A O 1
ATOM 2765 N N . LEU A 1 346 ? -7.661 8.299 1.293 1.00 97.25 346 LEU A N 1
ATOM 2766 C CA . LEU A 1 346 ? -8.587 7.174 1.393 1.00 97.25 346 LEU A CA 1
ATOM 2767 C C . LEU A 1 346 ? -8.770 6.707 2.843 1.00 97.25 346 LEU A C 1
ATOM 2769 O O . LEU A 1 346 ? -9.888 6.400 3.246 1.00 97.25 346 LEU A O 1
ATOM 2773 N N . SER A 1 347 ? -7.687 6.666 3.620 1.00 97.06 347 SER A N 1
ATOM 2774 C CA . SER A 1 347 ? -7.724 6.261 5.025 1.00 97.06 347 SER A CA 1
ATOM 2775 C C . SER A 1 347 ? -8.605 7.196 5.851 1.00 97.06 347 SER A C 1
ATOM 2777 O O . SER A 1 347 ? -9.500 6.729 6.560 1.00 97.06 347 SER A O 1
ATOM 2779 N N . TYR A 1 348 ? -8.416 8.514 5.706 1.00 97.88 348 TYR A N 1
ATOM 2780 C CA . TYR A 1 348 ? -9.244 9.497 6.401 1.00 97.88 348 TYR A CA 1
ATOM 2781 C C . TYR A 1 348 ? -10.722 9.339 6.045 1.00 97.88 348 TYR A C 1
ATOM 2783 O O . TYR A 1 348 ? -11.558 9.222 6.944 1.00 97.88 348 TYR A O 1
ATOM 2791 N N . GLU A 1 349 ? -11.037 9.319 4.746 1.00 97.38 349 GLU A N 1
ATOM 2792 C CA . GLU A 1 349 ? -12.417 9.270 4.258 1.00 97.38 349 GLU A CA 1
ATOM 2793 C C . GLU A 1 349 ? -13.121 7.980 4.693 1.00 97.38 349 GLU A C 1
ATOM 2795 O O . GLU A 1 349 ? -14.262 8.021 5.153 1.00 97.38 349 GLU A O 1
ATOM 2800 N N . LEU A 1 350 ? -12.447 6.829 4.629 1.00 97.00 350 LEU A N 1
ATOM 2801 C CA . LEU A 1 350 ? -13.033 5.572 5.087 1.00 97.00 350 LEU A CA 1
ATOM 2802 C C . LEU A 1 350 ? -13.281 5.572 6.585 1.00 97.00 350 LEU A C 1
ATOM 2804 O O . LEU A 1 350 ? -14.375 5.223 7.015 1.00 97.00 350 LEU A O 1
ATOM 2808 N N . ASN A 1 351 ? -12.304 5.985 7.387 1.00 97.12 351 ASN A N 1
ATOM 2809 C CA . ASN A 1 351 ? -12.489 6.006 8.829 1.00 97.12 351 ASN A CA 1
ATOM 2810 C C . ASN A 1 351 ? -13.609 6.967 9.244 1.00 97.12 351 ASN A C 1
ATOM 2812 O O . ASN A 1 351 ? -14.417 6.616 10.102 1.00 97.12 351 ASN A O 1
ATOM 2816 N N . PHE A 1 352 ? -13.680 8.138 8.600 1.00 96.56 352 PHE A N 1
ATOM 2817 C CA . PHE A 1 352 ? -14.717 9.141 8.834 1.00 96.56 352 PHE A CA 1
ATOM 2818 C C . PHE A 1 352 ? -16.117 8.603 8.529 1.00 96.56 352 PHE A C 1
ATOM 2820 O O . PHE A 1 352 ? -17.052 8.835 9.290 1.00 96.56 352 PHE A O 1
ATOM 2827 N N . ASN A 1 353 ? -16.262 7.849 7.438 1.00 95.12 353 ASN A N 1
ATOM 2828 C CA . ASN A 1 353 ? -17.557 7.318 7.025 1.00 95.12 353 ASN A CA 1
ATOM 2829 C C . ASN A 1 353 ? -17.938 6.007 7.731 1.00 95.12 353 ASN A C 1
ATOM 2831 O O . ASN A 1 353 ? -19.131 5.743 7.873 1.00 95.12 353 ASN A O 1
ATOM 2835 N N . LEU A 1 354 ? -16.970 5.192 8.166 1.00 94.88 354 LEU A N 1
ATOM 2836 C CA . LEU A 1 354 ? -17.225 3.852 8.705 1.00 94.88 354 LEU A CA 1
ATOM 2837 C C . LEU A 1 354 ? -17.409 3.827 10.225 1.00 94.88 354 LEU A C 1
ATOM 2839 O O . LEU A 1 354 ? -18.416 3.301 10.692 1.00 94.88 354 LEU A O 1
ATOM 2843 N N . TRP A 1 355 ? -16.464 4.368 10.999 1.00 94.56 355 TRP A N 1
ATOM 2844 C CA . TRP A 1 355 ? -16.357 4.048 12.432 1.00 94.56 355 TRP A CA 1
ATOM 2845 C C . TRP A 1 355 ? -17.473 4.609 13.316 1.00 94.56 355 TRP A C 1
ATOM 2847 O O . TRP A 1 355 ? -17.744 4.020 14.358 1.00 94.56 355 TRP A O 1
ATOM 2857 N N . ASP A 1 356 ? -18.116 5.703 12.903 1.00 92.75 356 ASP A N 1
ATOM 2858 C CA . ASP A 1 356 ? -19.200 6.330 13.674 1.00 92.75 356 ASP A CA 1
ATOM 2859 C C . ASP A 1 356 ? -20.601 5.991 13.137 1.00 92.75 356 ASP A C 1
ATOM 2861 O O . ASP A 1 356 ? -21.587 6.147 13.855 1.00 92.75 356 ASP A O 1
ATOM 2865 N N . ASN A 1 357 ? -20.708 5.516 11.889 1.00 91.62 357 ASN A N 1
ATOM 2866 C CA . ASN A 1 357 ? -22.001 5.261 11.237 1.00 91.62 357 ASN A CA 1
ATOM 2867 C C . ASN A 1 357 ? -22.360 3.777 11.149 1.00 91.62 357 ASN A C 1
ATOM 2869 O O . ASN A 1 357 ? -23.530 3.439 10.975 1.00 91.62 357 ASN A O 1
ATOM 2873 N N . PHE A 1 358 ? -21.365 2.894 11.222 1.00 91.69 358 PHE A N 1
ATOM 2874 C CA . PHE A 1 358 ? -21.554 1.462 11.058 1.00 91.69 358 PHE A CA 1
ATOM 2875 C C . PHE A 1 358 ? -21.014 0.699 12.263 1.00 91.69 358 PHE A C 1
ATOM 2877 O O . PHE A 1 358 ? -20.087 1.113 12.953 1.00 91.69 358 PHE A O 1
ATOM 2884 N N . PHE A 1 359 ? -21.588 -0.475 12.475 1.00 90.06 359 PHE A N 1
ATOM 2885 C CA . PHE A 1 359 ? -21.077 -1.510 13.361 1.00 90.06 359 PHE A CA 1
ATOM 2886 C C . PHE A 1 359 ? -21.385 -2.867 12.713 1.00 90.06 359 PHE A C 1
ATOM 2888 O O . PHE A 1 359 ? -22.095 -2.930 11.706 1.00 90.06 359 PHE A O 1
ATOM 2895 N N . VAL A 1 360 ? -20.847 -3.956 13.261 1.00 90.19 360 VAL A N 1
ATOM 2896 C CA . VAL A 1 360 ? -20.983 -5.286 12.655 1.00 90.19 360 VAL A CA 1
ATOM 2897 C C . VAL A 1 360 ? -21.768 -6.225 13.570 1.00 90.19 360 VAL A C 1
ATOM 2899 O O . VAL A 1 360 ? -21.194 -6.796 14.485 1.00 90.19 360 VAL A O 1
ATOM 2902 N N . SER A 1 361 ? -23.064 -6.415 13.302 1.00 86.38 361 SER A N 1
ATOM 2903 C CA . SER A 1 361 ? -23.972 -7.330 14.026 1.00 86.38 361 SER A CA 1
ATOM 2904 C C . SER A 1 361 ? -23.952 -8.768 13.489 1.00 86.38 361 SER A C 1
ATOM 2906 O O . SER A 1 361 ? -25.001 -9.399 13.377 1.00 86.38 361 SER A O 1
ATOM 2908 N N . THR A 1 362 ? -22.789 -9.253 13.042 1.00 83.31 362 THR A N 1
ATOM 2909 C CA . THR A 1 362 ? -22.624 -10.525 12.309 1.00 83.31 362 THR A CA 1
ATOM 2910 C C . THR A 1 362 ? -23.370 -11.718 12.892 1.00 83.31 362 THR A C 1
ATOM 2912 O O . THR A 1 362 ? -23.632 -11.779 14.083 1.00 83.31 362 THR A O 1
ATOM 2915 N N . GLY A 1 363 ? -23.631 -12.700 12.033 1.00 84.94 363 GLY A N 1
ATOM 2916 C CA . GLY A 1 363 ? -24.376 -13.915 12.344 1.00 84.94 363 GLY A CA 1
ATOM 2917 C C . GLY A 1 363 ? -25.409 -14.161 11.251 1.00 84.94 363 GLY A C 1
ATOM 2918 O O . GLY A 1 363 ? -26.006 -13.217 10.724 1.00 84.94 363 GLY A O 1
ATOM 2919 N N . SER A 1 364 ? -25.592 -15.420 10.865 1.00 88.94 364 SER A N 1
ATOM 2920 C CA . SER A 1 364 ? -26.712 -15.819 10.012 1.00 88.94 364 SER A CA 1
ATOM 2921 C C . SER A 1 364 ? -28.047 -15.559 10.725 1.00 88.94 364 SER A C 1
ATOM 2923 O O . SER A 1 364 ? -28.069 -15.462 11.951 1.00 88.94 364 SER A O 1
ATOM 2925 N N . PRO A 1 365 ? -29.177 -15.463 9.998 1.00 91.31 365 PRO A N 1
ATOM 2926 C CA . PRO A 1 365 ? -30.483 -15.311 10.634 1.00 91.31 365 PRO A CA 1
ATOM 2927 C C . PRO A 1 365 ? -30.766 -16.363 11.715 1.00 91.31 365 PRO A C 1
ATOM 2929 O O . PRO A 1 365 ? -31.284 -15.989 12.755 1.00 91.31 365 PRO A O 1
ATOM 2932 N N . GLY A 1 366 ? -30.358 -17.622 11.501 1.00 93.00 366 GLY A N 1
ATOM 2933 C CA . GLY A 1 366 ? -30.499 -18.690 12.498 1.00 93.00 366 GLY A CA 1
ATOM 2934 C C . GLY A 1 366 ? -29.612 -18.479 13.725 1.00 93.00 366 GLY A C 1
ATOM 2935 O O . GLY A 1 366 ? -30.114 -18.501 14.831 1.00 93.00 366 GLY A O 1
ATOM 2936 N N . GLN A 1 367 ? -28.335 -18.127 13.540 1.00 92.12 367 GLN A N 1
ATOM 2937 C CA . GLN A 1 367 ? -27.456 -17.791 14.675 1.00 92.12 367 GLN A CA 1
ATOM 2938 C C . GLN A 1 367 ? -27.972 -16.603 15.491 1.00 92.12 367 GLN A C 1
ATOM 2940 O O . GLN A 1 367 ? -27.695 -16.502 16.677 1.00 92.12 367 GLN A O 1
ATOM 2945 N N . LYS A 1 368 ? -28.684 -15.670 14.851 1.00 93.25 368 LYS A N 1
ATOM 2946 C CA . LYS A 1 368 ? -29.327 -14.561 15.556 1.00 93.25 368 LYS A CA 1
ATOM 2947 C C . LYS A 1 368 ? -30.565 -15.008 16.327 1.00 93.25 368 LYS A C 1
ATOM 2949 O O . LYS A 1 368 ? -30.815 -14.420 17.366 1.00 93.25 368 LYS A O 1
ATOM 2954 N N . ASP A 1 369 ? -31.306 -15.996 15.831 1.00 93.94 369 ASP A N 1
ATOM 2955 C CA . ASP A 1 369 ? -32.404 -16.618 16.580 1.00 93.94 369 ASP A CA 1
ATOM 2956 C C . ASP A 1 369 ? -31.861 -17.334 17.820 1.00 93.94 369 ASP A C 1
ATOM 2958 O O . ASP A 1 369 ? -32.274 -17.015 18.931 1.00 93.94 369 ASP A O 1
ATOM 2962 N N . ASP A 1 370 ? -30.850 -18.186 17.638 1.00 94.56 370 ASP A N 1
ATOM 2963 C CA . ASP A 1 370 ? -30.203 -18.920 18.731 1.00 94.56 370 ASP A CA 1
ATOM 2964 C C . ASP A 1 370 ? -29.610 -17.950 19.776 1.00 94.56 370 ASP A C 1
ATOM 2966 O O . ASP A 1 370 ? -29.836 -18.095 20.974 1.00 94.56 370 ASP A O 1
ATOM 2970 N N . PHE A 1 371 ? -28.948 -16.876 19.325 1.00 93.94 371 PHE A N 1
ATOM 2971 C CA . PHE A 1 371 ? -28.433 -15.821 20.205 1.00 93.94 371 PHE A CA 1
ATOM 2972 C C . PHE A 1 371 ? -29.529 -15.082 20.982 1.00 93.94 371 PHE A C 1
ATOM 2974 O O . PHE A 1 371 ? -29.273 -14.610 22.087 1.00 93.94 371 PHE A O 1
ATOM 2981 N N . VAL A 1 372 ? -30.726 -14.900 20.415 1.00 93.25 372 VAL A N 1
ATOM 2982 C CA . VAL A 1 372 ? -31.835 -14.255 21.136 1.00 93.25 372 VAL A CA 1
ATOM 2983 C C . VAL A 1 372 ? -32.382 -15.183 22.221 1.00 93.25 372 VAL A C 1
ATOM 2985 O O . VAL A 1 372 ? -32.705 -14.703 23.312 1.00 93.25 372 VAL A O 1
ATOM 2988 N N . ASP A 1 373 ? -32.430 -16.488 21.945 1.00 93.00 373 ASP A N 1
ATOM 2989 C CA . ASP A 1 373 ? -32.874 -17.516 22.886 1.00 93.00 373 ASP A CA 1
ATOM 2990 C C . ASP A 1 373 ? -31.876 -17.713 24.046 1.00 93.00 373 ASP A C 1
ATOM 2992 O O . ASP A 1 373 ? -32.286 -17.707 25.212 1.00 93.00 373 ASP A O 1
ATOM 2996 N N . ASP A 1 374 ? -30.575 -17.841 23.750 1.00 93.50 374 ASP A N 1
ATOM 2997 C CA . ASP A 1 374 ? -29.501 -17.957 24.747 1.00 93.50 374 ASP A CA 1
ATOM 2998 C C . ASP A 1 374 ? -28.197 -17.250 24.302 1.00 93.50 374 ASP A C 1
ATOM 3000 O O . ASP A 1 374 ? -27.300 -17.862 23.719 1.00 93.50 374 ASP A O 1
ATOM 3004 N N . PRO A 1 375 ? -28.019 -15.957 24.640 1.00 91.62 375 PRO A N 1
ATOM 3005 C CA . PRO A 1 375 ? -26.817 -15.205 24.277 1.00 91.62 375 PRO A CA 1
ATOM 3006 C C . PRO A 1 375 ? -25.502 -15.748 24.860 1.00 91.62 375 PRO A C 1
ATOM 3008 O O . PRO A 1 375 ? -24.429 -15.302 24.444 1.00 91.62 375 PRO A O 1
ATOM 3011 N N . VAL A 1 376 ? -25.569 -16.594 25.897 1.00 91.38 376 VAL A N 1
ATOM 3012 C CA . VAL A 1 376 ? -24.390 -17.112 26.605 1.00 91.38 376 VAL A CA 1
ATOM 3013 C C . VAL A 1 376 ? -23.889 -18.385 25.937 1.00 91.38 376 VAL A C 1
ATOM 3015 O O . VAL A 1 376 ? -22.684 -18.500 25.712 1.00 91.38 376 VAL A O 1
ATOM 3018 N N . GLU A 1 377 ? -24.794 -19.311 25.622 1.00 95.06 377 GLU A N 1
ATOM 3019 C CA . GLU A 1 377 ? -24.447 -20.556 24.928 1.00 95.06 377 GLU A CA 1
ATOM 3020 C C . GLU A 1 377 ? -24.237 -20.333 23.421 1.00 95.06 377 GLU A C 1
ATOM 3022 O O . GLU A 1 377 ? -23.339 -20.945 22.840 1.00 95.06 377 GLU A O 1
ATOM 3027 N N . ASP A 1 378 ? -24.968 -19.390 22.812 1.00 94.06 378 ASP A N 1
ATOM 3028 C CA . ASP A 1 378 ? -24.940 -19.111 21.371 1.00 94.06 378 ASP A CA 1
ATOM 3029 C C . ASP A 1 378 ? -24.500 -17.664 21.052 1.00 94.06 378 ASP A C 1
ATOM 3031 O O . ASP A 1 378 ? -25.254 -16.877 20.471 1.00 94.06 378 ASP A O 1
ATOM 3035 N N . PRO A 1 379 ? -23.266 -17.253 21.407 1.00 93.06 379 PRO A N 1
ATOM 3036 C CA . PRO A 1 379 ? -22.803 -15.888 21.183 1.00 93.06 379 PRO A CA 1
ATOM 3037 C C . PRO A 1 379 ? -22.662 -15.552 19.690 1.00 93.06 379 PRO A C 1
ATOM 3039 O O . PRO A 1 379 ? -22.230 -16.365 18.868 1.00 93.06 379 PRO A O 1
ATOM 3042 N N . LEU A 1 380 ? -22.917 -14.286 19.336 1.00 92.31 380 LEU A N 1
ATOM 3043 C CA . LEU A 1 380 ? -22.554 -13.758 18.015 1.00 92.31 380 LEU A CA 1
ATOM 3044 C C . LEU A 1 380 ? -21.025 -13.811 17.802 1.00 92.31 380 LEU A C 1
ATOM 3046 O O . LEU A 1 380 ? -20.270 -13.798 18.777 1.00 92.31 380 LEU A O 1
ATOM 3050 N N . PRO A 1 381 ? -20.525 -13.754 16.546 1.00 90.69 381 PRO A N 1
ATOM 3051 C CA . PRO A 1 381 ? -19.085 -13.795 16.260 1.00 90.69 381 PRO A CA 1
ATOM 3052 C C . PRO A 1 381 ? -18.253 -12.769 17.039 1.00 90.69 381 PRO A C 1
ATOM 3054 O O . PRO A 1 381 ? -17.096 -13.010 17.372 1.00 90.69 381 PRO A O 1
ATOM 3057 N N . ASN A 1 382 ? -18.851 -11.622 17.373 1.00 90.62 382 ASN A N 1
ATOM 3058 C CA . ASN A 1 382 ? -18.337 -10.768 18.431 1.00 90.62 382 ASN A CA 1
ATOM 3059 C C . ASN A 1 382 ? -18.988 -11.152 19.763 1.00 90.62 382 ASN A C 1
ATOM 3061 O O . ASN A 1 382 ? -20.040 -10.617 20.111 1.00 90.62 382 ASN A O 1
ATOM 3065 N N . GLY A 1 383 ? -18.326 -12.017 20.535 1.00 89.69 383 GLY A N 1
ATOM 3066 C CA . GLY A 1 383 ? -18.841 -12.510 21.821 1.00 89.69 383 GLY A CA 1
ATOM 3067 C C . GLY A 1 383 ? -19.011 -11.443 22.912 1.00 89.69 383 GLY A C 1
ATOM 3068 O O . GLY A 1 383 ? -19.465 -11.741 24.010 1.00 89.69 383 GLY A O 1
ATOM 3069 N N . ARG A 1 384 ? -18.652 -10.180 22.642 1.00 90.00 384 ARG A N 1
ATOM 3070 C CA . ARG A 1 384 ? -18.945 -9.049 23.534 1.00 90.00 384 ARG A CA 1
ATOM 3071 C C . ARG A 1 384 ? -20.289 -8.393 23.234 1.00 90.00 384 ARG A C 1
ATOM 3073 O O . ARG A 1 384 ? -20.679 -7.491 23.973 1.00 90.00 384 ARG A O 1
ATOM 3080 N N . MET A 1 385 ? -20.967 -8.778 22.157 1.00 92.12 385 MET A N 1
ATOM 3081 C CA . MET A 1 385 ? -22.316 -8.308 21.875 1.00 92.12 385 MET A CA 1
ATOM 3082 C C . MET A 1 385 ? -23.310 -8.975 22.815 1.00 92.12 385 MET A C 1
ATOM 3084 O O . MET A 1 385 ? -23.334 -10.191 22.946 1.00 92.12 385 MET A O 1
ATOM 3088 N N . THR A 1 386 ? -24.143 -8.164 23.454 1.00 92.00 386 THR A N 1
ATOM 3089 C CA . THR A 1 386 ? -25.238 -8.621 24.311 1.00 92.00 386 THR A CA 1
ATOM 3090 C C . THR A 1 386 ? -26.524 -7.917 23.912 1.00 92.00 386 THR A C 1
ATOM 3092 O O . THR A 1 386 ? -26.482 -6.809 23.371 1.00 92.00 386 THR A O 1
ATOM 3095 N N . LEU A 1 387 ? -27.668 -8.523 24.220 1.00 91.25 387 LEU A N 1
ATOM 3096 C CA . LEU A 1 387 ? -28.963 -7.891 23.987 1.00 91.25 387 LEU A CA 1
ATOM 3097 C C . LEU A 1 387 ? -29.118 -6.611 24.818 1.00 91.25 387 LEU A C 1
ATOM 3099 O O . LEU A 1 387 ? -28.838 -6.581 26.021 1.00 91.25 387 LEU A O 1
ATOM 3103 N N . TYR A 1 388 ? -29.572 -5.544 24.167 1.00 85.25 388 TYR A N 1
ATOM 3104 C CA . TYR A 1 388 ? -29.904 -4.277 24.804 1.00 85.25 388 TYR A CA 1
ATOM 3105 C C . TYR A 1 388 ? -31.348 -4.312 25.326 1.00 85.25 388 TYR A C 1
ATOM 3107 O O . TYR A 1 388 ? -32.280 -3.822 24.696 1.00 85.25 388 TYR A O 1
ATOM 3115 N N . GLY A 1 389 ? -31.530 -4.895 26.514 1.00 69.06 389 GLY A N 1
ATOM 3116 C CA . GLY A 1 389 ? -32.824 -4.937 27.206 1.00 69.06 389 GLY A CA 1
ATOM 3117 C C . GLY A 1 389 ? -33.891 -5.816 26.534 1.00 69.06 389 GLY A C 1
ATOM 3118 O O . GLY A 1 389 ? -33.630 -6.526 25.571 1.00 69.06 389 GLY A O 1
ATOM 3119 N N . SER A 1 390 ? -35.111 -5.787 27.082 1.00 61.00 390 SER A N 1
ATOM 3120 C CA . SER A 1 390 ? -36.280 -6.543 26.599 1.00 61.00 390 SER A CA 1
ATOM 3121 C C . SER A 1 390 ? -37.162 -5.684 25.680 1.00 61.00 390 SER A C 1
ATOM 3123 O O . SER A 1 390 ? -38.307 -5.380 26.027 1.00 61.00 390 SER A O 1
ATOM 3125 N N . GLY A 1 391 ? -36.602 -5.183 24.577 1.00 63.78 391 GLY A N 1
ATOM 3126 C CA . GLY A 1 391 ? -37.362 -4.388 23.608 1.00 63.78 391 GLY A CA 1
ATOM 3127 C C . GLY A 1 391 ? -38.504 -5.183 22.961 1.00 63.78 391 GLY A C 1
ATOM 3128 O O . GLY A 1 391 ? -38.493 -6.411 22.953 1.00 63.78 391 GLY A O 1
ATOM 3129 N N . ASP A 1 392 ? -39.493 -4.485 22.399 1.00 74.06 392 ASP A N 1
ATOM 3130 C CA . ASP A 1 392 ? -40.479 -5.114 21.515 1.00 74.06 392 ASP A CA 1
ATOM 3131 C C . ASP A 1 392 ? -39.789 -5.507 20.187 1.00 74.06 392 ASP A C 1
ATOM 3133 O O . ASP A 1 392 ? -38.967 -4.747 19.676 1.00 74.06 392 ASP A O 1
ATOM 3137 N N . ASN A 1 393 ? -40.137 -6.663 19.608 1.00 86.75 393 ASN A N 1
ATOM 3138 C CA . ASN A 1 393 ? -39.670 -7.153 18.293 1.00 86.75 393 ASN A CA 1
ATOM 3139 C C . ASN A 1 393 ? -38.156 -7.429 18.139 1.00 86.75 393 ASN A C 1
ATOM 3141 O O . ASN A 1 393 ? -37.623 -7.286 17.035 1.00 86.75 393 ASN A O 1
ATOM 3145 N N . VAL A 1 394 ? -37.464 -7.867 19.199 1.00 89.81 394 VAL A N 1
ATOM 3146 C CA . VAL A 1 394 ? -36.031 -8.236 19.139 1.00 89.81 394 VAL A CA 1
ATOM 3147 C C . VAL A 1 394 ? -35.727 -9.182 17.969 1.00 89.81 394 VAL A C 1
ATOM 3149 O O . VAL A 1 394 ? -34.803 -8.909 17.202 1.00 89.81 394 VAL A O 1
ATOM 3152 N N . ASP A 1 395 ? -36.542 -10.227 17.785 1.00 89.25 395 ASP A N 1
ATOM 3153 C CA . ASP A 1 395 ? -36.366 -11.263 16.752 1.00 89.25 395 ASP A CA 1
ATOM 3154 C C . ASP A 1 395 ? -36.326 -10.710 15.318 1.00 89.25 395 ASP A C 1
ATOM 3156 O O . ASP A 1 395 ? -35.622 -11.234 14.449 1.00 89.25 395 ASP A O 1
ATOM 3160 N N . GLU A 1 396 ? -37.102 -9.656 15.047 1.00 91.62 396 GLU A N 1
ATOM 3161 C CA . GLU A 1 396 ? -37.172 -9.015 13.732 1.00 91.62 396 GLU A CA 1
ATOM 3162 C C . GLU A 1 396 ? -36.054 -7.978 13.583 1.00 91.62 396 GLU A C 1
ATOM 3164 O O . GLU A 1 396 ? -35.288 -8.007 12.616 1.00 91.62 396 GLU A O 1
ATOM 3169 N N . ASP A 1 397 ? -35.916 -7.091 14.569 1.00 92.44 397 ASP A N 1
ATOM 3170 C CA . ASP A 1 397 ? -35.011 -5.950 14.485 1.00 92.44 397 ASP A CA 1
ATOM 3171 C C . ASP A 1 397 ? -33.532 -6.373 14.489 1.00 92.44 397 ASP A C 1
ATOM 3173 O O . ASP A 1 397 ? -32.729 -5.761 13.786 1.00 92.44 397 ASP A O 1
ATOM 3177 N N . ILE A 1 398 ? -33.147 -7.440 15.205 1.00 92.00 398 ILE A N 1
ATOM 3178 C CA . ILE A 1 398 ? -31.754 -7.931 15.227 1.00 92.00 398 ILE A CA 1
ATOM 3179 C C . ILE A 1 398 ? -31.279 -8.430 13.847 1.00 92.00 398 ILE A C 1
ATOM 3181 O O . ILE A 1 398 ? -30.077 -8.426 13.539 1.00 92.00 398 ILE A O 1
ATOM 3185 N N . LYS A 1 399 ? -32.214 -8.848 12.986 1.00 92.31 399 LYS A N 1
ATOM 3186 C CA . LYS A 1 399 ? -31.955 -9.317 11.616 1.00 92.31 399 LYS A CA 1
ATOM 3187 C C . LYS A 1 399 ? -32.015 -8.187 10.587 1.00 92.31 399 LYS A C 1
ATOM 3189 O O . LYS A 1 399 ? -31.491 -8.356 9.486 1.00 92.31 399 LYS A O 1
ATOM 3194 N N . ASP A 1 400 ? -32.605 -7.049 10.936 1.00 91.50 400 ASP A N 1
ATOM 3195 C CA . ASP A 1 400 ? -32.749 -5.898 10.051 1.00 91.50 400 ASP A CA 1
ATOM 3196 C 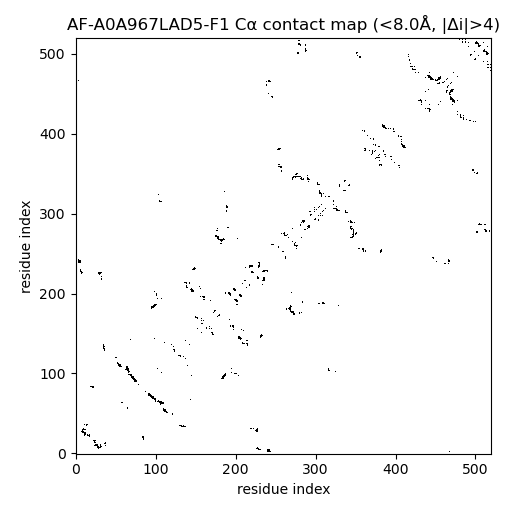C . ASP A 1 400 ? -31.452 -5.073 9.967 1.00 91.50 400 ASP A C 1
ATOM 3198 O O . ASP A 1 400 ? -30.818 -4.738 10.970 1.00 91.50 400 ASP A O 1
ATOM 3202 N N . PHE A 1 401 ? -31.057 -4.713 8.744 1.00 89.69 401 PHE A N 1
ATOM 3203 C CA . PHE A 1 401 ? -29.817 -3.976 8.480 1.00 89.69 401 PHE A CA 1
ATOM 3204 C C . PHE A 1 401 ? -29.776 -2.590 9.148 1.00 89.69 401 PHE A C 1
ATOM 3206 O O . PHE A 1 401 ? -28.712 -2.142 9.570 1.00 89.69 401 PHE A O 1
ATOM 3213 N N . HIS A 1 402 ? -30.917 -1.909 9.251 1.00 90.81 402 HIS A N 1
ATOM 3214 C CA . HIS A 1 402 ? -31.022 -0.560 9.803 1.00 90.81 402 HIS A CA 1
ATOM 3215 C C . HIS A 1 402 ? -31.377 -0.538 11.292 1.00 90.81 402 HIS A C 1
ATOM 3217 O O . HIS A 1 402 ? -31.151 0.485 11.940 1.00 90.81 402 HIS A O 1
ATOM 3223 N N . ARG A 1 403 ? -31.931 -1.627 11.838 1.00 90.75 403 ARG A N 1
ATOM 3224 C CA . ARG A 1 403 ? -32.407 -1.678 13.230 1.00 90.75 403 ARG A CA 1
ATOM 3225 C C . ARG A 1 403 ? -31.597 -2.567 14.158 1.00 90.75 403 ARG A C 1
ATOM 3227 O O . ARG A 1 403 ? -31.687 -2.363 15.359 1.00 90.75 403 ARG A O 1
ATOM 3234 N N . ALA A 1 404 ? -30.730 -3.452 13.662 1.00 91.25 404 ALA A N 1
ATOM 3235 C CA . ALA A 1 404 ? -29.976 -4.361 14.535 1.00 91.25 404 ALA A CA 1
ATOM 3236 C C . ALA A 1 404 ? -29.206 -3.650 15.665 1.00 91.25 404 ALA A C 1
ATOM 3238 O O . ALA A 1 404 ? -29.058 -4.198 16.754 1.00 91.25 404 ALA A O 1
ATOM 3239 N N . ALA A 1 405 ? -28.743 -2.415 15.429 1.00 89.62 405 ALA A N 1
ATOM 3240 C CA . ALA A 1 405 ? -28.051 -1.605 16.433 1.00 89.62 405 ALA A CA 1
ATOM 3241 C C . ALA A 1 405 ? -28.905 -1.297 17.671 1.00 89.62 405 ALA A C 1
ATOM 3243 O O . ALA A 1 405 ? -28.352 -1.137 18.753 1.00 89.62 405 ALA A O 1
ATOM 3244 N N . SER A 1 406 ? -30.234 -1.197 17.536 1.00 89.94 406 SER A N 1
ATOM 3245 C CA . SER A 1 406 ? -31.116 -0.882 18.667 1.00 89.94 406 SER A CA 1
ATOM 3246 C C . SER A 1 406 ? -31.264 -2.043 19.643 1.00 89.94 406 SER A C 1
ATOM 3248 O O . SER A 1 406 ? -31.682 -1.818 20.774 1.00 89.94 406 SER A O 1
ATOM 3250 N N . GLN A 1 407 ? -30.923 -3.261 19.211 1.00 91.81 407 GLN A N 1
ATOM 3251 C CA . GLN A 1 407 ? -31.068 -4.486 19.996 1.00 91.81 407 GLN A CA 1
ATOM 3252 C C . GLN A 1 407 ? -29.747 -4.965 20.606 1.00 91.81 407 GLN A C 1
ATOM 3254 O O . GLN A 1 407 ? -29.743 -5.931 21.362 1.00 91.81 407 GLN A O 1
ATOM 3259 N N . LEU A 1 408 ? -28.617 -4.319 20.298 1.00 91.62 408 LEU A N 1
ATOM 3260 C CA . LEU A 1 408 ? -27.286 -4.791 20.676 1.00 91.62 408 LEU A CA 1
ATOM 3261 C C . LEU A 1 408 ? -26.518 -3.731 21.463 1.00 91.62 408 LEU A C 1
ATOM 3263 O O . LEU A 1 408 ? -26.520 -2.548 21.131 1.00 91.62 408 LEU A O 1
ATOM 3267 N N . MET A 1 409 ? -25.788 -4.173 22.482 1.00 90.94 409 MET A N 1
ATOM 3268 C CA . MET A 1 409 ? -24.810 -3.361 23.196 1.00 90.94 409 MET A CA 1
ATOM 3269 C C . MET A 1 409 ? -23.492 -4.112 23.370 1.00 90.94 409 MET A C 1
ATOM 3271 O O . MET A 1 409 ? -23.440 -5.337 23.284 1.00 90.94 409 MET A O 1
ATOM 3275 N N . LEU A 1 410 ? -22.414 -3.368 23.617 1.00 90.00 410 LEU A N 1
ATOM 3276 C CA . LEU A 1 410 ? -21.091 -3.941 23.838 1.00 90.00 410 LEU A CA 1
ATOM 3277 C C . LEU A 1 410 ? -20.830 -4.123 25.338 1.00 90.00 410 LEU A C 1
ATOM 3279 O O . LEU A 1 410 ? -20.667 -3.144 26.073 1.00 90.00 410 LEU A O 1
ATOM 3283 N N . ASN A 1 411 ? -20.723 -5.371 25.784 1.00 90.19 411 ASN A N 1
ATOM 3284 C CA . ASN A 1 411 ? -20.322 -5.697 27.144 1.00 90.19 411 ASN A CA 1
ATOM 3285 C C . ASN A 1 411 ? -18.877 -5.234 27.407 1.00 90.19 411 ASN A C 1
ATOM 3287 O O . ASN A 1 411 ? -17.945 -5.545 26.655 1.00 90.19 411 ASN A O 1
ATOM 3291 N N . GLY A 1 412 ? -18.687 -4.461 28.478 1.00 87.88 412 GLY A N 1
ATOM 3292 C CA . GLY A 1 412 ? -17.392 -3.901 28.872 1.00 87.88 412 GLY A CA 1
ATOM 3293 C C . GLY A 1 412 ? -16.868 -2.783 27.961 1.00 87.88 412 GLY A C 1
ATOM 3294 O O . GLY A 1 412 ? -15.652 -2.648 27.817 1.00 87.88 412 GLY A O 1
ATOM 3295 N N . GLY A 1 413 ? -17.745 -2.028 27.287 1.00 88.19 413 GLY A N 1
ATOM 3296 C CA . GLY A 1 413 ? -17.340 -0.917 26.419 1.00 88.19 413 GLY A CA 1
ATOM 3297 C C . GLY A 1 413 ? -16.316 0.021 27.078 1.00 88.19 413 GLY A C 1
ATOM 3298 O O . GLY A 1 413 ? -16.437 0.373 28.251 1.00 88.19 413 GLY A O 1
ATOM 3299 N N . PHE A 1 414 ? -15.290 0.409 26.319 1.00 92.38 414 PHE A N 1
ATOM 3300 C CA . PHE A 1 414 ? -14.176 1.214 26.816 1.00 92.38 414 PHE A CA 1
ATOM 3301 C C . PHE A 1 414 ? -14.250 2.649 26.293 1.00 92.38 414 PHE A C 1
ATOM 3303 O O . PHE A 1 414 ? -14.444 2.878 25.100 1.00 92.38 414 PHE A O 1
ATOM 3310 N N . ASN A 1 415 ? -14.063 3.628 27.180 1.00 93.62 415 ASN A N 1
ATOM 3311 C CA . ASN A 1 415 ? -14.023 5.031 26.786 1.00 93.62 415 ASN A CA 1
ATOM 3312 C C . ASN A 1 415 ? -12.610 5.419 26.328 1.00 93.62 415 ASN A C 1
ATOM 3314 O O . ASN A 1 415 ? -11.705 5.556 27.153 1.00 93.62 415 ASN A O 1
ATOM 3318 N N . VAL A 1 416 ? -12.453 5.685 25.029 1.00 94.88 416 VAL A N 1
ATOM 3319 C CA . VAL A 1 416 ? -11.186 6.121 24.409 1.00 94.88 416 VAL A CA 1
ATOM 3320 C C . VAL A 1 416 ? -10.637 7.441 24.974 1.00 94.88 416 VAL A C 1
ATOM 3322 O O . VAL A 1 416 ? -9.471 7.758 24.779 1.00 94.88 416 VAL A O 1
ATOM 3325 N N . HIS A 1 417 ? -11.439 8.200 25.727 1.00 96.25 417 HIS A N 1
ATOM 3326 C CA . HIS A 1 417 ? -10.992 9.396 26.449 1.00 96.25 417 HIS A CA 1
ATOM 3327 C C . HIS A 1 417 ? -10.281 9.094 27.774 1.00 96.25 417 HIS A C 1
ATOM 3329 O O . HIS A 1 417 ? -9.888 10.023 28.482 1.00 96.25 417 HIS A O 1
ATOM 3335 N N . SER A 1 418 ? -10.148 7.820 28.160 1.00 96.44 418 SER A N 1
ATOM 3336 C CA . SER A 1 418 ? -9.445 7.446 29.383 1.00 96.44 418 SER A CA 1
ATOM 3337 C C . SER A 1 418 ? -8.002 7.955 29.352 1.00 96.44 418 SER A C 1
ATOM 3339 O O . SER A 1 418 ? -7.231 7.637 28.450 1.00 96.44 418 SER A O 1
ATOM 3341 N N . ILE A 1 419 ? -7.625 8.715 30.380 1.00 97.00 419 ILE A N 1
ATOM 3342 C CA . ILE A 1 419 ? -6.241 9.144 30.631 1.00 97.00 419 ILE A CA 1
ATOM 3343 C C . ILE A 1 419 ? -5.550 8.274 31.692 1.00 97.00 419 ILE A C 1
ATOM 3345 O O . ILE A 1 419 ? -4.500 8.648 32.216 1.00 97.00 419 ILE A O 1
ATOM 3349 N N . ASN A 1 420 ? -6.164 7.143 32.054 1.00 98.06 420 ASN A N 1
ATOM 3350 C CA . ASN A 1 420 ? -5.599 6.178 32.986 1.00 98.06 420 ASN A CA 1
ATOM 3351 C C . ASN A 1 420 ? -4.780 5.139 32.209 1.00 98.06 420 ASN A C 1
ATOM 3353 O O . ASN A 1 420 ? -5.346 4.361 31.439 1.00 98.06 420 ASN A O 1
ATOM 3357 N N . LYS A 1 421 ? -3.463 5.118 32.446 1.00 98.12 421 LYS A N 1
ATOM 3358 C CA . LYS A 1 421 ? -2.531 4.175 31.814 1.00 98.12 421 LYS A CA 1
ATOM 3359 C C . LYS A 1 421 ? -2.913 2.721 32.088 1.00 98.12 421 LYS A C 1
ATOM 3361 O O . LYS A 1 421 ? -2.995 1.932 31.156 1.00 98.12 421 LYS A O 1
ATOM 3366 N N . GLU A 1 422 ? -3.238 2.379 33.333 1.00 98.00 422 GLU A N 1
ATOM 3367 C CA . GLU A 1 422 ? -3.587 1.000 33.703 1.00 98.00 422 GLU A CA 1
ATOM 3368 C C . GLU A 1 422 ? -4.891 0.536 33.042 1.00 98.00 422 GLU A C 1
ATOM 3370 O O . GLU A 1 422 ? -5.039 -0.638 32.717 1.00 98.00 422 GLU A O 1
ATOM 3375 N N . ALA A 1 423 ? -5.818 1.459 32.765 1.00 97.12 423 ALA A N 1
ATOM 3376 C CA . ALA A 1 423 ? -7.036 1.135 32.028 1.00 97.12 423 ALA A CA 1
ATOM 3377 C C . ALA A 1 423 ? -6.741 0.796 30.555 1.00 97.12 423 ALA A C 1
ATOM 3379 O O . ALA A 1 423 ? -7.349 -0.120 30.006 1.00 97.12 423 ALA A O 1
ATOM 3380 N N . TRP A 1 424 ? -5.793 1.499 29.925 1.00 97.38 424 TRP A N 1
ATOM 3381 C CA . TRP A 1 424 ? -5.324 1.164 28.577 1.00 97.38 424 TRP A CA 1
ATOM 3382 C C . TRP A 1 424 ? -4.557 -0.151 28.548 1.00 97.38 424 TRP A C 1
ATOM 3384 O O . TRP A 1 424 ? -4.828 -0.975 27.679 1.00 97.38 424 TRP A O 1
ATOM 3394 N N . LYS A 1 425 ? -3.674 -0.386 29.526 1.00 97.19 425 LYS A N 1
ATOM 3395 C CA . LYS A 1 425 ? -2.966 -1.664 29.665 1.00 97.19 425 LYS A CA 1
ATOM 3396 C C . LYS A 1 425 ? -3.943 -2.827 29.756 1.00 97.19 425 LYS A C 1
ATOM 3398 O O . LYS A 1 425 ? -3.788 -3.767 28.997 1.00 97.19 425 LYS A O 1
ATOM 3403 N N . ALA A 1 426 ? -4.990 -2.716 30.575 1.00 94.62 426 ALA A N 1
ATOM 3404 C CA . ALA A 1 426 ? -6.000 -3.766 30.720 1.00 94.62 426 ALA A CA 1
ATOM 3405 C C . ALA A 1 426 ? -6.732 -4.113 29.406 1.00 94.62 426 ALA A C 1
ATOM 3407 O O . ALA A 1 426 ? -7.074 -5.269 29.179 1.00 94.62 426 ALA A O 1
ATOM 3408 N N . ILE A 1 427 ? -6.985 -3.128 28.535 1.00 93.31 427 ILE A N 1
ATOM 3409 C CA . ILE A 1 427 ? -7.611 -3.377 27.226 1.00 93.31 427 ILE A CA 1
ATOM 3410 C C . ILE A 1 427 ? -6.608 -3.963 26.233 1.00 93.31 427 ILE A C 1
ATOM 3412 O O . ILE A 1 427 ? -6.921 -4.928 25.536 1.00 93.31 427 ILE A O 1
ATOM 3416 N N . LEU A 1 428 ? -5.410 -3.386 26.160 1.00 94.19 428 LEU A N 1
ATOM 3417 C CA . LEU A 1 428 ? -4.361 -3.824 25.243 1.00 94.19 428 LEU A CA 1
ATOM 3418 C C . LEU A 1 428 ? -3.843 -5.225 25.596 1.00 94.19 428 LEU A C 1
ATOM 3420 O O . LEU A 1 428 ? -3.500 -5.979 24.697 1.00 94.19 428 LEU A O 1
ATOM 3424 N N . SER A 1 429 ? -3.864 -5.604 26.875 1.00 94.31 429 SER A N 1
ATOM 3425 C CA . SER A 1 429 ? -3.503 -6.941 27.351 1.00 94.31 429 SER A CA 1
ATOM 3426 C C . SER A 1 429 ? -4.638 -7.962 27.262 1.00 94.31 429 SER A C 1
ATOM 3428 O O . SER A 1 429 ? -4.503 -9.051 27.807 1.00 94.31 429 SER A O 1
ATOM 3430 N N . SER A 1 430 ? -5.769 -7.645 26.620 1.00 90.31 430 SER A N 1
ATOM 3431 C CA . SER A 1 430 ? -6.919 -8.567 26.544 1.00 90.31 430 SER A CA 1
ATOM 3432 C C . SER A 1 430 ? -6.640 -9.861 25.771 1.00 90.31 430 SER A C 1
ATOM 3434 O O . SER A 1 430 ? -7.418 -10.804 25.866 1.00 90.31 430 SER A O 1
ATOM 3436 N N . THR A 1 431 ? -5.536 -9.912 25.026 1.00 90.31 431 THR A N 1
ATOM 3437 C CA . THR A 1 431 ? -5.049 -11.100 24.318 1.00 90.31 431 THR A CA 1
ATOM 3438 C C . THR A 1 431 ? -4.010 -11.899 25.107 1.00 90.31 431 THR A C 1
ATOM 3440 O O . THR A 1 431 ? -3.624 -12.980 24.659 1.00 90.31 431 THR A O 1
ATOM 3443 N N . ALA A 1 432 ? -3.558 -11.411 26.267 1.00 91.19 432 ALA A N 1
ATOM 3444 C CA . ALA A 1 432 ? -2.654 -12.156 27.138 1.00 91.19 432 ALA A CA 1
ATOM 3445 C C . ALA A 1 432 ? -3.319 -13.450 27.635 1.00 91.19 432 ALA A C 1
ATOM 3447 O O . ALA A 1 432 ? -4.537 -13.502 27.807 1.00 91.19 432 ALA A O 1
ATOM 3448 N N . ASP A 1 433 ? -2.515 -14.493 27.848 1.00 86.94 433 ASP A N 1
ATOM 3449 C CA . ASP A 1 433 ? -2.958 -15.801 28.355 1.00 86.94 433 ASP A CA 1
ATOM 3450 C C . ASP A 1 433 ? -4.086 -16.472 27.538 1.00 86.94 433 ASP A C 1
ATOM 3452 O O . ASP A 1 433 ? -4.806 -17.333 28.037 1.00 86.94 433 ASP A O 1
ATOM 3456 N N . THR A 1 434 ? -4.227 -16.122 26.254 1.00 86.25 434 THR A N 1
ATOM 3457 C CA . THR A 1 434 ? -5.197 -16.741 25.325 1.00 86.25 434 THR A CA 1
ATOM 3458 C C . THR A 1 434 ? -4.702 -18.045 24.691 1.00 86.25 434 THR A C 1
ATOM 3460 O O . THR A 1 434 ? -5.344 -18.560 23.781 1.00 86.25 434 THR A O 1
ATOM 3463 N N . GLU A 1 435 ? -3.538 -18.552 25.113 1.00 86.50 435 GLU A N 1
ATOM 3464 C CA . GLU A 1 435 ? -2.809 -19.687 24.508 1.00 86.50 435 GLU A CA 1
ATOM 3465 C C . GLU A 1 435 ? -2.399 -19.482 23.033 1.00 86.50 435 GLU A C 1
ATOM 3467 O O . GLU A 1 435 ? -1.755 -20.348 22.446 1.00 86.50 435 GLU A O 1
ATOM 3472 N N . TYR A 1 436 ? -2.718 -18.326 22.436 1.00 87.56 436 TYR A N 1
ATOM 3473 C CA . TYR A 1 436 ? -2.360 -17.993 21.056 1.00 87.56 436 TYR A CA 1
ATOM 3474 C C . TYR A 1 436 ? -0.862 -17.686 20.888 1.00 87.56 436 TYR A C 1
ATOM 3476 O O . TYR A 1 436 ? -0.275 -18.004 19.858 1.00 87.56 436 TYR A O 1
ATOM 3484 N N . GLY A 1 437 ? -0.238 -17.063 21.892 1.00 87.44 437 GLY A N 1
ATOM 3485 C CA . GLY A 1 437 ? 1.205 -16.804 21.937 1.00 87.44 437 GLY A CA 1
ATOM 3486 C C . GLY A 1 437 ? 1.868 -17.419 23.165 1.00 87.44 437 GLY A C 1
ATOM 3487 O O . GLY A 1 437 ? 1.244 -18.168 23.920 1.00 87.44 437 GLY A O 1
ATOM 3488 N N . SER A 1 438 ? 3.144 -17.100 23.372 1.00 89.69 438 SER A N 1
ATOM 3489 C CA . SER A 1 438 ? 3.925 -17.616 24.497 1.00 89.69 438 SER A CA 1
ATOM 3490 C C . SER A 1 438 ? 3.385 -17.146 25.850 1.00 89.69 438 SER A C 1
ATOM 3492 O O . SER A 1 438 ? 2.737 -16.107 25.978 1.00 89.69 438 SER A O 1
ATOM 3494 N N . ALA A 1 439 ? 3.702 -17.897 26.906 1.00 86.56 439 ALA A N 1
ATOM 3495 C CA . ALA A 1 439 ? 3.340 -17.515 28.268 1.00 86.56 439 ALA A CA 1
ATOM 3496 C C . ALA A 1 439 ? 3.919 -16.135 28.640 1.00 86.56 439 ALA A C 1
ATOM 3498 O O . ALA A 1 439 ? 5.116 -15.896 28.459 1.00 86.56 439 ALA A O 1
ATOM 3499 N N . ASN A 1 440 ? 3.092 -15.266 29.231 1.00 83.56 440 ASN A N 1
ATOM 3500 C CA . ASN A 1 440 ? 3.406 -13.866 29.572 1.00 83.56 440 ASN A CA 1
ATOM 3501 C C . ASN A 1 440 ? 3.660 -12.934 28.370 1.00 83.56 440 ASN A C 1
ATOM 3503 O O . ASN A 1 440 ? 4.130 -11.813 28.557 1.00 83.56 440 ASN A O 1
ATOM 3507 N N . ALA A 1 441 ? 3.374 -13.373 27.145 1.00 90.50 441 ALA A N 1
ATOM 3508 C CA . ALA A 1 441 ? 3.321 -12.493 25.988 1.00 90.50 441 ALA A CA 1
ATOM 3509 C C . ALA A 1 441 ? 1.921 -11.888 25.834 1.00 90.50 441 ALA A C 1
ATOM 3511 O O . ALA A 1 441 ? 0.923 -12.482 26.249 1.00 90.50 441 ALA A O 1
ATOM 3512 N N . ILE A 1 442 ? 1.841 -10.730 25.175 1.00 94.94 442 ILE A N 1
ATOM 3513 C CA . ILE A 1 442 ? 0.572 -10.156 24.724 1.00 94.94 442 ILE A CA 1
ATOM 3514 C C . ILE A 1 442 ? 0.510 -10.213 23.191 1.00 94.94 442 ILE A C 1
ATOM 3516 O O . ILE A 1 442 ? 1.074 -9.335 22.534 1.00 94.94 442 ILE A O 1
ATOM 3520 N N . PRO A 1 443 ? -0.156 -11.215 22.592 1.00 93.88 443 PRO A N 1
ATOM 3521 C CA . PRO A 1 443 ? -0.290 -11.329 21.143 1.00 93.88 443 PRO A CA 1
ATOM 3522 C C . PRO A 1 443 ? -1.100 -10.201 20.506 1.00 93.88 443 PRO A C 1
ATOM 3524 O O . PRO A 1 443 ? -2.215 -9.898 20.920 1.00 93.88 443 PRO A O 1
ATOM 3527 N N . PHE A 1 444 ? -0.587 -9.636 19.417 1.00 91.31 444 PHE A N 1
ATOM 3528 C CA . PHE A 1 444 ? -1.288 -8.700 18.533 1.00 91.31 444 PHE A CA 1
ATOM 3529 C C . PHE A 1 444 ? -1.355 -9.271 17.110 1.00 91.31 444 PHE A C 1
ATOM 3531 O O . PHE A 1 444 ? -0.726 -8.740 16.184 1.00 91.31 444 PHE A O 1
ATOM 3538 N N . PRO A 1 445 ? -2.115 -10.363 16.895 1.00 87.38 445 PRO A N 1
ATOM 3539 C CA . PRO A 1 445 ? -2.181 -11.011 15.597 1.00 87.38 445 PRO A CA 1
ATOM 3540 C C . PRO A 1 445 ? -2.708 -10.078 14.508 1.00 87.38 445 PRO A C 1
ATOM 3542 O O . PRO A 1 445 ? -3.827 -9.547 14.555 1.00 87.38 445 PRO A O 1
ATOM 3545 N N . ARG A 1 446 ? -1.887 -9.886 13.466 1.00 84.94 446 ARG A N 1
ATOM 3546 C CA . ARG A 1 446 ? -2.354 -9.242 12.234 1.00 84.94 446 ARG A CA 1
ATOM 3547 C C . ARG A 1 446 ? -3.202 -10.200 11.376 1.00 84.94 446 ARG A C 1
ATOM 3549 O O . ARG A 1 446 ? -4.088 -9.765 10.630 1.00 84.94 446 ARG A O 1
ATOM 3556 N N . LEU A 1 447 ? -2.890 -11.480 11.501 1.00 85.50 447 LEU A N 1
ATOM 3557 C CA . LEU A 1 447 ? -3.378 -12.617 10.737 1.00 85.50 447 LEU A CA 1
ATOM 3558 C C . LEU A 1 447 ? -3.799 -13.679 11.753 1.00 85.50 447 LEU A C 1
ATOM 3560 O O . LEU A 1 447 ? -3.125 -13.805 12.776 1.00 85.50 447 LEU A O 1
ATOM 3564 N N . LEU A 1 448 ? -4.878 -14.411 11.491 1.00 81.44 448 LEU A N 1
ATOM 3565 C CA . LEU A 1 448 ? -5.366 -15.433 12.430 1.00 81.44 448 LEU A CA 1
ATOM 3566 C C . LEU A 1 448 ? -4.568 -16.737 12.423 1.00 81.44 448 LEU A C 1
ATOM 3568 O O . LEU A 1 448 ? -4.618 -17.490 13.387 1.00 81.44 448 LEU A O 1
ATOM 3572 N N . ASP A 1 449 ? -3.915 -17.034 11.307 1.00 84.44 449 ASP A N 1
ATOM 3573 C CA . ASP A 1 449 ? -3.239 -18.312 11.078 1.00 84.44 449 ASP A CA 1
ATOM 3574 C C . ASP A 1 449 ? -2.021 -18.072 10.174 1.00 84.44 449 ASP A C 1
ATOM 3576 O O . ASP A 1 449 ? -2.040 -18.388 8.978 1.00 84.44 449 ASP A O 1
ATOM 3580 N N . PRO A 1 450 ? -1.017 -17.342 10.692 1.00 88.19 450 PRO A N 1
ATOM 3581 C CA . PRO A 1 450 ? 0.202 -17.070 9.952 1.00 88.19 450 PRO A CA 1
ATOM 3582 C C . PRO A 1 450 ? 1.036 -18.354 9.773 1.00 88.19 450 PRO A C 1
ATOM 3584 O O . PRO A 1 450 ? 1.071 -19.188 10.676 1.00 88.19 450 PRO A O 1
ATOM 3587 N N . PRO A 1 451 ? 1.738 -18.525 8.636 1.00 87.94 451 PRO A N 1
ATOM 3588 C CA . PRO A 1 451 ? 2.588 -19.694 8.404 1.00 87.94 451 PRO A CA 1
ATOM 3589 C C . PRO A 1 451 ? 3.836 -19.731 9.299 1.00 87.94 451 PRO A C 1
ATOM 3591 O O . PRO A 1 451 ? 4.404 -20.804 9.499 1.00 87.94 451 PRO A O 1
ATOM 3594 N N . GLN A 1 452 ? 4.261 -18.583 9.838 1.00 90.38 452 GLN A N 1
ATOM 3595 C CA . GLN A 1 452 ? 5.350 -18.482 10.811 1.00 90.38 452 GLN A CA 1
ATOM 3596 C C . GLN A 1 452 ? 4.808 -18.178 12.215 1.00 90.38 452 GLN A C 1
ATOM 3598 O O . GLN A 1 452 ? 3.646 -17.812 12.395 1.00 90.38 452 GLN A O 1
ATOM 3603 N N . GLY A 1 453 ? 5.665 -18.347 13.220 1.00 90.38 453 GLY A N 1
ATOM 3604 C CA . GLY A 1 453 ? 5.295 -18.235 14.626 1.00 90.38 453 GLY A CA 1
ATOM 3605 C C . GLY A 1 453 ? 5.201 -16.809 15.175 1.00 90.38 453 GLY A C 1
ATOM 3606 O O . GLY A 1 453 ? 5.016 -15.816 14.468 1.00 90.38 453 GLY A O 1
ATOM 3607 N N . GLU A 1 454 ? 5.314 -16.738 16.495 1.00 92.31 454 GLU A N 1
ATOM 3608 C CA . GLU A 1 454 ? 5.294 -15.506 17.271 1.00 92.31 454 GLU A CA 1
ATOM 3609 C C . GLU A 1 454 ? 6.599 -14.711 17.123 1.00 92.31 454 GLU A C 1
ATOM 3611 O O . GLU A 1 454 ? 7.691 -15.245 17.301 1.00 92.31 454 GLU A O 1
ATOM 3616 N N . TRP A 1 455 ? 6.475 -13.405 16.890 1.00 92.62 455 TRP A N 1
ATOM 3617 C CA . TRP A 1 455 ? 7.575 -12.448 16.859 1.00 92.62 455 TRP A CA 1
ATOM 3618 C C . TRP A 1 455 ? 7.518 -11.536 18.093 1.00 92.62 455 TRP A C 1
ATOM 3620 O O . TRP A 1 455 ? 6.789 -10.538 18.121 1.00 92.62 455 TRP A O 1
ATOM 3630 N N . LEU A 1 456 ? 8.268 -11.907 19.134 1.00 88.19 456 LEU A N 1
ATOM 3631 C CA . LEU A 1 456 ? 8.392 -11.170 20.403 1.00 88.19 456 LEU A CA 1
ATOM 3632 C C . LEU A 1 456 ? 9.554 -10.175 20.376 1.00 88.19 456 LEU A C 1
ATOM 3634 O O . LEU A 1 456 ? 9.392 -8.975 20.599 1.00 88.19 456 LEU A O 1
ATOM 3638 N N . ASP A 1 457 ? 10.733 -10.700 20.081 1.00 81.69 457 ASP A N 1
ATOM 3639 C CA . ASP A 1 457 ? 11.995 -9.986 19.983 1.00 81.69 457 ASP A CA 1
ATOM 3640 C C . ASP A 1 457 ? 12.796 -10.667 18.876 1.00 81.69 457 ASP A C 1
ATOM 3642 O O . ASP A 1 457 ? 12.790 -11.895 18.775 1.00 81.69 457 ASP A O 1
ATOM 3646 N N . GLY A 1 458 ? 13.399 -9.877 17.999 1.00 81.44 458 GLY A N 1
ATOM 3647 C CA . GLY A 1 458 ? 13.963 -10.386 16.761 1.00 81.44 458 GLY A CA 1
ATOM 3648 C C . GLY A 1 458 ? 14.381 -9.281 15.805 1.00 81.44 458 GLY A C 1
ATOM 3649 O O . GLY A 1 458 ? 14.086 -8.100 16.006 1.00 81.44 458 GLY A O 1
ATOM 3650 N N . GLN A 1 459 ? 15.100 -9.674 14.766 1.00 83.19 459 GLN A N 1
ATOM 3651 C CA . GLN A 1 459 ? 15.500 -8.782 13.691 1.00 83.19 459 GLN A CA 1
ATOM 3652 C C . GLN A 1 459 ? 14.368 -8.636 12.664 1.00 83.19 4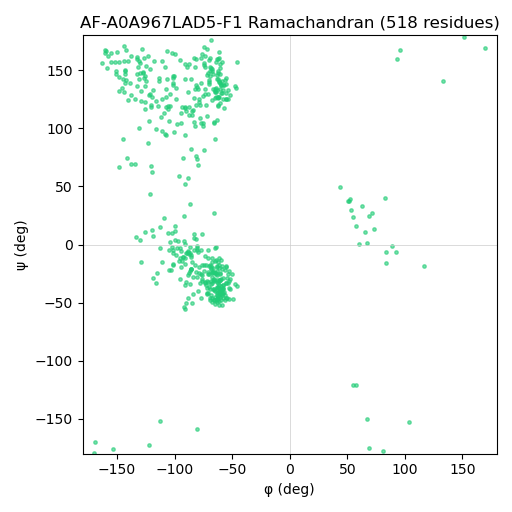59 GLN A C 1
ATOM 3654 O O . GLN A 1 459 ? 13.432 -9.436 12.600 1.00 83.19 459 GLN A O 1
ATOM 3659 N N . ALA A 1 460 ? 14.426 -7.573 11.863 1.00 77.88 460 ALA A N 1
ATOM 3660 C CA . ALA A 1 460 ? 13.410 -7.286 10.848 1.00 77.88 460 ALA A CA 1
ATOM 3661 C C . ALA A 1 460 ? 13.441 -8.258 9.651 1.00 77.88 460 ALA A C 1
ATOM 3663 O O . ALA A 1 460 ? 12.527 -8.239 8.831 1.00 77.88 460 ALA A O 1
ATOM 3664 N N . ASP A 1 461 ? 14.489 -9.073 9.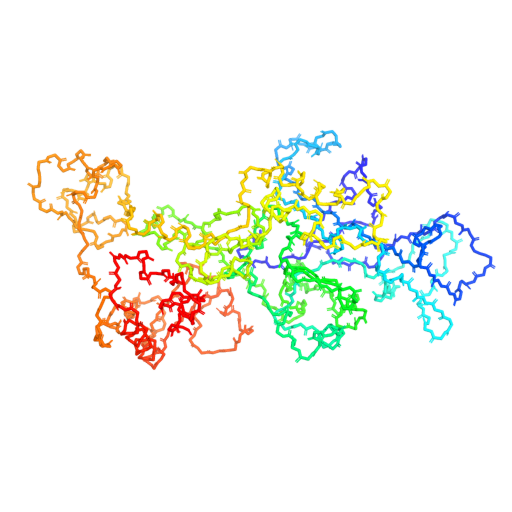533 1.00 77.56 461 ASP A N 1
ATOM 3665 C CA . ASP A 1 461 ? 14.670 -10.112 8.519 1.00 77.56 461 ASP A CA 1
ATOM 3666 C C . ASP A 1 461 ? 14.291 -11.520 9.015 1.00 77.56 461 ASP A C 1
ATOM 3668 O O . ASP A 1 461 ? 14.280 -12.461 8.218 1.00 77.56 461 ASP A O 1
ATOM 3672 N N . ASP A 1 462 ? 13.902 -11.670 10.288 1.00 86.81 462 ASP A N 1
ATOM 3673 C CA . ASP A 1 462 ? 13.401 -12.941 10.818 1.00 86.81 462 ASP A CA 1
ATOM 3674 C C . ASP A 1 462 ? 12.125 -13.374 10.066 1.00 86.81 462 ASP A C 1
ATOM 3676 O O . ASP A 1 462 ? 11.262 -12.528 9.790 1.00 86.81 462 ASP A O 1
ATOM 3680 N N . PRO A 1 463 ? 11.930 -14.671 9.757 1.00 86.44 463 PRO A N 1
ATOM 3681 C CA . PRO A 1 463 ? 10.728 -15.158 9.074 1.00 86.44 463 PRO A CA 1
ATOM 3682 C C . PRO A 1 463 ? 9.420 -14.730 9.756 1.00 86.44 463 PRO A C 1
ATOM 3684 O O . PRO A 1 463 ? 8.448 -14.369 9.090 1.00 86.44 463 PRO A O 1
ATOM 3687 N N . GLU A 1 464 ? 9.398 -14.705 11.088 1.00 90.25 464 GLU A N 1
ATOM 3688 C CA . GLU A 1 464 ? 8.241 -14.339 11.904 1.00 90.25 464 GLU A CA 1
ATOM 3689 C C . GLU A 1 464 ? 7.860 -12.855 11.762 1.00 90.25 464 GLU A C 1
ATOM 3691 O O . GLU A 1 464 ? 6.690 -12.502 11.926 1.00 90.25 464 GLU A O 1
ATOM 3696 N N . SER A 1 465 ? 8.798 -11.980 11.382 1.00 87.38 465 SER A N 1
ATOM 3697 C CA . SER A 1 465 ? 8.530 -10.546 11.192 1.00 87.38 465 SER A CA 1
ATOM 3698 C C . SER A 1 465 ? 7.560 -10.270 10.029 1.00 87.38 465 SER A C 1
ATOM 3700 O O . SER A 1 465 ? 6.777 -9.315 10.063 1.00 87.38 465 SER A O 1
ATOM 3702 N N . THR A 1 466 ? 7.572 -11.126 9.002 1.00 86.56 466 THR A N 1
ATOM 3703 C CA . THR A 1 466 ? 6.815 -10.946 7.749 1.00 86.56 466 THR A CA 1
ATOM 3704 C C . THR A 1 466 ? 5.805 -12.057 7.480 1.00 86.56 466 THR A C 1
ATOM 3706 O O . THR A 1 466 ? 4.770 -11.801 6.855 1.00 86.56 466 THR A O 1
ATOM 3709 N N . GLY A 1 467 ? 6.074 -13.268 7.964 1.00 88.25 467 GLY A N 1
ATOM 3710 C CA . GLY A 1 467 ? 5.198 -14.429 7.859 1.00 88.25 467 GLY A CA 1
ATOM 3711 C C . GLY A 1 467 ? 4.480 -14.795 9.158 1.00 88.25 467 GLY A C 1
ATOM 3712 O O . GLY A 1 467 ? 3.678 -15.720 9.122 1.00 88.25 467 GLY A O 1
ATOM 3713 N N . GLY A 1 468 ? 4.765 -14.121 10.280 1.00 91.12 468 GLY A N 1
ATOM 3714 C CA . GLY A 1 468 ? 4.266 -14.449 11.622 1.00 91.12 468 GLY A CA 1
ATOM 3715 C C . GLY A 1 468 ? 3.295 -13.419 12.206 1.00 91.12 468 GLY A C 1
ATOM 3716 O O . GLY A 1 468 ? 2.583 -12.706 11.485 1.00 91.12 468 GLY A O 1
ATOM 3717 N N . PHE A 1 469 ? 3.265 -13.322 13.538 1.00 92.19 469 PHE A N 1
ATOM 3718 C CA . PHE A 1 469 ? 2.491 -12.313 14.269 1.00 92.19 469 PHE A CA 1
ATOM 3719 C C . PHE A 1 469 ? 3.301 -11.623 15.367 1.00 92.19 469 PHE A C 1
ATOM 3721 O O . PHE A 1 469 ? 4.135 -12.242 16.013 1.00 92.19 469 PHE A O 1
ATOM 3728 N N . ARG A 1 470 ? 3.024 -10.337 15.623 1.00 92.25 470 ARG A N 1
ATOM 3729 C CA . ARG A 1 470 ? 3.680 -9.584 16.701 1.00 92.25 470 ARG A CA 1
ATOM 3730 C C . ARG A 1 470 ? 3.082 -9.962 18.051 1.00 92.25 470 ARG A C 1
ATOM 3732 O O . ARG A 1 470 ? 1.860 -9.990 18.179 1.00 92.25 470 ARG A O 1
ATOM 3739 N N . SER A 1 471 ? 3.934 -10.096 19.055 1.00 93.88 471 SER A N 1
ATOM 3740 C CA . SER A 1 471 ? 3.543 -10.017 20.462 1.00 93.88 471 SER A CA 1
ATOM 3741 C C . SER A 1 471 ? 4.310 -8.903 21.163 1.00 93.88 471 SER A C 1
ATOM 3743 O O . SER A 1 471 ? 5.416 -8.545 20.759 1.00 93.88 471 SER A O 1
ATOM 3745 N N . LEU A 1 472 ? 3.708 -8.318 22.194 1.00 93.62 472 LEU A N 1
ATOM 3746 C CA . LEU A 1 472 ? 4.340 -7.299 23.027 1.00 93.62 472 LEU A CA 1
ATOM 3747 C C . LEU A 1 472 ? 4.835 -7.911 24.333 1.00 93.62 472 LEU A C 1
ATOM 3749 O O . LEU A 1 472 ? 4.188 -8.797 24.895 1.00 93.62 472 LEU A O 1
ATOM 3753 N N . SER A 1 473 ? 5.965 -7.399 24.818 1.00 92.06 473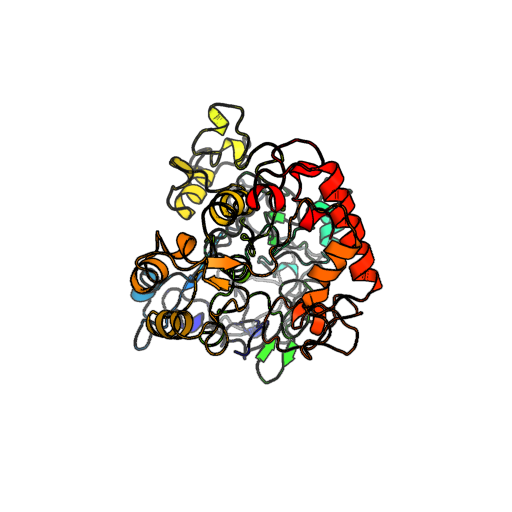 SER A N 1
ATOM 3754 C CA . SER A 1 473 ? 6.380 -7.585 26.206 1.00 92.06 473 SER A CA 1
ATOM 3755 C C . SER A 1 473 ? 5.572 -6.674 27.139 1.00 92.06 473 SER A C 1
ATOM 3757 O O . SER A 1 473 ? 4.997 -5.674 26.701 1.00 92.06 473 SER A O 1
ATOM 3759 N N . ASP A 1 474 ? 5.586 -6.955 28.444 1.00 92.62 474 ASP A N 1
ATOM 3760 C CA . ASP A 1 474 ? 5.005 -6.056 29.454 1.00 92.62 474 ASP A CA 1
ATOM 3761 C C . ASP A 1 474 ? 5.584 -4.634 29.380 1.00 92.62 474 ASP A C 1
ATOM 3763 O O . ASP A 1 474 ? 4.883 -3.654 29.642 1.00 92.62 474 ASP A O 1
ATOM 3767 N N . TYR A 1 475 ? 6.864 -4.516 29.011 1.00 93.56 475 TYR A N 1
ATOM 3768 C CA . TYR A 1 475 ? 7.528 -3.230 28.825 1.00 93.56 475 TYR A CA 1
ATOM 3769 C C . TYR A 1 475 ? 6.960 -2.475 27.619 1.00 93.56 475 TYR A C 1
ATOM 3771 O O . TYR A 1 475 ? 6.572 -1.314 27.757 1.00 93.56 475 TYR A O 1
ATOM 3779 N N . ASP A 1 476 ? 6.852 -3.138 26.463 1.00 93.81 476 ASP A N 1
ATOM 3780 C CA . ASP A 1 476 ? 6.303 -2.526 25.246 1.00 93.81 476 ASP A CA 1
ATOM 3781 C C . ASP A 1 476 ? 4.836 -2.125 25.439 1.00 93.81 476 ASP A C 1
ATOM 3783 O O . ASP A 1 476 ? 4.404 -1.069 24.980 1.00 93.81 476 ASP A O 1
ATOM 3787 N N . LEU A 1 477 ? 4.071 -2.948 26.162 1.00 95.56 477 LEU A N 1
ATOM 3788 C CA . LEU A 1 477 ? 2.688 -2.664 26.529 1.00 95.56 477 LEU A CA 1
ATOM 3789 C C . LEU A 1 477 ? 2.577 -1.414 27.415 1.00 95.56 477 LEU A C 1
ATOM 3791 O O . LEU A 1 477 ? 1.706 -0.571 27.184 1.00 95.56 477 LEU A O 1
ATOM 3795 N N . ASP A 1 478 ? 3.430 -1.294 28.439 1.00 97.25 478 ASP A N 1
ATOM 3796 C CA . ASP A 1 478 ? 3.440 -0.136 29.337 1.00 97.25 478 ASP A CA 1
ATOM 3797 C C . ASP A 1 478 ? 3.802 1.151 28.583 1.00 97.25 478 ASP A C 1
ATOM 3799 O O . ASP A 1 478 ? 3.111 2.160 28.743 1.00 97.25 478 ASP A O 1
ATOM 3803 N N . ALA A 1 479 ? 4.808 1.083 27.704 1.00 97.19 479 ALA A N 1
ATOM 3804 C CA . ALA A 1 479 ? 5.225 2.192 26.852 1.00 97.19 479 ALA A CA 1
ATOM 3805 C C . ALA A 1 479 ? 4.117 2.615 25.872 1.00 97.19 479 ALA A C 1
ATOM 3807 O O . ALA A 1 479 ? 3.780 3.798 25.795 1.00 97.19 479 ALA A O 1
ATOM 3808 N N . LEU A 1 480 ? 3.483 1.660 25.182 1.00 97.25 480 LEU A N 1
ATOM 3809 C CA . LEU A 1 480 ? 2.376 1.938 24.264 1.00 97.25 480 LEU A CA 1
ATOM 3810 C C . LEU A 1 480 ? 1.188 2.588 24.989 1.00 97.25 480 LEU A C 1
ATOM 3812 O O . LEU A 1 480 ? 0.601 3.551 24.494 1.00 97.25 480 LEU A O 1
ATOM 3816 N N . ALA A 1 481 ? 0.829 2.091 26.175 1.00 98.25 481 ALA A N 1
ATOM 3817 C CA . ALA A 1 481 ? -0.251 2.665 26.971 1.00 98.25 481 ALA A CA 1
ATOM 3818 C C . ALA A 1 481 ? 0.077 4.086 27.464 1.00 98.25 481 ALA A C 1
ATOM 3820 O O . ALA A 1 481 ? -0.807 4.948 27.496 1.00 98.25 481 ALA A O 1
ATOM 3821 N N . GLU A 1 482 ? 1.330 4.349 27.844 1.00 98.56 482 GLU A N 1
ATOM 3822 C CA . GLU A 1 482 ? 1.795 5.685 28.225 1.00 98.56 482 GLU A CA 1
ATOM 3823 C C . GLU A 1 482 ? 1.710 6.673 27.054 1.00 98.56 482 GLU A C 1
ATOM 3825 O O . GLU A 1 482 ? 1.124 7.753 27.202 1.00 98.56 482 GLU A O 1
ATOM 3830 N N . GLU A 1 483 ? 2.201 6.280 25.878 1.00 98.44 483 GLU A N 1
ATOM 3831 C CA . GLU A 1 483 ? 2.165 7.109 24.671 1.00 98.44 483 GLU A CA 1
ATOM 3832 C C . GLU A 1 483 ? 0.736 7.350 24.168 1.00 98.44 483 GLU A C 1
ATOM 3834 O O . GLU A 1 483 ? 0.393 8.477 23.801 1.00 98.44 483 GLU A O 1
ATOM 3839 N N . LEU A 1 484 ? -0.153 6.354 24.249 1.00 98.19 484 LEU A N 1
ATOM 3840 C CA . LEU A 1 484 ? -1.577 6.542 23.954 1.00 98.19 484 LEU A CA 1
ATOM 3841 C C . LEU A 1 484 ? -2.206 7.583 24.879 1.00 98.19 484 LEU A C 1
ATOM 3843 O O . LEU A 1 484 ? -2.872 8.505 24.408 1.00 98.19 484 LEU A O 1
ATOM 3847 N N . VAL A 1 485 ? -1.973 7.487 26.193 1.00 98.44 485 VAL A N 1
ATOM 3848 C CA . VAL A 1 485 ? -2.475 8.479 27.157 1.00 98.44 485 VAL A CA 1
ATOM 3849 C C . VAL A 1 485 ? -1.906 9.869 26.864 1.00 98.44 485 VAL A C 1
ATOM 3851 O O . VAL A 1 485 ? -2.632 10.860 27.006 1.00 98.44 485 VAL A O 1
ATOM 3854 N N . ARG A 1 486 ? -0.638 9.973 26.446 1.00 98.50 486 ARG A N 1
ATOM 3855 C CA . ARG A 1 486 ? -0.031 11.245 26.028 1.00 98.50 486 ARG A CA 1
ATOM 3856 C C . ARG A 1 486 ? -0.757 11.830 24.815 1.00 98.50 486 ARG A C 1
ATOM 3858 O O . ARG A 1 486 ? -1.210 12.973 24.880 1.00 98.50 486 ARG A O 1
ATOM 3865 N N . GLU A 1 487 ? -0.937 11.050 23.751 1.00 97.94 487 GLU A N 1
ATOM 3866 C CA . GLU A 1 487 ? -1.629 11.489 22.534 1.00 97.94 487 GLU A CA 1
ATOM 3867 C C . GLU A 1 487 ? -3.104 11.840 22.802 1.00 97.94 487 GLU A C 1
ATOM 3869 O O . GLU A 1 487 ? -3.611 12.826 22.264 1.00 97.94 487 GLU A O 1
ATOM 3874 N N . ILE A 1 488 ? -3.785 11.113 23.694 1.00 97.94 488 ILE A N 1
ATOM 3875 C CA . ILE A 1 488 ? -5.155 11.422 24.129 1.00 97.94 488 ILE A CA 1
ATOM 3876 C C . ILE A 1 488 ? -5.203 12.753 24.877 1.00 97.94 488 ILE A C 1
ATOM 3878 O O . ILE A 1 488 ? -6.059 13.578 24.577 1.00 97.94 488 ILE A O 1
ATOM 3882 N N . LYS A 1 489 ? -4.281 13.020 25.809 1.00 97.81 489 LYS A N 1
ATOM 3883 C CA . LYS A 1 489 ? -4.230 14.310 26.523 1.00 97.81 489 LYS A CA 1
ATOM 3884 C C . LYS A 1 489 ? -3.981 15.489 25.581 1.00 97.81 489 LYS A C 1
ATOM 3886 O O . LYS A 1 489 ? -4.530 16.564 25.802 1.00 97.81 489 LYS A O 1
ATOM 3891 N N . GLU A 1 490 ? -3.164 15.297 24.547 1.00 97.25 490 GLU A N 1
ATOM 3892 C CA . GLU A 1 490 ? -2.838 16.343 23.569 1.00 97.25 490 GLU A CA 1
ATOM 3893 C C . GLU A 1 490 ? -3.968 16.602 22.560 1.00 97.25 490 GLU A C 1
ATOM 3895 O O . GLU A 1 490 ? -4.055 17.698 21.994 1.00 97.25 490 GLU A O 1
ATOM 3900 N N . ARG A 1 491 ? -4.819 15.601 22.305 1.00 96.56 491 ARG A N 1
ATOM 3901 C CA . ARG A 1 491 ? -5.806 15.643 21.219 1.00 96.56 491 ARG A CA 1
ATOM 3902 C C . ARG A 1 491 ? -7.251 15.636 21.693 1.00 96.56 491 ARG A C 1
ATOM 3904 O O . ARG A 1 491 ? -8.077 16.155 20.966 1.00 96.56 491 ARG A O 1
ATOM 3911 N N . ALA A 1 492 ? -7.593 15.126 22.865 1.00 94.44 492 ALA A N 1
ATOM 3912 C CA . ALA A 1 492 ? -8.972 15.126 23.348 1.00 94.44 492 ALA A CA 1
ATOM 3913 C C . ALA A 1 492 ? -9.561 16.559 23.453 1.00 94.44 492 ALA A C 1
ATOM 3915 O O . ALA A 1 492 ? -8.812 17.532 23.593 1.00 94.44 492 ALA A O 1
ATOM 3916 N N . PRO A 1 493 ? -10.898 16.717 23.420 1.00 95.31 493 PRO A N 1
ATOM 3917 C CA . PRO A 1 493 ? -11.908 15.667 23.252 1.00 95.31 493 PRO A CA 1
ATOM 3918 C C . PRO A 1 493 ? -11.974 15.134 21.813 1.00 95.31 493 PRO A C 1
ATOM 3920 O O . PRO A 1 493 ? -11.653 15.857 20.869 1.00 95.31 493 PRO A O 1
ATOM 3923 N N . PHE A 1 494 ? -12.399 13.878 21.678 1.00 96.38 494 PHE A N 1
ATOM 3924 C CA . PHE A 1 494 ? -12.767 13.245 20.414 1.00 96.38 494 PHE A CA 1
ATOM 3925 C C . PHE A 1 494 ? -14.292 13.228 20.290 1.00 96.38 494 PHE A C 1
ATOM 3927 O O . PHE A 1 494 ? -14.999 12.932 21.255 1.00 96.38 494 PHE A O 1
ATOM 3934 N N . PHE A 1 495 ? -14.817 13.539 19.109 1.00 93.38 495 PHE A N 1
ATOM 3935 C CA . PHE A 1 495 ? -16.273 13.570 18.899 1.00 93.38 495 PHE A CA 1
ATOM 3936 C C . PHE A 1 495 ? -16.890 12.193 18.627 1.00 93.38 495 PHE A C 1
ATOM 3938 O O . PHE A 1 495 ? -18.095 12.018 18.794 1.00 93.38 495 PHE A O 1
ATOM 3945 N N . GLY A 1 496 ? -16.063 11.223 18.247 1.00 93.75 496 GLY A N 1
ATOM 3946 C CA . GLY A 1 496 ? -16.455 9.864 17.902 1.00 93.75 496 GLY A CA 1
ATOM 3947 C C . GLY A 1 496 ? -15.230 8.969 17.750 1.00 93.75 496 GLY A C 1
ATOM 3948 O O . GLY A 1 496 ? -14.088 9.411 17.925 1.00 93.75 496 GLY A O 1
ATOM 3949 N N . LEU A 1 497 ? -15.465 7.703 17.420 1.00 94.88 497 LEU A N 1
ATOM 3950 C CA . LEU A 1 497 ? -14.405 6.745 17.144 1.00 94.88 497 LEU A CA 1
ATOM 3951 C C . LEU A 1 497 ? -13.661 7.111 15.855 1.00 94.88 497 LEU A C 1
ATOM 3953 O O . LEU A 1 497 ? -12.445 6.943 15.794 1.00 94.88 497 LEU A O 1
ATOM 3957 N N . ALA A 1 498 ? -14.348 7.684 14.863 1.00 96.56 498 ALA A N 1
ATOM 3958 C CA . ALA A 1 498 ? -13.691 8.154 13.650 1.00 96.56 498 ALA A CA 1
ATOM 3959 C C . ALA A 1 498 ? -12.666 9.265 13.930 1.00 96.56 498 ALA A C 1
ATOM 3961 O O . ALA A 1 498 ? -11.552 9.200 13.418 1.00 96.56 498 ALA A O 1
ATOM 3962 N N . ASP A 1 499 ? -13.006 10.250 14.770 1.00 96.50 499 ASP A N 1
ATOM 3963 C CA . ASP A 1 499 ? -12.094 11.337 15.179 1.00 96.50 499 ASP A CA 1
ATOM 3964 C C . ASP A 1 499 ? -10.949 10.829 16.074 1.00 96.50 499 ASP A C 1
ATOM 3966 O O . ASP A 1 499 ? -9.831 11.337 16.009 1.00 96.50 499 ASP A O 1
ATOM 3970 N N . PHE A 1 500 ? -11.194 9.784 16.876 1.00 97.50 500 PHE A N 1
ATOM 3971 C CA . PHE A 1 500 ? -10.137 9.105 17.629 1.00 97.50 500 PHE A CA 1
ATOM 3972 C C . PHE A 1 500 ? -9.189 8.311 16.727 1.00 97.50 500 PHE A C 1
ATOM 3974 O O . PHE A 1 500 ? -7.998 8.259 16.995 1.00 97.50 500 PHE A O 1
ATOM 3981 N N . ILE A 1 501 ? -9.671 7.676 15.664 1.00 96.81 501 ILE A N 1
ATOM 3982 C CA . ILE A 1 501 ? -8.810 6.884 14.779 1.00 96.81 501 ILE A CA 1
ATOM 3983 C C . ILE A 1 501 ? -8.052 7.791 13.809 1.00 96.81 501 ILE A C 1
ATOM 3985 O O . ILE A 1 501 ? -6.866 7.572 13.558 1.00 96.81 501 ILE A O 1
ATOM 3989 N N . ASN A 1 502 ? -8.706 8.825 13.282 1.00 97.62 502 ASN A N 1
ATOM 3990 C CA . ASN A 1 502 ? -8.138 9.687 12.255 1.00 97.62 502 ASN A CA 1
ATOM 3991 C C . ASN A 1 502 ? -7.114 10.705 12.765 1.00 97.62 502 ASN A C 1
ATOM 3993 O O . ASN A 1 502 ? -7.038 11.086 13.933 1.00 97.62 502 ASN A O 1
ATOM 3997 N N . ARG A 1 503 ? -6.319 11.195 11.811 1.00 97.12 503 ARG A N 1
ATOM 3998 C CA . ARG A 1 503 ? -5.531 12.422 11.961 1.00 97.12 503 ARG A CA 1
ATOM 3999 C C . ARG A 1 503 ? -6.442 13.650 11.983 1.00 97.12 503 ARG A C 1
ATOM 4001 O O . ARG A 1 503 ? -7.534 13.638 11.426 1.00 97.12 503 ARG A O 1
ATOM 4008 N N . ARG A 1 504 ? -5.953 14.758 12.538 1.00 96.62 504 ARG A N 1
ATOM 4009 C CA . ARG A 1 504 ? -6.654 16.051 12.490 1.00 96.62 504 ARG A CA 1
ATOM 4010 C C . ARG A 1 504 ? -6.324 16.801 11.209 1.00 96.62 504 ARG A C 1
ATOM 4012 O O . ARG A 1 504 ? -5.173 16.839 10.803 1.00 96.62 504 ARG A O 1
ATOM 4019 N N . LEU A 1 505 ? -7.282 17.501 10.614 1.00 97.06 505 LEU A N 1
ATOM 4020 C CA . LEU A 1 505 ? -7.017 18.330 9.432 1.00 97.06 505 LEU A CA 1
ATOM 4021 C C . LEU A 1 505 ? -6.374 19.681 9.809 1.00 97.06 505 LEU A C 1
ATOM 4023 O O . LEU A 1 505 ? -6.984 20.744 9.708 1.00 97.06 505 LEU A O 1
ATOM 4027 N N . VAL A 1 506 ? -5.128 19.640 10.290 1.00 96.56 506 VAL A N 1
ATOM 4028 C CA . VAL A 1 506 ? -4.350 20.786 10.801 1.00 96.56 506 VAL A CA 1
ATOM 4029 C C . VAL A 1 506 ? -2.882 20.690 10.373 1.00 96.56 506 VAL A C 1
ATOM 4031 O O . VAL A 1 506 ? -2.389 19.609 10.101 1.00 96.56 506 VAL A O 1
ATOM 4034 N N . GLU A 1 507 ? -2.138 21.800 10.351 1.00 95.62 507 GLU A N 1
ATOM 4035 C CA . GLU A 1 507 ? -0.722 21.785 9.901 1.00 95.62 507 GLU A CA 1
ATOM 4036 C C . GLU A 1 507 ? 0.266 21.174 10.896 1.00 95.62 507 GLU A C 1
ATOM 4038 O O . GLU A 1 507 ? 1.400 20.856 10.532 1.00 95.62 507 GLU A O 1
ATOM 4043 N N . SER A 1 508 ? -0.119 21.044 12.166 1.00 95.62 508 SER A N 1
ATOM 4044 C CA . SER A 1 508 ? 0.770 20.490 13.187 1.00 95.62 508 SER A CA 1
ATOM 4045 C C . SER A 1 508 ? 1.035 18.997 12.950 1.00 95.62 508 SER A C 1
ATOM 4047 O O . SER A 1 508 ? 0.421 18.368 12.086 1.00 95.62 508 SER A O 1
ATOM 4049 N N . LYS A 1 509 ? 1.903 18.398 13.776 1.00 94.56 509 LYS A N 1
ATOM 4050 C CA . LYS A 1 509 ? 2.145 16.942 13.802 1.00 94.56 509 LYS A CA 1
ATOM 4051 C C . LYS A 1 509 ? 0.851 16.110 13.895 1.00 94.56 509 LYS A C 1
ATOM 4053 O O . LYS A 1 509 ? 0.800 14.978 13.429 1.00 94.56 509 LYS A O 1
ATOM 4058 N N . HIS A 1 510 ? -0.231 16.679 14.439 1.00 96.69 510 HIS A N 1
ATOM 4059 C CA . HIS A 1 510 ? -1.520 15.991 14.561 1.00 96.69 510 HIS A CA 1
ATOM 4060 C C . HIS A 1 510 ? -2.216 15.751 13.219 1.00 96.69 510 HIS A C 1
ATOM 4062 O O . HIS A 1 510 ? -3.121 14.921 13.160 1.00 96.69 510 HIS A O 1
ATOM 4068 N N . GLY A 1 511 ? -1.809 16.460 12.163 1.00 96.88 511 GLY A N 1
ATOM 4069 C CA . GLY A 1 511 ? -2.298 16.224 10.812 1.00 96.88 511 GLY A CA 1
ATOM 4070 C C . GLY A 1 511 ? -1.477 15.264 9.979 1.00 96.88 511 GLY A C 1
ATOM 4071 O O . GLY A 1 511 ? -1.844 15.046 8.831 1.00 96.88 511 GLY A O 1
ATOM 4072 N N . GLU A 1 512 ? -0.421 14.671 10.535 1.00 95.25 512 GLU A N 1
ATOM 4073 C CA . GLU A 1 512 ? 0.339 13.597 9.884 1.00 95.25 512 GLU A CA 1
ATOM 4074 C C . GLU A 1 512 ? -0.265 12.216 10.159 1.00 95.25 512 GLU A C 1
ATOM 4076 O O . GLU A 1 512 ? -0.197 11.342 9.302 1.00 95.25 512 GLU A O 1
ATOM 4081 N N . LYS A 1 513 ? -0.829 12.014 11.357 1.00 96.25 513 LYS A N 1
ATOM 4082 C CA . LYS A 1 513 ? -1.371 10.729 11.817 1.00 96.25 513 LYS A CA 1
ATOM 4083 C C . LYS A 1 513 ? -2.308 10.867 13.014 1.00 96.25 513 LYS A C 1
ATOM 4085 O O . LYS A 1 513 ? -2.229 11.853 13.756 1.00 96.25 513 LYS A O 1
ATOM 4090 N N . GLY A 1 514 ? -3.193 9.889 13.191 1.00 97.19 514 GLY A N 1
ATOM 4091 C CA . GLY A 1 514 ? -4.087 9.768 14.345 1.00 97.19 514 GLY A CA 1
ATOM 4092 C C . GLY A 1 514 ? -3.350 9.372 15.632 1.00 97.19 514 GLY A C 1
ATOM 4093 O O . GLY A 1 514 ? -2.175 9.007 15.572 1.00 97.19 514 GLY A O 1
ATOM 4094 N N . PRO A 1 515 ? -4.001 9.464 16.805 1.00 97.25 515 PRO A N 1
ATOM 4095 C CA . PRO A 1 515 ? -3.379 9.201 18.106 1.00 97.25 515 PRO A CA 1
ATOM 4096 C C . PRO A 1 515 ? -2.814 7.783 18.233 1.00 97.25 515 PRO A C 1
ATOM 4098 O O . PRO A 1 515 ? -1.701 7.642 18.721 1.00 97.25 515 PRO A O 1
ATOM 4101 N N . ILE A 1 516 ? -3.517 6.748 17.752 1.00 95.50 516 ILE A N 1
ATOM 4102 C CA . ILE A 1 516 ? -3.034 5.355 17.843 1.00 95.50 516 ILE A CA 1
ATOM 4103 C C . ILE A 1 516 ? -1.735 5.187 17.049 1.00 95.50 516 ILE A C 1
ATOM 4105 O O . ILE A 1 516 ? -0.736 4.715 17.573 1.00 95.50 516 ILE A O 1
ATOM 4109 N N . GLN A 1 517 ? -1.727 5.646 15.797 1.00 95.00 517 GLN A N 1
ATOM 4110 C CA . GLN A 1 517 ? -0.557 5.563 14.920 1.00 95.00 517 GLN A CA 1
ATOM 4111 C C . GLN A 1 517 ? 0.599 6.471 15.372 1.00 95.00 517 GLN A C 1
ATOM 4113 O O . GLN A 1 517 ? 1.723 6.300 14.911 1.00 95.00 517 GLN A O 1
ATOM 4118 N N . ALA A 1 518 ? 0.321 7.486 16.193 1.00 97.19 518 ALA A N 1
ATOM 4119 C CA . ALA A 1 518 ? 1.331 8.359 16.782 1.00 97.19 518 ALA A CA 1
ATOM 4120 C C . ALA A 1 518 ? 1.933 7.795 18.078 1.00 97.19 518 ALA A C 1
ATOM 4122 O O . ALA A 1 518 ? 3.019 8.233 18.444 1.00 97.19 518 ALA A O 1
ATOM 4123 N N . ALA A 1 519 ? 1.230 6.878 18.750 1.00 96.75 519 ALA A N 1
ATOM 4124 C CA . ALA A 1 519 ? 1.692 6.205 19.961 1.00 96.75 519 ALA A CA 1
ATOM 4125 C C . ALA A 1 519 ? 2.545 4.955 19.681 1.00 96.75 519 ALA A C 1
ATOM 4127 O O . ALA A 1 519 ? 3.288 4.523 20.556 1.00 96.75 519 ALA A O 1
ATOM 4128 N N . ILE A 1 520 ? 2.411 4.393 18.475 1.00 91.31 520 ILE A N 1
ATOM 4129 C CA . ILE A 1 520 ? 3.307 3.387 17.886 1.00 91.31 520 ILE A CA 1
ATOM 4130 C C . ILE A 1 520 ? 4.448 4.121 17.182 1.00 91.31 520 ILE A C 1
ATOM 4132 O O . ILE A 1 520 ? 5.610 3.715 17.379 1.00 91.31 520 ILE A O 1
#

Solvent-accessible surface area (backbone atoms only — not comparable to full-atom values): 30017 Å² total; per-residue (Å²): 132,68,89,29,57,33,67,38,69,19,62,67,55,78,43,73,79,34,82,87,43,59,76,40,59,39,62,28,34,68,31,68,87,48,53,52,50,71,71,87,76,79,78,88,63,89,72,96,58,84,80,60,61,51,64,53,81,45,53,94,96,46,92,20,33,56,76,76,48,73,48,75,44,63,53,64,82,85,49,90,72,84,80,49,61,80,49,58,82,72,38,53,75,59,31,40,38,41,66,35,75,57,58,70,33,47,62,38,78,51,60,67,40,28,81,91,52,68,71,90,80,84,87,69,94,46,97,82,58,73,66,57,70,81,60,71,67,52,43,82,74,66,80,71,76,44,58,49,27,80,72,63,55,71,62,38,41,64,34,35,63,91,44,35,87,52,52,64,80,69,60,71,56,64,44,67,53,13,17,88,84,26,32,39,38,61,78,56,52,72,44,65,71,47,89,49,59,25,35,31,38,77,64,36,34,30,75,48,83,40,70,80,68,16,68,74,48,56,43,56,40,80,52,97,71,29,20,30,30,25,77,46,44,57,21,79,74,42,48,72,33,53,54,86,66,61,77,87,45,85,90,56,53,52,49,38,70,74,71,49,19,53,51,81,86,58,53,43,28,74,40,38,37,39,26,53,75,38,20,61,46,39,91,65,22,48,32,62,43,54,40,54,83,59,87,47,77,74,42,47,39,32,63,33,55,30,27,77,49,62,62,64,50,98,84,56,72,70,89,67,55,72,44,46,48,31,48,53,56,30,53,77,51,74,44,42,33,67,84,38,77,87,62,54,26,57,20,51,55,45,27,59,61,38,54,69,75,51,81,54,81,47,65,55,74,65,50,48,50,47,23,70,77,36,52,81,88,33,50,40,62,35,71,44,53,41,73,43,72,90,61,86,61,50,86,57,34,53,70,34,92,90,40,24,70,73,38,47,40,62,63,84,71,76,67,86,83,55,71,50,43,66,62,43,37,58,60,71,44,67,44,36,84,65,75,81,51,60,90,82,30,28,46,53,65,84,43,97,80,46,92,33,55,77,30,70,80,83,58,88,70,41,53,24,67,42,17,26,26,45,30,37,47,70,65,55,42,51,50,38,22,48,35,36,29,50,37,40,71,76,57,57,84,62,93,43,58,19,58,46,42,25,39,44,70,33,88,54,78,51,12,46,26,5,39,64,71,66,31,105

Secondary structure (DSSP, 8-state):
--TTB-B--EESSS----SS-GGGG-EETTS---GGG------S---SS----EE----TT-S------EEEEE--TTSSSS--HHHHTTSPEEEEEE--TTTT-S-SPPPEEBTTB-------SSTT----TT-PPPGGG----EEPPSS--HHHHHHSGGGTT-GGGG---TTTT--TT-SEE---TTS---SSSSEEETTEEE--S-GGGSTTTTPPEEETTEEE--TTS-TTTS-SB--------TTT---SGGGGGGS---SBTTS-S--SS--PPPTTT-SS-SS----STTTTGGGG-STTTTT--TT---SS-TTHHHHHHHHHTTTGGGTS-SSS-HHHHHHHHHTTT-----S-HHHHHHHHH-TTTS--SSTTEEE-SS-TTHHHHTTSTTTGGGGEEETT---TT---HHHHHHHHGGGTTSSSS-TT-EEE-SSSS-SS-EESS--TTSHHHHHSEEEE-HHHHHHHHHHHHHHHHHHPPPSSHHHHHSPPSSSSGGGTS-HHHHH-

pLDDT: mean 85.76, std 10.18, range [50.44, 98.56]

Mean predicted aligned error: 7.78 Å

Radius of gyration: 27.27 Å; Cα contacts (8 Å, |Δi|>4): 920; chains: 1; bounding box: 78×55×74 Å

Sequence (520 aa):
MEPGETLVFSPRSSAQYSIENIFRNELSSAVAPDPANYYYQDMQQTHTGVPTEFIEFPGPGNASGADNNLMALKDASPVRGRPRDIDFDTLPTVVYANTSLQAGGSDELPVQWNRANPVPIHQLSSSRDRLDGGAIPDVRTRDGFRMRWWEETRSNERGSGQLRRNPEHLQTSAIGTWNPRAAYFCRTPWDNISDLPPHFYGMYTRDLFDEEVSWQALMPRAKNGKMLGNPFGPPIEGPDEIVLFDIPRTEVGIPSIGYLRHLKMSEFGWHPSYAIGNSLADPRVGRKTTSPVLRSSQERQYNGWNQHLFGWAAGRDSGRGPDYWAMLTRQILFRRPEDHFVVYDLSYELNFNLWDNFFVSTGSPGQKDDFVDDPVEDPLPNGRMTLYGSGDNVDEDIKDFHRAASQLMLNGGFNVHSINKEAWKAILSSTADTEYGSANAIPFPRLLDPPQGEWLDGQADDPESTGGFRSLSDYDLDALAEELVREIKERAPFFGLADFINRRLVESKHGEKGPIQAAI